Protein AF-A0A1B3JH79-F1 (afdb_monomer)

Foldseek 3Di:
DDPCLDDDPVLLLVLLVQWADPDLQKIKGDAFDQLVVLVCCCVPPVVVLCCQCPPPVVSVVVLVLLLCCLPPVPVSLVVVQVVQADPVDNQAGPVRDGSVRSSVVVVVVCVVVVRDSCPNVVSVVVVVVSLCVLQPFAAWMWMQGQVQQKIWIAGPNDIFMDRLQQALDAPLLQWDDQLQWTKHFTDPDDQDDQPPSADPPDRIGTHGFCLRNVLVCCCPVVVPPPSSVSRCRLVVSLVSLLSNDPPHDPVSSVSSVVSSVDDDDPVSVVCCVVGVCSGGRNYYDDGPDPVVVVVVVVCCVVPPVVVRNHDWGKEADEPVQDDPPDDRYRIDTHDPVNSVVVVSPDGPHPCRSAQAQDHPHAYPPGPGSCASRGDPNRD

Radius of gyration: 28.55 Å; Cα contacts (8 Å, |Δi|>4): 579; chains: 1; bounding box: 72×48×88 Å

Solvent-accessible surface area (backbone atoms only — not comparable to full-atom values): 20663 Å² total; per-residue (Å²): 139,81,91,69,70,67,79,49,80,65,55,40,50,52,49,47,70,40,42,39,67,76,52,99,49,26,40,33,39,60,41,18,64,42,24,66,61,34,50,50,46,41,63,71,48,48,50,53,48,51,40,41,48,69,64,37,67,74,47,17,54,50,48,52,49,37,33,43,43,41,78,39,42,66,63,49,46,52,52,56,46,65,77,40,47,22,94,88,42,85,72,23,32,74,82,73,35,43,65,67,56,48,47,49,52,54,48,53,54,39,47,73,73,70,52,54,75,52,50,23,54,52,61,51,46,52,54,54,50,52,49,49,60,46,41,44,55,29,72,42,46,38,37,41,31,37,84,80,35,34,40,37,38,59,47,96,94,41,80,33,57,34,58,59,66,27,24,34,55,28,53,48,65,54,50,40,54,70,41,32,19,37,38,34,70,38,41,81,86,62,93,48,59,91,93,43,46,53,53,60,79,69,55,53,46,55,38,25,39,73,63,8,34,51,23,35,45,32,33,71,75,67,62,36,82,72,31,39,75,70,22,45,29,47,58,54,50,48,52,54,46,52,62,53,34,86,87,50,59,67,68,44,52,50,50,55,54,53,38,45,69,50,79,78,52,72,70,54,52,51,51,46,62,74,45,34,39,44,16,25,10,77,46,65,48,76,68,76,60,65,69,62,48,51,52,52,51,52,49,38,58,72,66,50,46,81,75,56,78,63,49,62,51,60,32,54,44,43,66,94,59,47,53,94,86,74,79,40,38,53,60,40,78,38,49,62,69,56,39,36,75,75,66,36,68,52,69,41,22,91,56,32,74,43,53,40,86,70,56,80,53,57,35,85,90,43,100,58,44,50,55,50,42,22,67,84,50,69,134

Structure (mmCIF, N/CA/C/O backbone):
data_AF-A0A1B3JH79-F1
#
_entry.id   AF-A0A1B3JH79-F1
#
loop_
_atom_site.group_PDB
_atom_site.id
_atom_site.type_symbol
_atom_site.label_atom_id
_atom_site.label_alt_id
_atom_site.label_comp_id
_atom_site.label_asym_id
_atom_site.label_entity_id
_atom_site.label_seq_id
_atom_site.pdbx_PDB_ins_code
_atom_site.Cartn_x
_atom_site.Cartn_y
_atom_site.Cartn_z
_atom_site.occupancy
_atom_site.B_iso_or_equiv
_atom_site.auth_seq_id
_atom_site.auth_comp_id
_atom_site.auth_asym_id
_atom_site.auth_atom_id
_atom_site.pdbx_PDB_model_num
ATOM 1 N N . MET A 1 1 ? 4.845 17.216 31.112 1.00 31.28 1 MET A N 1
ATOM 2 C CA . MET A 1 1 ? 3.472 17.068 30.585 1.00 31.28 1 MET A CA 1
ATOM 3 C C . MET A 1 1 ? 3.297 18.073 29.457 1.00 31.28 1 MET A C 1
ATOM 5 O O . MET A 1 1 ? 3.173 19.253 29.737 1.00 31.28 1 MET A O 1
ATOM 9 N N . LEU A 1 2 ? 3.394 17.632 28.201 1.00 27.98 2 LEU A N 1
ATOM 10 C CA . LEU A 1 2 ? 3.091 18.451 27.024 1.00 27.98 2 LEU A CA 1
ATOM 11 C C . LEU A 1 2 ? 1.735 17.991 26.487 1.00 27.98 2 LEU A C 1
ATOM 13 O O . LEU A 1 2 ? 1.598 16.879 25.988 1.00 27.98 2 LEU A O 1
ATOM 17 N N . THR A 1 3 ? 0.730 18.843 26.635 1.00 37.00 3 THR A N 1
ATOM 18 C CA . THR A 1 3 ? -0.580 18.751 25.990 1.00 37.00 3 THR A CA 1
ATOM 19 C C . THR A 1 3 ? -0.436 19.086 24.506 1.00 37.00 3 THR A C 1
ATOM 21 O O . THR A 1 3 ? -0.839 20.156 24.066 1.00 37.00 3 THR A O 1
ATOM 24 N N . THR A 1 4 ? 0.173 18.215 23.705 1.00 44.91 4 THR A N 1
ATOM 25 C CA . THR A 1 4 ? 0.195 18.399 22.245 1.00 44.91 4 THR A CA 1
ATOM 26 C C . THR A 1 4 ? -0.927 17.581 21.619 1.00 44.91 4 THR A C 1
ATOM 28 O O . THR A 1 4 ? -0.701 16.511 21.060 1.00 44.91 4 THR A O 1
ATOM 31 N N . ASN A 1 5 ? -2.159 18.089 21.727 1.00 58.19 5 ASN A N 1
ATOM 32 C CA . ASN A 1 5 ? -3.257 17.629 20.868 1.00 58.19 5 ASN A CA 1
ATOM 33 C C . ASN A 1 5 ? -3.049 18.052 19.402 1.00 58.19 5 ASN A C 1
ATOM 35 O O . ASN A 1 5 ? -3.727 17.513 18.525 1.00 58.19 5 ASN A O 1
ATOM 39 N N . ASP A 1 6 ? -2.088 18.947 19.152 1.00 67.25 6 ASP A N 1
ATOM 40 C CA . ASP A 1 6 ? -1.808 19.537 17.851 1.00 67.25 6 ASP A CA 1
ATOM 41 C C . ASP A 1 6 ? -0.954 18.644 16.946 1.00 67.25 6 ASP A C 1
ATOM 43 O O . ASP A 1 6 ? 0.110 18.159 17.337 1.00 67.25 6 ASP A O 1
ATOM 47 N N . LEU A 1 7 ? -1.399 18.476 15.699 1.00 79.25 7 LEU A N 1
ATOM 48 C CA . LEU A 1 7 ? -0.638 17.796 14.649 1.00 79.25 7 LEU A CA 1
ATOM 49 C C . LEU A 1 7 ? 0.628 18.579 14.288 1.00 79.25 7 LEU A C 1
ATOM 51 O O . LEU A 1 7 ? 0.564 19.713 13.801 1.00 79.25 7 LEU A O 1
ATOM 55 N N . SER A 1 8 ? 1.791 17.941 14.415 1.00 85.44 8 SER A N 1
ATOM 56 C CA . SER A 1 8 ? 3.058 18.525 13.978 1.00 85.44 8 SER A CA 1
ATOM 57 C C . SER A 1 8 ? 3.074 18.761 12.462 1.00 85.44 8 SER A C 1
ATOM 59 O O . SER A 1 8 ? 2.478 18.013 11.683 1.00 85.44 8 SER A O 1
ATOM 61 N N . LYS A 1 9 ? 3.861 19.743 11.989 1.00 85.00 9 LYS A N 1
ATOM 62 C CA . LYS A 1 9 ? 4.043 19.991 10.540 1.00 85.00 9 LYS A CA 1
ATOM 63 C C . LYS A 1 9 ? 4.471 18.741 9.774 1.00 85.00 9 LYS A C 1
ATOM 65 O O . LYS A 1 9 ? 4.223 18.650 8.580 1.00 85.00 9 LYS A O 1
ATOM 70 N N . LYS A 1 10 ? 5.163 17.807 10.427 1.00 84.81 10 LYS A N 1
ATOM 71 C CA . LYS A 1 10 ? 5.582 16.548 9.816 1.00 84.81 10 LYS A CA 1
ATOM 72 C C . LYS A 1 10 ? 4.397 15.603 9.649 1.00 84.81 10 LYS A C 1
ATOM 74 O O . LYS A 1 10 ? 4.178 15.145 8.537 1.00 84.81 10 LYS A O 1
ATOM 79 N N . GLU A 1 11 ? 3.619 15.370 10.701 1.00 85.50 11 GLU A N 1
ATOM 80 C CA . GLU A 1 11 ? 2.418 14.524 10.645 1.00 85.50 11 GLU A CA 1
ATOM 81 C C . GLU A 1 11 ? 1.399 15.052 9.641 1.00 85.50 11 GLU A C 1
ATOM 83 O O . GLU A 1 11 ? 0.833 14.270 8.887 1.00 85.50 11 GLU A O 1
ATOM 88 N N . GLN A 1 12 ? 1.250 16.375 9.537 1.00 88.88 12 GLN A N 1
ATOM 89 C CA . GLN A 1 12 ? 0.385 16.988 8.532 1.00 88.88 12 GLN A CA 1
ATOM 90 C C . GLN A 1 12 ? 0.759 16.582 7.095 1.00 88.88 12 GLN A C 1
ATOM 92 O O . GLN A 1 12 ? -0.110 16.308 6.266 1.00 88.88 12 GLN A O 1
ATOM 97 N N . ARG A 1 13 ? 2.063 16.494 6.797 1.00 86.94 13 ARG A N 1
ATOM 98 C CA . ARG A 1 13 ? 2.562 16.026 5.490 1.00 86.94 13 ARG A CA 1
ATOM 99 C C . ARG A 1 13 ? 2.257 14.553 5.270 1.00 86.94 13 ARG A C 1
ATOM 101 O O . ARG A 1 13 ? 1.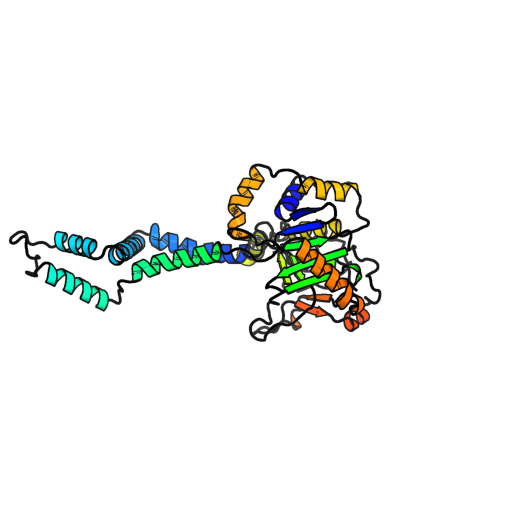856 14.177 4.171 1.00 86.94 13 ARG A O 1
ATOM 108 N N . GLU A 1 14 ? 2.441 13.732 6.303 1.00 88.50 14 GLU A N 1
ATOM 109 C CA . GLU A 1 14 ? 2.169 12.297 6.209 1.00 88.50 14 GLU A CA 1
ATOM 110 C C . GLU A 1 14 ? 0.672 12.033 5.985 1.00 88.50 14 GLU A C 1
ATOM 112 O O . GLU A 1 14 ? 0.310 11.228 5.126 1.00 88.50 14 GLU A O 1
ATOM 117 N N . LEU A 1 15 ? -0.205 12.785 6.658 1.00 90.56 15 LEU A N 1
ATOM 118 C CA . LEU A 1 15 ? -1.652 12.712 6.458 1.00 90.56 15 LEU A CA 1
ATOM 119 C C . LEU A 1 15 ? -2.047 13.017 5.008 1.00 90.56 15 LEU A C 1
ATOM 121 O O . LEU A 1 15 ? -2.715 12.198 4.380 1.00 90.56 15 LEU A O 1
ATOM 125 N N . ARG A 1 16 ? -1.572 14.131 4.430 1.00 89.44 16 ARG A N 1
ATOM 126 C CA . ARG A 1 16 ? -1.823 14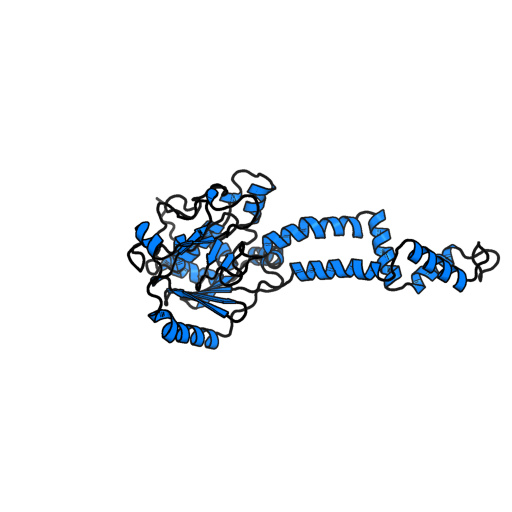.473 3.010 1.00 89.44 16 ARG A CA 1
ATOM 127 C C . ARG A 1 16 ? -1.267 13.446 2.025 1.00 89.44 16 ARG A C 1
ATOM 129 O O . ARG A 1 16 ? -1.721 13.354 0.878 1.00 89.44 16 ARG A O 1
ATOM 136 N N . ARG A 1 17 ? -0.242 12.697 2.435 1.00 86.31 17 ARG A N 1
ATOM 137 C CA . ARG A 1 17 ? 0.359 11.649 1.612 1.00 86.31 17 ARG A CA 1
ATOM 138 C C . ARG A 1 17 ? -0.520 10.403 1.555 1.00 86.31 17 ARG A C 1
ATOM 140 O O . ARG A 1 17 ? -0.618 9.805 0.484 1.00 86.31 17 ARG A O 1
ATOM 147 N N . TRP A 1 18 ? -1.130 10.009 2.670 1.00 88.75 18 TRP A N 1
ATOM 148 C CA . TRP A 1 18 ? -1.923 8.780 2.760 1.00 88.75 18 TRP A CA 1
ATOM 149 C C . TRP A 1 18 ? -3.402 8.984 2.463 1.00 88.75 18 TRP A C 1
ATOM 151 O O . TRP A 1 18 ? -4.029 8.099 1.884 1.00 88.75 18 TRP A O 1
ATOM 161 N N . PHE A 1 19 ? -3.953 10.137 2.830 1.00 91.94 19 PHE A N 1
ATOM 162 C CA . PHE A 1 19 ? -5.388 10.370 2.816 1.00 91.94 19 PHE A CA 1
ATOM 163 C C . PHE A 1 19 ? -5.824 11.378 1.758 1.00 91.94 19 PHE A C 1
ATOM 165 O O . PHE A 1 19 ? -5.044 12.142 1.182 1.00 91.94 19 PHE A O 1
ATOM 172 N N . THR A 1 20 ? -7.114 11.360 1.465 1.00 90.19 20 THR A N 1
ATOM 173 C CA . THR A 1 20 ? -7.822 12.387 0.706 1.00 90.19 20 THR A CA 1
ATOM 174 C C . THR A 1 20 ? -9.169 12.605 1.366 1.00 90.19 20 THR A C 1
ATOM 176 O O . THR A 1 20 ? -9.855 11.634 1.687 1.00 90.19 20 THR A O 1
ATOM 179 N N . LYS A 1 21 ? -9.519 13.869 1.609 1.00 92.19 21 LYS A N 1
ATOM 180 C CA . LYS A 1 21 ? -10.844 14.231 2.107 1.00 92.19 21 LYS A CA 1
ATOM 181 C C . LYS A 1 21 ? -11.865 13.962 1.003 1.00 92.19 21 LYS A C 1
ATOM 183 O O . LYS A 1 21 ? -11.636 14.350 -0.141 1.00 92.19 21 LYS A O 1
ATOM 188 N N . ILE A 1 22 ? -12.944 13.265 1.348 1.00 90.44 22 ILE A N 1
ATOM 189 C CA . ILE A 1 22 ? -14.124 13.144 0.486 1.00 90.44 22 ILE A CA 1
ATOM 190 C C . ILE A 1 22 ? -15.173 14.124 0.996 1.00 90.44 22 ILE A C 1
ATOM 192 O O . ILE A 1 22 ? -15.532 15.040 0.271 1.00 90.44 22 ILE A O 1
ATOM 196 N N . ASP A 1 23 ? -15.534 13.982 2.273 1.00 88.62 23 ASP A N 1
ATOM 197 C CA . ASP A 1 23 ? -16.482 14.830 2.999 1.00 88.62 23 ASP A CA 1
ATOM 198 C C . ASP A 1 23 ? -15.944 15.095 4.421 1.00 88.62 23 ASP A C 1
ATOM 200 O O . ASP A 1 23 ? -14.882 14.589 4.788 1.00 88.62 23 ASP A O 1
ATOM 204 N N . GLU A 1 24 ? -16.670 15.851 5.251 1.00 87.75 24 GLU A N 1
ATOM 205 C CA . GLU A 1 24 ? -16.281 16.130 6.650 1.00 87.75 24 GLU A CA 1
ATOM 206 C C . GLU A 1 24 ? -16.095 14.864 7.498 1.00 87.75 24 GLU A C 1
ATOM 208 O O . GLU A 1 24 ? -15.170 14.766 8.304 1.00 87.75 24 GLU A O 1
ATOM 213 N N . ASP A 1 25 ? -16.950 13.866 7.277 1.00 91.94 25 ASP A N 1
ATOM 214 C CA . ASP A 1 25 ? -16.960 12.620 8.044 1.00 91.94 25 ASP A CA 1
ATOM 215 C C . ASP A 1 25 ? -16.325 11.444 7.294 1.00 91.94 25 ASP A C 1
ATOM 217 O O . ASP A 1 25 ? -16.280 10.334 7.826 1.00 91.94 25 ASP A O 1
ATOM 221 N N . THR A 1 26 ? -15.835 11.656 6.065 1.00 92.69 26 THR A N 1
ATOM 222 C CA . THR A 1 26 ? -15.297 10.577 5.226 1.00 92.69 26 THR A CA 1
ATOM 223 C C . THR A 1 26 ? -13.916 10.902 4.673 1.00 92.69 26 THR A C 1
ATOM 225 O O . THR A 1 26 ? -13.741 11.831 3.881 1.00 92.69 26 THR A O 1
ATOM 228 N N . ILE A 1 27 ? -12.942 10.050 5.005 1.00 94.19 27 ILE A N 1
ATOM 229 C CA . ILE A 1 27 ? -11.604 10.071 4.402 1.00 94.19 27 ILE A CA 1
ATOM 230 C C . ILE A 1 27 ? -11.368 8.837 3.538 1.00 94.19 27 ILE A C 1
ATOM 232 O O . ILE A 1 27 ? -11.852 7.736 3.809 1.00 94.19 27 ILE A O 1
ATOM 236 N N . GLU A 1 28 ? -10.569 9.018 2.496 1.00 93.19 28 GLU A N 1
ATOM 237 C CA . GLU A 1 28 ? -10.132 7.960 1.599 1.00 93.19 28 GLU A CA 1
ATOM 238 C C . GLU A 1 28 ? -8.636 7.694 1.778 1.00 93.19 28 GLU A C 1
ATOM 240 O O . GLU A 1 28 ? -7.805 8.582 1.611 1.00 93.19 28 GLU A O 1
ATOM 245 N N . LEU A 1 29 ? -8.294 6.451 2.105 1.00 91.69 29 LEU A N 1
ATOM 246 C CA . LEU A 1 29 ? -6.933 5.950 2.228 1.00 91.69 29 LEU A CA 1
ATOM 247 C C . LEU A 1 29 ? -6.428 5.454 0.866 1.00 91.69 29 LEU A C 1
ATOM 249 O O . LEU A 1 29 ? -7.005 4.540 0.260 1.00 91.69 29 LEU A O 1
ATOM 253 N N . LYS A 1 30 ? -5.315 6.032 0.409 1.00 86.75 30 LYS A N 1
ATOM 254 C CA . LYS A 1 30 ? -4.588 5.614 -0.795 1.00 86.75 30 LYS A CA 1
ATOM 255 C C . LYS A 1 30 ? -3.779 4.366 -0.485 1.00 86.75 30 LYS A C 1
ATOM 257 O O . LYS A 1 30 ? -2.874 4.392 0.349 1.00 86.75 30 LYS A O 1
ATOM 262 N N . ILE A 1 31 ? -4.099 3.264 -1.156 1.00 81.25 31 ILE A N 1
ATOM 263 C CA . ILE A 1 31 ? -3.376 2.014 -0.942 1.00 81.25 31 ILE A CA 1
ATOM 264 C C . ILE A 1 31 ? -2.099 2.034 -1.770 1.00 81.25 31 ILE A C 1
ATOM 266 O O . ILE A 1 31 ? -2.115 1.937 -2.997 1.00 81.25 31 ILE A O 1
ATOM 270 N N . LYS A 1 32 ? -0.992 2.100 -1.043 1.00 81.56 32 LYS A N 1
ATOM 271 C CA . LYS A 1 32 ? 0.370 1.945 -1.537 1.00 81.56 32 LYS A CA 1
ATOM 272 C C . LYS A 1 32 ? 0.829 0.563 -1.127 1.00 81.56 32 LYS A C 1
ATOM 274 O O . LYS A 1 32 ? 0.743 0.227 0.044 1.00 81.56 32 LYS A O 1
ATOM 279 N N . GLY A 1 33 ? 1.204 -0.279 -2.073 1.00 73.81 33 GLY A N 1
ATOM 280 C CA . GLY A 1 33 ? 1.540 -1.672 -1.751 1.00 73.81 33 GLY A CA 1
ATOM 281 C C . GLY A 1 33 ? 2.504 -2.319 -2.727 1.00 73.81 33 GLY A C 1
ATOM 282 O O . GLY A 1 33 ? 2.930 -3.447 -2.500 1.00 73.81 33 GLY A O 1
ATOM 283 N N . LYS A 1 34 ? 2.858 -1.613 -3.806 1.00 79.94 34 LYS A N 1
ATOM 284 C CA . LYS A 1 34 ? 3.821 -2.087 -4.799 1.00 79.94 34 LYS A CA 1
ATOM 285 C C . LYS A 1 34 ? 5.241 -1.622 -4.515 1.00 79.94 34 LYS A C 1
ATOM 287 O O . LYS A 1 34 ? 6.152 -2.215 -5.073 1.00 79.94 34 LYS A O 1
ATOM 292 N N . GLY A 1 35 ? 5.432 -0.638 -3.632 1.00 82.38 35 GLY A N 1
ATOM 293 C CA . GLY A 1 35 ? 6.729 0.000 -3.401 1.00 82.38 35 GLY A CA 1
ATOM 294 C C . GLY A 1 35 ? 7.868 -0.987 -3.150 1.00 82.38 35 GLY A C 1
ATOM 295 O O . GLY A 1 35 ? 8.863 -0.950 -3.863 1.00 82.38 35 GLY A O 1
ATOM 296 N N . ILE A 1 36 ? 7.683 -1.949 -2.237 1.00 81.19 36 ILE A N 1
ATOM 297 C CA . ILE A 1 36 ? 8.684 -2.997 -1.958 1.00 81.19 36 ILE A CA 1
ATOM 298 C C . ILE A 1 36 ? 9.033 -3.793 -3.216 1.00 81.19 36 ILE A C 1
ATOM 300 O O . ILE A 1 36 ? 10.204 -3.934 -3.554 1.00 81.19 36 ILE A O 1
ATOM 304 N N . ILE A 1 37 ? 8.017 -4.314 -3.906 1.00 83.06 37 ILE A N 1
ATOM 305 C CA . ILE A 1 37 ? 8.198 -5.169 -5.086 1.00 83.06 37 ILE A CA 1
ATOM 306 C C . ILE A 1 37 ? 8.880 -4.375 -6.201 1.00 83.06 37 ILE A C 1
ATOM 308 O O . ILE A 1 37 ? 9.840 -4.852 -6.796 1.00 83.06 37 ILE A O 1
ATOM 312 N N . ASN A 1 38 ? 8.423 -3.149 -6.449 1.00 88.12 38 ASN A N 1
ATOM 313 C CA . ASN A 1 38 ? 8.977 -2.269 -7.467 1.00 88.12 38 ASN A CA 1
ATOM 314 C C . ASN A 1 38 ? 10.439 -1.916 -7.163 1.00 88.12 38 ASN A C 1
ATOM 316 O O . ASN A 1 38 ? 11.264 -1.985 -8.064 1.00 88.12 38 ASN A O 1
ATOM 320 N N . VAL A 1 39 ? 10.789 -1.608 -5.910 1.00 86.25 39 VAL A N 1
ATOM 321 C CA . VAL A 1 39 ? 12.184 -1.353 -5.511 1.00 86.25 39 VAL A CA 1
ATOM 322 C C . VAL A 1 39 ? 13.058 -2.585 -5.726 1.00 86.25 39 VAL A C 1
ATOM 324 O O . VAL A 1 39 ? 14.148 -2.459 -6.275 1.00 86.25 39 VAL A O 1
ATOM 327 N N . VAL A 1 40 ? 12.582 -3.776 -5.356 1.00 85.19 40 VAL A N 1
ATOM 328 C CA . VAL A 1 40 ? 13.315 -5.029 -5.595 1.00 85.19 40 VAL A CA 1
ATOM 329 C C . VAL A 1 40 ? 13.523 -5.266 -7.094 1.00 85.19 40 VAL A C 1
ATOM 331 O O . VAL A 1 40 ? 14.638 -5.577 -7.501 1.00 85.19 40 VAL A O 1
ATOM 334 N N . LEU A 1 41 ? 12.498 -5.057 -7.926 1.00 88.06 41 LEU A N 1
ATOM 335 C CA . LEU A 1 41 ? 12.611 -5.161 -9.386 1.00 88.06 41 LEU A CA 1
ATOM 336 C C . LEU A 1 41 ? 13.597 -4.137 -9.966 1.00 88.06 41 LEU A C 1
ATOM 338 O O . LEU A 1 41 ? 14.390 -4.472 -10.842 1.00 88.06 41 LEU A O 1
ATOM 342 N N . ILE A 1 42 ? 13.582 -2.901 -9.466 1.00 89.00 42 ILE A N 1
ATOM 343 C CA . ILE A 1 42 ? 14.513 -1.859 -9.905 1.00 89.00 42 ILE A CA 1
ATOM 344 C C . ILE A 1 42 ? 15.953 -2.251 -9.555 1.00 89.00 42 ILE A C 1
ATOM 346 O O . ILE A 1 42 ? 16.829 -2.177 -10.411 1.00 89.00 42 ILE A O 1
ATOM 350 N N . ILE A 1 43 ? 16.200 -2.695 -8.320 1.00 88.25 43 ILE A N 1
ATOM 351 C CA . ILE A 1 43 ? 17.549 -3.016 -7.836 1.00 88.25 43 ILE A CA 1
ATOM 352 C C . ILE A 1 43 ? 18.098 -4.297 -8.470 1.00 88.25 43 ILE A C 1
ATOM 354 O O . ILE A 1 43 ? 19.270 -4.327 -8.829 1.00 88.25 43 ILE A O 1
ATOM 358 N N . LEU A 1 44 ? 17.287 -5.352 -8.587 1.00 87.81 44 LEU A N 1
ATOM 359 C CA . LEU A 1 44 ? 17.763 -6.669 -9.026 1.00 87.81 44 LEU A CA 1
ATOM 360 C C . LEU A 1 44 ? 17.684 -6.887 -10.537 1.00 87.81 44 LEU A C 1
ATOM 362 O O . LEU A 1 44 ? 18.464 -7.678 -11.054 1.00 87.81 44 LEU A O 1
ATOM 366 N N . ALA A 1 45 ? 16.758 -6.228 -11.236 1.00 88.94 45 ALA A N 1
ATOM 367 C CA . ALA A 1 45 ? 16.585 -6.411 -12.676 1.00 88.94 45 ALA A CA 1
ATOM 368 C C . ALA A 1 45 ? 16.970 -5.152 -13.455 1.00 88.94 45 ALA A C 1
ATOM 370 O O . ALA A 1 45 ? 17.856 -5.201 -14.299 1.00 88.94 45 ALA A O 1
ATOM 371 N N . LEU A 1 46 ? 16.359 -4.003 -13.151 1.00 90.25 46 LEU A N 1
ATOM 372 C CA . LEU A 1 46 ? 16.527 -2.815 -13.993 1.00 90.25 46 LEU A CA 1
ATOM 373 C C . LEU A 1 46 ? 17.953 -2.245 -13.943 1.00 90.25 46 LEU A C 1
ATOM 375 O O . LEU A 1 46 ? 18.546 -2.014 -14.991 1.00 90.25 46 LEU A O 1
ATOM 379 N N . ILE A 1 47 ? 18.505 -2.008 -12.748 1.00 90.75 47 ILE A N 1
ATOM 380 C CA . ILE A 1 47 ? 19.832 -1.389 -12.587 1.00 90.75 47 ILE A CA 1
ATOM 381 C C . ILE A 1 47 ? 20.946 -2.255 -13.202 1.00 90.75 47 ILE A C 1
ATOM 383 O O . ILE A 1 47 ? 21.722 -1.707 -13.987 1.00 90.75 47 ILE A O 1
ATOM 387 N N . PRO A 1 48 ? 21.048 -3.570 -12.908 1.00 90.94 48 PRO A N 1
ATOM 388 C CA . PRO A 1 48 ? 22.084 -4.412 -13.497 1.00 90.94 48 PRO A CA 1
ATOM 389 C C . PRO A 1 48 ? 21.990 -4.448 -15.017 1.00 90.94 48 PRO A C 1
ATOM 391 O O . PRO A 1 48 ? 22.991 -4.219 -15.687 1.00 90.94 48 PRO A O 1
ATOM 394 N N . SER A 1 49 ? 20.794 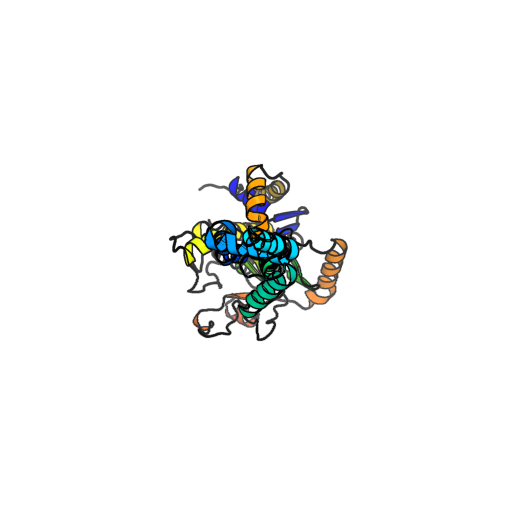-4.654 -15.565 1.00 89.56 49 SER A N 1
ATOM 395 C CA . SER A 1 49 ? 20.612 -4.680 -17.012 1.00 89.56 49 SER A CA 1
ATOM 396 C C . SER A 1 49 ? 20.951 -3.342 -17.663 1.00 89.56 49 SER A C 1
ATOM 398 O O . SER A 1 49 ? 21.682 -3.322 -18.637 1.00 89.56 49 SER A O 1
ATOM 400 N N . LEU A 1 50 ? 20.523 -2.202 -17.101 1.00 91.62 50 LEU A N 1
ATOM 401 C CA . LEU A 1 50 ? 20.935 -0.888 -17.617 1.00 91.62 50 LEU A CA 1
ATOM 402 C C . LEU A 1 50 ? 22.461 -0.711 -17.603 1.00 91.62 50 LEU A C 1
ATOM 404 O O . LEU A 1 50 ? 23.027 -0.132 -18.527 1.00 91.62 50 LEU A O 1
ATOM 408 N N . TYR A 1 51 ? 23.136 -1.214 -16.569 1.00 92.31 51 TYR A N 1
ATOM 409 C CA . TYR A 1 51 ? 24.592 -1.174 -16.505 1.00 92.31 51 TYR A CA 1
ATOM 410 C C . TYR A 1 51 ? 25.241 -2.027 -17.604 1.00 92.31 51 TYR A C 1
ATOM 412 O O . TYR A 1 51 ? 26.134 -1.539 -18.294 1.00 92.31 51 TYR A O 1
ATOM 420 N N . TYR A 1 52 ? 24.804 -3.271 -17.799 1.00 90.62 52 TYR A N 1
ATOM 421 C CA . TYR A 1 52 ? 25.376 -4.142 -18.829 1.00 90.62 52 TYR A CA 1
ATOM 422 C C . TYR A 1 52 ? 25.036 -3.672 -20.249 1.00 90.62 52 TYR A C 1
ATOM 424 O O . TYR A 1 52 ? 25.938 -3.596 -21.080 1.00 90.62 52 TYR A O 1
ATOM 432 N N . ASP A 1 53 ? 23.791 -3.278 -20.500 1.00 90.56 53 ASP A N 1
ATOM 433 C CA . ASP A 1 53 ? 23.286 -3.006 -21.850 1.00 90.56 53 ASP A CA 1
ATOM 434 C C . ASP A 1 53 ? 23.635 -1.592 -22.344 1.00 90.56 53 ASP A C 1
ATOM 436 O O . ASP A 1 53 ? 23.698 -1.364 -23.547 1.00 90.56 53 ASP A O 1
ATOM 440 N N . PHE A 1 54 ? 23.900 -0.631 -21.446 1.00 89.69 54 PHE A N 1
ATOM 441 C CA . PHE A 1 54 ? 24.206 0.754 -21.841 1.00 89.69 54 PHE A CA 1
ATOM 442 C C . PHE A 1 54 ? 25.571 1.266 -21.371 1.00 89.69 54 PHE A C 1
ATOM 444 O O . PHE A 1 54 ? 26.138 2.133 -22.036 1.00 89.69 54 PHE A O 1
ATOM 451 N N . ILE A 1 55 ? 26.113 0.770 -20.250 1.00 90.31 55 ILE A N 1
ATOM 452 C CA . ILE A 1 55 ? 27.327 1.336 -19.627 1.00 90.31 55 ILE A CA 1
ATOM 453 C C . ILE A 1 55 ? 28.564 0.467 -19.883 1.00 90.31 55 ILE A C 1
ATOM 455 O O . ILE A 1 55 ? 29.627 1.000 -20.203 1.00 90.31 55 ILE A O 1
ATOM 459 N N . LYS A 1 56 ? 28.467 -0.861 -19.742 1.00 92.44 56 LYS A N 1
ATOM 460 C CA . LYS A 1 56 ? 29.610 -1.766 -19.928 1.00 92.44 56 LYS A CA 1
ATOM 461 C C . LYS A 1 56 ? 29.963 -1.859 -21.423 1.00 92.44 56 LYS A C 1
ATOM 463 O O . LYS A 1 56 ? 29.151 -2.386 -22.178 1.00 92.44 56 LYS A O 1
ATOM 468 N N . PRO A 1 57 ? 31.171 -1.449 -21.861 1.00 87.56 57 PRO A N 1
ATOM 469 C CA . PRO A 1 57 ? 31.467 -1.249 -23.283 1.00 87.56 57 PRO A CA 1
ATOM 470 C C . PRO A 1 57 ? 31.181 -2.456 -24.189 1.00 87.56 57 PRO A C 1
ATOM 472 O O . PRO A 1 57 ? 30.449 -2.322 -25.162 1.00 87.56 57 PRO A O 1
ATOM 475 N N . SER A 1 58 ? 31.688 -3.646 -23.846 1.00 86.69 58 SER A N 1
ATOM 476 C CA . SER A 1 58 ? 31.537 -4.839 -24.694 1.00 86.69 58 SER A CA 1
ATOM 477 C C . SER A 1 58 ? 30.104 -5.371 -24.766 1.00 86.69 58 SER A C 1
ATOM 479 O O . SER A 1 58 ? 29.680 -5.885 -25.795 1.00 86.69 58 SER A O 1
ATOM 481 N N . SER A 1 59 ? 29.355 -5.255 -23.670 1.00 87.38 59 SER A N 1
ATOM 482 C CA . SER A 1 59 ? 27.957 -5.684 -23.602 1.00 87.38 59 SER A CA 1
ATOM 483 C C . SER A 1 59 ? 27.030 -4.673 -24.285 1.00 87.38 59 SER A C 1
ATOM 485 O O . SER A 1 59 ? 26.122 -5.075 -25.005 1.00 87.38 59 SER A O 1
ATOM 487 N N . SER A 1 60 ? 27.317 -3.378 -24.141 1.00 89.88 60 SER A N 1
ATOM 488 C CA . SER A 1 60 ? 26.584 -2.291 -24.795 1.00 89.88 60 SER A CA 1
ATOM 489 C C . SER A 1 60 ? 26.714 -2.345 -26.316 1.00 89.88 60 SER A C 1
ATOM 491 O O . SER A 1 60 ? 25.716 -2.260 -27.028 1.00 89.88 60 SER A O 1
ATOM 493 N N . GLU A 1 61 ? 27.920 -2.579 -26.838 1.00 88.50 61 GLU A N 1
ATOM 494 C CA . GLU A 1 61 ? 28.126 -2.736 -28.282 1.00 88.50 61 GLU A CA 1
ATOM 495 C C . GLU A 1 61 ? 27.320 -3.913 -28.853 1.00 88.50 61 GLU A C 1
ATOM 497 O O . GLU A 1 61 ? 26.686 -3.785 -29.901 1.00 88.50 61 GLU A O 1
ATOM 502 N N . LEU A 1 62 ? 27.293 -5.044 -28.144 1.00 86.56 62 LEU A N 1
ATOM 503 C CA . LEU A 1 62 ? 26.497 -6.208 -28.527 1.00 86.56 62 LEU A CA 1
ATOM 504 C C . LEU A 1 62 ? 24.992 -5.894 -28.521 1.00 86.56 62 LEU A C 1
ATOM 506 O O . LEU A 1 62 ? 24.322 -6.154 -29.518 1.00 86.56 62 LEU A O 1
ATOM 510 N N . PHE A 1 63 ? 24.490 -5.252 -27.463 1.00 88.69 63 PHE A N 1
ATOM 511 C CA . PHE A 1 63 ? 23.090 -4.835 -27.346 1.00 88.69 63 PHE A CA 1
ATOM 512 C C . PHE A 1 63 ? 22.657 -3.913 -28.498 1.00 88.69 63 PHE A C 1
ATOM 514 O O . PHE A 1 63 ? 21.644 -4.158 -29.159 1.00 88.69 63 PHE A O 1
ATOM 521 N N . TRP A 1 64 ? 23.445 -2.873 -28.794 1.00 89.00 64 TRP A N 1
ATOM 522 C CA . TRP A 1 64 ? 23.153 -1.958 -29.900 1.00 89.00 64 TRP A CA 1
ATOM 523 C C . TRP A 1 64 ? 23.246 -2.642 -31.260 1.00 89.00 64 TRP A C 1
ATOM 525 O O . TRP A 1 64 ? 22.402 -2.387 -32.121 1.00 89.00 64 TRP A O 1
ATOM 535 N N . ASN A 1 65 ? 24.216 -3.536 -31.458 1.00 86.88 65 ASN A N 1
ATOM 536 C CA . ASN A 1 65 ? 24.319 -4.315 -32.688 1.00 86.88 65 ASN A CA 1
ATOM 537 C C . ASN A 1 65 ? 23.084 -5.199 -32.896 1.00 86.88 65 ASN A C 1
ATOM 539 O O . ASN A 1 65 ? 22.526 -5.205 -33.990 1.00 86.88 65 ASN A O 1
ATOM 543 N N . GLU A 1 66 ? 22.610 -5.896 -31.863 1.00 86.75 66 GLU A N 1
ATOM 544 C CA . GLU A 1 66 ? 21.401 -6.728 -31.937 1.00 86.75 66 GLU A CA 1
ATOM 545 C C . GLU A 1 66 ? 20.152 -5.909 -32.287 1.00 86.75 66 GLU A C 1
ATOM 547 O O . GLU A 1 66 ? 19.354 -6.323 -33.136 1.00 86.75 66 GLU A O 1
ATOM 552 N N . ILE A 1 67 ? 20.005 -4.712 -31.708 1.00 89.38 67 ILE A N 1
ATOM 553 C CA . ILE A 1 67 ? 18.932 -3.773 -32.067 1.00 89.38 67 ILE A CA 1
ATOM 554 C C . ILE A 1 67 ? 19.065 -3.335 -33.529 1.00 89.38 67 ILE A C 1
ATOM 556 O O . ILE A 1 67 ? 18.097 -3.422 -34.286 1.00 89.38 67 ILE A O 1
ATOM 560 N N . HIS A 1 68 ? 20.250 -2.897 -33.958 1.00 87.88 68 HIS A N 1
ATOM 561 C CA . HIS A 1 68 ? 20.473 -2.447 -35.333 1.00 87.88 68 HIS A CA 1
ATOM 562 C C . HIS A 1 68 ? 20.183 -3.542 -36.360 1.00 87.88 68 HIS A C 1
ATOM 564 O O . HIS A 1 68 ? 19.522 -3.269 -37.360 1.00 87.88 68 HIS A O 1
ATOM 570 N N . ILE A 1 69 ? 20.616 -4.774 -36.095 1.00 86.88 69 ILE A N 1
ATOM 571 C CA . ILE A 1 69 ? 20.364 -5.933 -36.958 1.00 86.88 69 ILE A CA 1
ATOM 572 C C . ILE A 1 69 ? 18.870 -6.238 -37.037 1.00 86.88 69 ILE A C 1
ATOM 574 O O . ILE A 1 69 ? 18.359 -6.527 -38.113 1.00 86.88 69 ILE A O 1
ATOM 578 N N . SER A 1 70 ? 18.156 -6.153 -35.917 1.00 88.50 70 SER A N 1
ATOM 579 C CA . SER A 1 70 ? 16.733 -6.496 -35.866 1.00 88.50 70 SER A CA 1
ATOM 580 C C . SER A 1 70 ? 15.858 -5.463 -36.589 1.00 88.50 70 SER A C 1
ATOM 582 O O . SER A 1 70 ? 14.934 -5.833 -37.316 1.00 88.50 70 SER A O 1
ATOM 584 N N . PHE A 1 71 ? 16.148 -4.166 -36.420 1.00 87.75 71 PHE A N 1
ATOM 585 C CA . PHE A 1 71 ? 15.359 -3.076 -37.012 1.00 87.75 71 PHE A CA 1
ATOM 586 C C . PHE A 1 71 ? 15.801 -2.696 -38.429 1.00 87.75 71 PHE A C 1
ATOM 588 O O . PHE A 1 71 ? 14.963 -2.309 -39.238 1.00 87.75 71 PHE A O 1
ATOM 595 N N . ASN A 1 72 ? 17.097 -2.794 -38.740 1.00 88.06 72 ASN A N 1
ATOM 596 C CA . ASN A 1 72 ? 17.680 -2.388 -40.023 1.00 88.06 72 ASN A CA 1
ATOM 597 C C . ASN A 1 72 ? 18.719 -3.413 -40.530 1.00 88.06 72 ASN A C 1
ATOM 599 O O . ASN A 1 72 ? 19.879 -3.049 -40.758 1.00 88.06 72 ASN A O 1
ATOM 603 N N . PRO A 1 73 ? 18.323 -4.682 -40.753 1.00 84.25 73 PRO A N 1
ATOM 604 C CA . PRO A 1 73 ? 19.253 -5.755 -41.112 1.00 84.25 73 PRO A CA 1
ATOM 605 C C . PRO A 1 73 ? 20.058 -5.423 -42.371 1.00 84.25 73 PRO A C 1
ATOM 607 O O . PRO A 1 73 ? 21.281 -5.519 -42.370 1.00 84.25 73 PRO A O 1
ATOM 610 N N . ASN A 1 74 ? 19.396 -4.939 -43.427 1.00 84.06 74 ASN A N 1
ATOM 611 C CA . ASN A 1 74 ? 20.050 -4.640 -44.704 1.00 84.06 74 ASN A CA 1
ATOM 612 C C . ASN A 1 74 ? 21.144 -3.574 -44.565 1.00 84.06 74 ASN A C 1
ATOM 614 O O . ASN A 1 74 ? 22.229 -3.738 -45.108 1.00 84.06 74 ASN A O 1
ATOM 618 N N . VAL A 1 75 ? 20.889 -2.509 -43.797 1.00 85.25 75 VAL A N 1
ATOM 619 C CA . VAL A 1 75 ? 21.873 -1.437 -43.571 1.00 85.25 75 VAL A CA 1
ATOM 620 C C . VAL A 1 75 ? 23.086 -1.976 -42.819 1.00 85.25 75 VAL A C 1
ATOM 622 O O . VAL A 1 75 ? 24.219 -1.669 -43.184 1.00 85.25 75 VAL A O 1
ATOM 625 N N . TYR A 1 76 ? 22.855 -2.811 -41.804 1.00 84.25 76 TYR A N 1
ATOM 626 C CA . TYR A 1 76 ? 23.928 -3.456 -41.057 1.00 84.25 76 TYR A CA 1
ATOM 627 C C . TYR A 1 76 ? 24.788 -4.349 -41.965 1.00 84.25 76 TYR A C 1
ATOM 629 O O . TYR A 1 76 ? 26.011 -4.216 -41.987 1.00 84.25 76 TYR A O 1
ATOM 637 N N . PHE A 1 77 ? 24.169 -5.216 -42.770 1.00 84.38 77 PHE A N 1
ATOM 638 C CA . PHE A 1 77 ? 24.907 -6.111 -43.665 1.00 84.38 77 PHE A CA 1
ATOM 639 C C . PHE A 1 77 ? 25.628 -5.376 -44.790 1.00 84.38 77 PHE A C 1
ATOM 641 O O . PHE A 1 77 ? 26.748 -5.742 -45.139 1.00 84.38 77 PHE A O 1
ATOM 648 N N . GLU A 1 78 ? 25.051 -4.296 -45.313 1.00 84.94 78 GLU A N 1
ATOM 649 C CA . GLU A 1 78 ? 25.737 -3.433 -46.272 1.00 84.94 78 GLU A CA 1
ATOM 650 C C . GLU A 1 78 ? 26.960 -2.743 -45.670 1.00 84.94 78 GLU A C 1
ATOM 652 O O . GLU A 1 78 ? 27.975 -2.611 -46.351 1.00 84.94 78 GLU A O 1
ATOM 657 N N . GLN A 1 79 ? 26.899 -2.319 -44.405 1.00 85.38 79 GLN A N 1
ATOM 658 C CA . GLN A 1 79 ? 28.061 -1.771 -43.705 1.00 85.38 79 GLN A CA 1
ATOM 659 C C . GLN A 1 79 ? 29.149 -2.830 -43.513 1.00 85.38 79 GLN A C 1
ATOM 661 O O . GLN A 1 79 ? 30.316 -2.553 -43.787 1.00 85.38 79 GLN A O 1
ATOM 666 N N . GLN A 1 80 ? 28.778 -4.052 -43.120 1.00 83.62 80 GLN A N 1
ATOM 667 C CA . GLN A 1 80 ? 29.736 -5.155 -43.018 1.00 83.62 80 GLN A CA 1
ATOM 668 C C . GLN A 1 80 ? 30.357 -5.491 -44.377 1.00 83.62 80 GLN A C 1
ATOM 670 O O . GLN A 1 80 ? 31.565 -5.685 -44.448 1.00 83.62 80 GLN A O 1
ATOM 675 N N . TYR A 1 81 ? 29.567 -5.488 -45.457 1.00 85.06 81 TYR A N 1
ATOM 676 C CA . TYR A 1 81 ? 30.065 -5.682 -46.820 1.00 85.06 81 TYR A CA 1
ATOM 677 C C . TYR A 1 81 ? 31.055 -4.582 -47.220 1.00 85.06 81 TYR A C 1
ATOM 679 O O . TYR A 1 81 ? 32.139 -4.891 -47.702 1.00 85.06 81 TYR A O 1
ATOM 687 N N . ARG A 1 82 ? 30.738 -3.302 -46.958 1.00 84.31 82 ARG A N 1
ATOM 688 C CA . ARG A 1 82 ? 31.622 -2.154 -47.256 1.00 84.31 82 ARG A CA 1
ATOM 689 C C . ARG A 1 82 ? 33.004 -2.281 -46.612 1.00 84.31 82 ARG A C 1
ATOM 691 O O . ARG A 1 82 ? 33.982 -1.845 -47.212 1.00 84.31 82 ARG A O 1
ATOM 698 N N . ASN A 1 83 ? 33.089 -2.902 -45.438 1.00 84.81 83 ASN A N 1
ATOM 699 C CA . ASN A 1 83 ? 34.352 -3.115 -44.731 1.00 84.81 83 ASN A CA 1
ATOM 700 C C . ASN A 1 83 ? 35.227 -4.217 -45.354 1.00 84.81 83 ASN A C 1
ATOM 702 O O . ASN A 1 83 ? 36.418 -4.281 -45.055 1.00 84.81 83 ASN A O 1
ATOM 706 N N . VAL A 1 84 ? 34.662 -5.070 -46.215 1.00 86.12 84 VAL A N 1
ATOM 707 C CA . VAL A 1 84 ? 35.338 -6.238 -46.807 1.00 86.12 84 VAL A CA 1
ATOM 708 C C . VAL A 1 84 ? 35.392 -6.194 -48.338 1.00 86.12 84 VAL A C 1
ATOM 710 O O . VAL A 1 84 ? 35.771 -7.185 -48.963 1.00 86.12 84 VAL A O 1
ATOM 713 N N . VAL A 1 85 ? 35.020 -5.069 -48.963 1.00 85.12 85 VAL A N 1
ATOM 714 C CA . VAL A 1 85 ? 35.077 -4.894 -50.426 1.00 85.12 85 VAL A CA 1
ATOM 715 C C . VAL A 1 85 ? 36.519 -4.996 -50.917 1.00 85.12 85 VAL A C 1
ATOM 717 O O . VAL A 1 85 ? 37.435 -4.388 -50.358 1.00 85.12 85 VAL A O 1
ATOM 720 N N . SER A 1 86 ? 36.724 -5.752 -51.994 1.00 80.06 86 SER A N 1
ATOM 721 C CA . SER A 1 86 ? 38.028 -5.906 -52.628 1.00 80.06 86 SER A CA 1
ATOM 722 C C . SER A 1 86 ? 38.501 -4.594 -53.259 1.00 80.06 86 SER A C 1
ATOM 724 O O . SER A 1 86 ? 37.766 -3.926 -53.985 1.00 80.06 86 SER A O 1
ATOM 726 N N . LYS A 1 87 ? 39.779 -4.252 -53.054 1.00 78.06 87 LYS A N 1
ATOM 727 C CA . LYS A 1 87 ? 40.412 -3.096 -53.717 1.00 78.06 87 LYS A CA 1
ATOM 728 C C . LYS A 1 87 ? 40.528 -3.273 -55.235 1.00 78.06 87 LYS A C 1
ATOM 730 O O . LYS A 1 87 ? 40.613 -2.281 -55.949 1.00 78.06 87 LYS A O 1
ATOM 735 N N . ASN A 1 88 ? 40.535 -4.520 -55.712 1.00 78.12 88 ASN A N 1
ATOM 736 C CA . ASN A 1 88 ? 40.735 -4.852 -57.124 1.00 78.12 88 ASN A CA 1
ATOM 737 C C . ASN A 1 88 ? 39.410 -4.973 -57.892 1.00 78.12 88 ASN A C 1
ATOM 739 O O . ASN A 1 88 ? 39.386 -4.743 -59.097 1.00 78.12 88 ASN A O 1
ATOM 743 N N . ASN A 1 89 ? 38.313 -5.329 -57.212 1.00 78.00 89 ASN A N 1
ATOM 744 C CA . ASN A 1 89 ? 36.982 -5.422 -57.809 1.00 78.00 89 ASN A CA 1
ATOM 745 C C . ASN A 1 89 ? 35.916 -4.890 -56.828 1.00 78.00 89 ASN A C 1
ATOM 747 O O . ASN A 1 89 ? 35.581 -5.591 -55.873 1.00 78.00 89 ASN A O 1
ATOM 751 N N . PRO A 1 90 ? 35.339 -3.696 -57.070 1.00 75.56 90 PRO A N 1
ATOM 752 C CA . PRO A 1 90 ? 34.358 -3.074 -56.172 1.00 75.56 90 PRO A CA 1
ATOM 753 C C . PRO A 1 90 ? 33.066 -3.884 -55.970 1.00 75.56 90 PRO A C 1
ATOM 755 O O . PRO A 1 90 ? 32.327 -3.650 -55.012 1.00 75.56 90 PRO A O 1
ATOM 758 N N . ASN A 1 91 ? 32.780 -4.829 -56.871 1.00 78.94 91 ASN A N 1
ATOM 759 C CA . ASN A 1 91 ? 31.570 -5.652 -56.841 1.00 78.94 91 ASN A CA 1
ATOM 760 C C . ASN A 1 91 ? 31.760 -6.988 -56.103 1.00 78.94 91 ASN A C 1
ATOM 762 O O . ASN A 1 91 ? 30.823 -7.786 -56.057 1.00 78.94 91 ASN A O 1
ATOM 766 N N . MET A 1 92 ? 32.953 -7.246 -55.558 1.00 82.69 92 MET A N 1
ATOM 767 C CA . MET A 1 92 ? 33.279 -8.483 -54.850 1.00 82.69 92 MET A CA 1
ATOM 768 C C . MET A 1 92 ? 33.940 -8.205 -53.500 1.00 82.69 92 MET A C 1
ATOM 770 O O . MET A 1 92 ? 34.603 -7.183 -53.304 1.00 82.69 92 MET A O 1
ATOM 774 N N . THR A 1 93 ? 33.790 -9.141 -52.567 1.00 84.25 93 THR A N 1
ATOM 775 C CA . THR A 1 93 ? 34.534 -9.130 -51.301 1.00 84.25 93 THR A CA 1
ATOM 776 C C . THR A 1 93 ? 35.992 -9.554 -51.505 1.00 84.25 93 THR A C 1
ATOM 778 O O . THR A 1 93 ? 36.372 -10.084 -52.551 1.00 84.25 93 THR A O 1
ATOM 781 N N . ILE A 1 94 ? 36.832 -9.369 -50.483 1.00 82.00 94 ILE A N 1
ATOM 782 C CA . ILE A 1 94 ? 38.199 -9.923 -50.425 1.00 82.00 94 ILE A CA 1
ATOM 783 C C . ILE A 1 94 ? 38.252 -11.459 -50.534 1.00 82.00 94 ILE A C 1
ATOM 785 O O . ILE A 1 94 ? 39.325 -12.009 -50.774 1.00 82.00 94 ILE A O 1
ATOM 789 N N . TRP A 1 95 ? 37.112 -12.139 -50.387 1.00 82.81 95 TRP A N 1
ATOM 790 C CA . TRP A 1 95 ? 36.958 -13.589 -50.529 1.00 82.81 95 TRP A CA 1
ATOM 791 C C . TRP A 1 95 ? 36.368 -14.008 -51.885 1.00 82.81 95 TRP A C 1
ATOM 793 O O . TRP A 1 95 ? 36.029 -15.172 -52.061 1.00 82.81 95 TRP A O 1
ATOM 803 N N . ASN A 1 96 ? 36.277 -13.084 -52.852 1.00 84.62 96 ASN A N 1
ATOM 804 C CA . ASN A 1 96 ? 35.666 -13.292 -54.173 1.00 84.62 96 ASN A CA 1
ATOM 805 C C . ASN A 1 96 ? 34.177 -13.678 -54.133 1.00 84.62 96 ASN A C 1
ATOM 807 O O . ASN A 1 96 ? 33.673 -14.280 -55.078 1.00 84.62 96 ASN A O 1
ATOM 811 N N . GLU A 1 97 ? 33.462 -13.300 -53.077 1.00 85.62 97 GLU A N 1
ATOM 812 C CA . GLU A 1 97 ? 32.012 -13.485 -52.997 1.00 85.62 97 GLU A CA 1
ATOM 813 C C . GLU A 1 97 ? 31.299 -12.258 -53.567 1.00 85.62 97 GLU A C 1
ATOM 815 O O . GLU A 1 97 ? 31.761 -11.115 -53.434 1.00 85.62 97 GLU A O 1
ATOM 820 N N . THR A 1 98 ? 30.140 -12.483 -54.183 1.00 86.94 98 THR A N 1
ATOM 821 C CA . THR A 1 98 ? 29.244 -11.381 -54.555 1.00 86.94 98 THR A CA 1
ATOM 822 C C . THR A 1 98 ? 28.611 -10.755 -53.307 1.00 86.94 98 THR A C 1
ATOM 824 O O . THR A 1 98 ? 28.539 -11.378 -52.248 1.00 86.94 98 THR A O 1
ATOM 827 N N . LYS A 1 99 ? 28.107 -9.516 -53.414 1.00 84.00 99 LYS A N 1
ATOM 828 C CA . LYS A 1 99 ? 27.400 -8.846 -52.305 1.00 84.00 99 LYS A CA 1
ATOM 829 C C . LYS A 1 99 ? 26.265 -9.703 -51.732 1.00 84.00 99 LYS A C 1
ATOM 831 O O . LYS A 1 99 ? 26.123 -9.783 -50.518 1.00 84.00 99 LYS A O 1
ATOM 836 N N . GLU A 1 100 ? 25.459 -10.320 -52.589 1.00 85.44 100 GLU A N 1
ATOM 837 C CA . GLU A 1 100 ? 24.313 -11.133 -52.165 1.00 85.44 100 GLU A CA 1
ATOM 838 C C . GLU A 1 100 ? 24.755 -12.422 -51.465 1.00 85.44 100 GLU A C 1
ATOM 840 O O . GLU A 1 100 ? 24.213 -12.770 -50.417 1.00 85.44 100 GLU A O 1
ATOM 845 N N . GLU A 1 101 ? 25.787 -13.079 -51.995 1.00 86.06 101 GLU A N 1
ATOM 846 C CA . GLU A 1 101 ? 26.365 -14.296 -51.424 1.00 86.06 101 GLU A CA 1
ATOM 847 C C . GLU A 1 101 ? 26.994 -14.040 -50.050 1.00 86.06 101 GLU A C 1
ATOM 849 O O . GLU A 1 101 ? 26.678 -14.744 -49.093 1.00 86.06 101 GLU A O 1
ATOM 854 N N . TYR A 1 102 ? 27.773 -12.962 -49.911 1.00 86.56 102 TYR A N 1
ATOM 855 C CA . TYR A 1 102 ? 28.358 -12.563 -48.629 1.00 86.56 102 TYR A CA 1
ATOM 856 C C . TYR A 1 102 ? 27.290 -12.277 -47.565 1.00 86.56 102 TYR A C 1
ATOM 858 O O . TYR A 1 102 ? 27.388 -12.752 -46.434 1.00 86.56 102 TYR A O 1
ATOM 866 N N . ILE A 1 103 ? 26.243 -11.517 -47.912 1.00 85.94 103 ILE A N 1
ATOM 867 C CA . ILE A 1 103 ? 25.163 -11.182 -46.971 1.00 85.94 103 ILE A CA 1
ATOM 868 C C . ILE A 1 103 ? 24.405 -12.446 -46.540 1.00 85.94 103 ILE A C 1
ATOM 870 O O . ILE A 1 103 ? 24.106 -12.599 -45.355 1.00 85.94 103 ILE A O 1
ATOM 874 N N . ASN A 1 104 ? 24.129 -13.365 -47.470 1.00 86.94 104 ASN A N 1
ATOM 875 C CA . ASN A 1 104 ? 23.451 -14.625 -47.167 1.00 86.94 104 ASN A CA 1
ATOM 876 C C . ASN A 1 104 ? 24.311 -15.541 -46.277 1.00 86.94 104 ASN A C 1
ATOM 878 O O . ASN A 1 104 ? 23.818 -16.065 -45.278 1.00 86.94 104 ASN A O 1
ATOM 882 N N . ASN A 1 105 ? 25.608 -15.669 -46.574 1.00 85.69 105 ASN A N 1
ATOM 883 C CA . ASN A 1 105 ? 26.552 -16.445 -45.764 1.00 85.69 105 ASN A CA 1
ATOM 884 C C . ASN A 1 105 ? 26.653 -15.887 -44.339 1.00 85.69 105 ASN A C 1
ATOM 886 O O . ASN A 1 105 ? 26.623 -16.638 -43.363 1.00 85.69 105 ASN A O 1
ATOM 890 N N . LEU A 1 106 ? 26.706 -14.561 -44.202 1.00 82.94 106 LEU A N 1
ATOM 891 C CA . LEU A 1 106 ? 26.795 -13.903 -42.902 1.00 82.94 106 LEU A CA 1
ATOM 892 C C . LEU A 1 106 ? 25.497 -14.041 -42.091 1.00 82.94 106 LEU A C 1
ATOM 894 O O . LEU A 1 106 ? 25.545 -14.158 -40.863 1.00 82.94 106 LEU A O 1
ATOM 898 N N . TRP A 1 107 ? 24.345 -14.081 -42.766 1.00 83.00 107 TRP A N 1
ATOM 899 C CA . TRP A 1 107 ? 23.058 -14.389 -42.145 1.00 83.00 107 TRP A CA 1
ATOM 900 C C . TRP A 1 107 ? 23.007 -15.830 -41.624 1.00 83.00 107 TRP A C 1
ATOM 902 O O . TRP A 1 107 ? 22.730 -16.040 -40.445 1.00 83.00 107 TRP A O 1
ATOM 912 N N . GLN A 1 108 ? 23.355 -16.812 -42.461 1.00 84.69 108 GLN A N 1
ATOM 913 C CA . GLN A 1 108 ? 23.368 -18.231 -42.081 1.00 84.69 108 GLN A CA 1
ATOM 914 C C . GLN A 1 108 ? 24.352 -18.523 -40.948 1.00 84.69 108 GLN A C 1
ATOM 916 O O . GLN A 1 108 ? 24.036 -19.266 -40.021 1.00 84.69 108 GLN A O 1
ATOM 921 N N . TRP A 1 109 ? 25.537 -17.912 -40.990 1.00 82.50 109 TRP A N 1
ATOM 922 C CA . TRP A 1 109 ? 26.524 -18.040 -39.923 1.00 82.50 109 TRP A CA 1
ATOM 923 C C . TRP A 1 109 ? 25.989 -17.505 -38.587 1.00 82.50 109 TRP A C 1
ATOM 925 O O . TRP A 1 109 ? 26.156 -18.152 -37.553 1.00 82.50 109 TRP A O 1
ATOM 935 N N . ARG A 1 110 ? 25.285 -16.364 -38.600 1.00 78.62 110 ARG A N 1
ATOM 936 C CA . ARG A 1 110 ? 24.635 -15.808 -37.402 1.00 78.62 110 ARG A CA 1
ATOM 937 C C . ARG A 1 110 ? 23.516 -16.706 -36.879 1.00 78.62 110 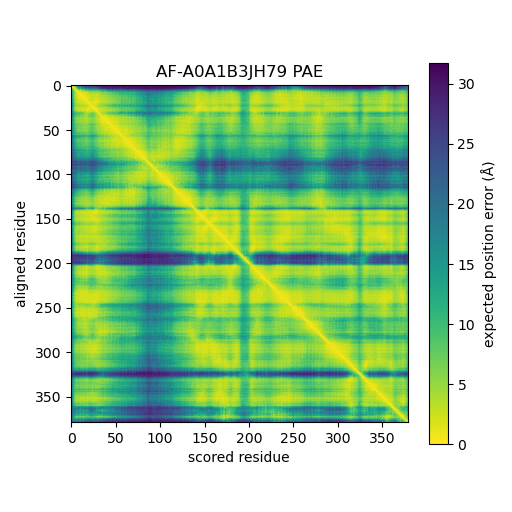ARG A C 1
ATOM 939 O O . ARG A 1 110 ? 23.500 -16.994 -35.684 1.00 78.62 110 ARG A O 1
ATOM 946 N N . GLU A 1 111 ? 22.629 -17.187 -37.748 1.00 80.19 111 GLU A N 1
ATOM 947 C CA . GLU A 1 111 ? 21.576 -18.134 -37.352 1.00 80.19 111 GLU A CA 1
ATOM 948 C C . GLU A 1 111 ? 22.174 -19.424 -36.761 1.00 80.19 111 GLU A C 1
ATOM 950 O O . GLU A 1 111 ? 21.692 -19.924 -35.743 1.00 80.19 111 GLU A O 1
ATOM 955 N N . GLY A 1 112 ? 23.282 -19.920 -37.326 1.00 77.56 112 GLY A N 1
ATOM 956 C CA . GLY A 1 112 ? 24.023 -21.081 -36.822 1.00 77.56 112 GLY A CA 1
ATOM 957 C C . GLY A 1 112 ? 24.679 -20.875 -35.450 1.00 77.56 112 GLY A C 1
ATOM 958 O O . GLY A 1 112 ? 24.866 -21.840 -34.711 1.00 77.56 112 GLY A O 1
ATOM 959 N N . LEU A 1 113 ? 24.973 -19.629 -35.067 1.00 73.69 113 LEU A N 1
ATOM 960 C CA . LEU A 1 113 ? 25.431 -19.256 -33.721 1.00 73.69 113 LEU A CA 1
ATOM 961 C C . LEU A 1 113 ? 24.282 -19.084 -32.715 1.00 73.69 113 LEU A C 1
ATOM 963 O O . LEU A 1 113 ? 24.516 -18.675 -31.578 1.00 73.69 113 LEU A O 1
ATOM 967 N N . GLY A 1 114 ? 23.046 -19.384 -33.122 1.00 69.88 114 GLY A N 1
ATOM 968 C CA . GLY A 1 114 ? 21.855 -19.246 -32.291 1.00 69.88 114 GLY A CA 1
ATOM 969 C C . GLY A 1 114 ? 21.316 -17.818 -32.206 1.00 69.88 114 GLY A C 1
ATOM 970 O O . GLY A 1 114 ? 20.411 -17.581 -31.411 1.00 69.88 114 GLY A O 1
ATOM 971 N N . TRP A 1 115 ? 21.840 -16.883 -33.007 1.00 69.88 115 TRP A N 1
ATOM 972 C CA . TRP A 1 115 ? 21.316 -15.519 -33.068 1.00 69.88 115 TRP A CA 1
ATOM 973 C C . TRP A 1 115 ? 20.043 -15.496 -33.901 1.00 69.88 115 TRP A C 1
ATOM 975 O O . TRP A 1 115 ? 20.015 -15.951 -35.046 1.00 69.88 115 TRP A O 1
ATOM 985 N N . ASN A 1 116 ? 18.988 -14.921 -33.342 1.00 74.12 116 ASN A N 1
ATOM 986 C CA . ASN A 1 116 ? 17.708 -14.766 -33.998 1.00 74.12 116 ASN A CA 1
ATOM 987 C C . ASN A 1 116 ? 17.519 -13.309 -34.429 1.00 74.12 116 ASN A C 1
ATOM 989 O O . ASN A 1 116 ? 17.823 -12.369 -33.696 1.00 74.12 116 ASN A O 1
ATOM 993 N N . LYS A 1 117 ? 16.895 -13.093 -35.591 1.00 78.69 117 LYS A N 1
ATOM 994 C CA . LYS A 1 117 ? 16.460 -11.758 -36.049 1.00 78.69 117 LYS A CA 1
ATOM 995 C C . LYS A 1 117 ? 15.539 -11.029 -35.065 1.00 78.69 117 LYS A C 1
ATOM 997 O O . LYS A 1 117 ? 15.252 -9.848 -35.243 1.00 78.69 117 LYS A O 1
ATOM 1002 N N . TRP A 1 118 ? 15.018 -11.758 -34.080 1.00 82.38 118 TRP A N 1
ATOM 1003 C CA . TRP A 1 118 ? 14.145 -11.250 -33.036 1.00 82.38 118 TRP A CA 1
ATOM 1004 C C . TRP A 1 118 ? 14.880 -10.757 -31.785 1.00 82.38 118 TRP A C 1
ATOM 1006 O O . TRP A 1 118 ? 14.248 -10.084 -30.975 1.00 82.38 118 TRP A O 1
ATOM 1016 N N . ASP A 1 119 ? 16.175 -11.034 -31.619 1.00 84.12 119 ASP A N 1
ATOM 1017 C CA . ASP A 1 119 ? 16.884 -10.805 -30.351 1.00 84.12 119 ASP A CA 1
ATOM 1018 C C . ASP A 1 119 ? 16.886 -9.330 -29.935 1.00 84.12 119 ASP A C 1
ATOM 1020 O O . ASP A 1 119 ? 16.535 -9.007 -28.802 1.00 84.12 119 ASP A O 1
ATOM 1024 N N . GLY A 1 120 ? 17.115 -8.401 -30.870 1.00 86.31 120 GLY A N 1
ATOM 1025 C CA . GLY A 1 120 ? 17.015 -6.966 -30.588 1.00 86.31 120 GLY A CA 1
ATOM 1026 C C . GLY A 1 120 ? 15.599 -6.518 -30.199 1.00 86.31 120 GLY A C 1
ATOM 1027 O O . GLY A 1 120 ? 15.436 -5.650 -29.338 1.00 86.31 120 GLY A O 1
ATOM 1028 N N . TYR A 1 121 ? 14.556 -7.133 -30.772 1.00 88.44 121 TYR A N 1
ATOM 1029 C CA . TYR A 1 121 ? 13.170 -6.870 -30.366 1.00 88.44 121 TYR A CA 1
ATOM 1030 C C . TYR A 1 121 ? 12.877 -7.424 -28.971 1.00 88.44 121 TYR A C 1
ATOM 1032 O O . TYR A 1 121 ? 12.224 -6.746 -28.182 1.00 88.44 121 TYR A O 1
ATOM 1040 N N . LEU A 1 122 ? 13.356 -8.629 -28.653 1.00 88.88 122 LEU A N 1
ATOM 1041 C CA . LEU A 1 122 ? 13.178 -9.262 -27.343 1.00 88.88 122 LEU A CA 1
ATOM 1042 C C . LEU A 1 122 ? 13.915 -8.486 -26.244 1.00 88.88 122 LEU A C 1
ATOM 1044 O O . LEU A 1 122 ? 13.343 -8.245 -25.176 1.00 88.88 122 LEU A O 1
ATOM 1048 N N . ASN A 1 123 ? 15.125 -8.011 -26.546 1.00 86.31 123 ASN A N 1
ATOM 1049 C CA . ASN A 1 123 ? 15.923 -7.152 -25.679 1.00 86.31 123 ASN A CA 1
ATOM 1050 C C . ASN A 1 123 ? 15.215 -5.833 -25.352 1.00 86.31 123 ASN A C 1
ATOM 1052 O O . ASN A 1 123 ? 15.194 -5.406 -24.206 1.00 86.31 123 ASN A O 1
ATOM 1056 N N . LEU A 1 124 ? 14.552 -5.190 -26.311 1.00 89.94 124 LEU A N 1
ATOM 1057 C CA . LEU A 1 124 ? 13.750 -4.000 -26.002 1.00 89.94 124 LEU A CA 1
ATOM 1058 C C . LEU A 1 124 ? 12.413 -4.349 -25.331 1.00 89.94 124 LEU A C 1
ATOM 1060 O O . LEU A 1 124 ? 11.950 -3.629 -24.441 1.00 89.94 124 LEU A O 1
ATOM 1064 N N . ALA A 1 125 ? 11.785 -5.456 -25.728 1.00 91.31 125 ALA A N 1
ATOM 1065 C CA . ALA A 1 125 ? 10.486 -5.865 -25.212 1.00 91.31 125 ALA A CA 1
ATOM 1066 C C . ALA A 1 125 ? 10.527 -6.146 -23.707 1.00 91.31 125 ALA A C 1
ATOM 1068 O O . ALA A 1 125 ? 9.586 -5.771 -23.005 1.00 91.31 125 ALA A O 1
ATOM 1069 N N . TRP A 1 126 ? 11.598 -6.751 -23.180 1.00 89.94 126 TRP A N 1
ATOM 1070 C CA . TRP A 1 126 ? 11.673 -7.022 -21.744 1.00 89.94 126 TRP A CA 1
ATOM 1071 C C . TRP A 1 126 ? 11.735 -5.727 -20.918 1.00 89.94 126 TRP A C 1
ATOM 1073 O O . TRP A 1 126 ? 11.070 -5.659 -19.882 1.00 89.94 126 TRP A O 1
ATOM 1083 N N . TYR A 1 127 ? 12.422 -4.675 -21.390 1.00 91.69 127 TYR A N 1
ATOM 1084 C CA . TYR A 1 127 ? 12.400 -3.355 -20.745 1.00 91.69 127 TYR A CA 1
ATOM 1085 C C . TYR A 1 127 ? 10.984 -2.778 -20.720 1.00 91.69 127 TYR A C 1
ATOM 1087 O O . TYR A 1 127 ? 10.520 -2.312 -19.679 1.00 91.69 127 TYR A O 1
ATOM 1095 N N . VAL A 1 128 ? 10.267 -2.846 -21.846 1.00 92.06 128 VAL A N 1
ATOM 1096 C CA . VAL A 1 128 ? 8.877 -2.372 -21.942 1.00 92.06 128 VAL A CA 1
ATOM 1097 C C . VAL A 1 128 ? 7.962 -3.157 -21.001 1.00 92.06 128 VAL A C 1
ATOM 1099 O O . VAL A 1 128 ? 7.138 -2.559 -20.308 1.00 92.06 128 VAL A O 1
ATOM 1102 N N . ILE A 1 129 ? 8.122 -4.480 -20.920 1.00 92.12 129 ILE A N 1
ATOM 1103 C CA . ILE A 1 129 ? 7.363 -5.338 -20.003 1.00 92.12 129 ILE A CA 1
ATOM 1104 C C . ILE A 1 129 ? 7.684 -4.981 -18.550 1.00 92.12 129 ILE A C 1
ATOM 1106 O O . ILE A 1 129 ? 6.763 -4.805 -17.752 1.00 92.12 129 ILE A O 1
ATOM 1110 N N . LEU A 1 130 ? 8.964 -4.828 -18.198 1.00 90.12 130 LEU A N 1
ATOM 1111 C CA . LEU A 1 130 ? 9.388 -4.498 -16.839 1.00 90.12 130 LEU A CA 1
ATOM 1112 C C . LEU A 1 130 ? 8.853 -3.130 -16.406 1.00 90.12 130 LEU A C 1
ATOM 1114 O O . LEU A 1 130 ? 8.267 -3.011 -15.329 1.00 90.12 130 LEU A O 1
ATOM 1118 N N . LEU A 1 131 ? 8.987 -2.112 -17.260 1.00 90.31 131 LEU A N 1
ATOM 1119 C CA . LEU A 1 131 ? 8.404 -0.793 -17.023 1.00 90.31 131 LEU A CA 1
ATOM 1120 C C . LEU A 1 131 ? 6.880 -0.885 -16.927 1.00 90.31 131 LEU A C 1
ATOM 1122 O O . LEU A 1 131 ? 6.296 -0.317 -16.008 1.00 90.31 131 LEU A O 1
ATOM 1126 N N . GLY A 1 132 ? 6.237 -1.663 -17.799 1.00 88.75 132 GLY A N 1
ATOM 1127 C CA . GLY A 1 132 ? 4.806 -1.948 -17.742 1.00 88.75 132 GLY A CA 1
ATOM 1128 C C . GLY A 1 132 ? 4.376 -2.541 -16.398 1.00 88.75 132 GLY A C 1
ATOM 1129 O O . GLY A 1 132 ? 3.378 -2.099 -15.833 1.00 88.75 132 GLY A O 1
ATOM 1130 N N . ILE A 1 133 ? 5.149 -3.480 -15.839 1.00 86.62 133 ILE A N 1
ATOM 1131 C CA . ILE A 1 133 ? 4.914 -4.080 -14.517 1.00 86.62 133 ILE A CA 1
ATOM 1132 C C . ILE A 1 133 ? 5.085 -3.042 -13.407 1.00 86.62 133 ILE A C 1
ATOM 1134 O O . ILE A 1 133 ? 4.202 -2.920 -12.552 1.00 86.62 133 ILE A O 1
ATOM 1138 N N . ILE A 1 134 ? 6.186 -2.285 -13.413 1.00 86.69 134 ILE A N 1
ATOM 1139 C CA . ILE A 1 134 ? 6.505 -1.270 -12.397 1.00 86.69 134 ILE A CA 1
ATOM 1140 C C . ILE A 1 134 ? 5.411 -0.197 -12.367 1.00 86.69 134 ILE A C 1
ATOM 1142 O O . ILE A 1 134 ? 4.793 0.044 -11.321 1.00 86.69 134 ILE A O 1
ATOM 1146 N N . PHE A 1 135 ? 5.096 0.357 -13.536 1.00 86.94 135 PHE A N 1
ATOM 1147 C CA . PHE A 1 135 ? 4.128 1.430 -13.738 1.00 86.94 135 PHE A CA 1
ATOM 1148 C C . PHE A 1 135 ? 2.667 0.985 -13.677 1.00 86.94 135 PHE A C 1
ATOM 1150 O O . PHE A 1 135 ? 1.779 1.839 -13.590 1.00 86.94 135 PHE A O 1
ATOM 1157 N N . TRP A 1 136 ? 2.396 -0.325 -13.665 1.00 84.25 136 TRP A N 1
ATOM 1158 C CA . TRP A 1 136 ? 1.033 -0.841 -13.596 1.00 84.25 136 TRP A CA 1
ATOM 1159 C C . TRP A 1 136 ? 0.278 -0.280 -12.377 1.00 84.25 136 TRP A C 1
ATOM 1161 O O . TRP A 1 136 ? 0.774 -0.403 -11.251 1.00 84.25 136 TRP A O 1
ATOM 1171 N N . PRO A 1 137 ? -0.935 0.269 -12.551 1.00 75.62 137 PRO A N 1
ATOM 1172 C CA . PRO A 1 137 ? -1.645 0.988 -11.495 1.00 75.62 137 PRO A CA 1
ATOM 1173 C C . PRO A 1 137 ? -2.031 0.095 -10.308 1.00 75.62 137 PRO A C 1
ATOM 1175 O O . PRO A 1 137 ? -2.470 -1.054 -10.481 1.00 75.62 137 PRO A O 1
ATOM 1178 N N . THR A 1 138 ? -1.961 0.637 -9.089 1.00 72.12 138 THR A N 1
ATOM 1179 C CA . THR A 1 138 ? -2.545 -0.003 -7.903 1.00 72.12 138 THR A CA 1
ATOM 1180 C C . THR A 1 138 ? -4.077 0.040 -7.963 1.00 72.12 138 THR A C 1
ATOM 1182 O O . THR A 1 138 ? -4.723 1.028 -8.322 1.00 72.12 138 THR A O 1
ATOM 1185 N N . LYS A 1 139 ? -4.705 -1.097 -7.640 1.00 64.75 139 LYS A N 1
ATOM 1186 C CA . LYS A 1 139 ? -6.147 -1.320 -7.858 1.00 64.75 139 LYS A CA 1
ATOM 1187 C C . LYS A 1 139 ? -7.042 -0.964 -6.661 1.00 64.75 139 LYS A C 1
ATOM 1189 O O . LYS A 1 139 ? -8.176 -1.439 -6.643 1.00 64.75 139 LYS A O 1
ATOM 1194 N N . ARG A 1 140 ? -6.572 -0.252 -5.627 1.00 72.94 140 ARG A N 1
ATOM 1195 C CA . ARG A 1 140 ? -7.302 -0.222 -4.346 1.00 72.94 140 ARG A CA 1
ATOM 1196 C C . ARG A 1 140 ? -7.321 1.157 -3.673 1.00 72.94 140 ARG A C 1
ATOM 1198 O O . ARG A 1 140 ? -6.296 1.814 -3.558 1.00 72.94 140 ARG A O 1
ATOM 1205 N N . ARG A 1 141 ? -8.496 1.546 -3.173 1.00 83.94 141 ARG A N 1
ATOM 1206 C CA . ARG A 1 141 ? -8.704 2.627 -2.195 1.00 83.94 141 ARG A CA 1
ATOM 1207 C C . ARG A 1 141 ? -9.694 2.148 -1.145 1.00 83.94 141 ARG A C 1
ATOM 1209 O O . ARG A 1 141 ? -10.546 1.313 -1.452 1.00 83.94 141 ARG A O 1
ATOM 1216 N N . VAL A 1 142 ? -9.579 2.639 0.079 1.00 90.56 142 VAL A N 1
ATOM 1217 C CA . VAL A 1 142 ? -10.488 2.285 1.181 1.00 90.56 142 VAL A CA 1
ATOM 1218 C C . VAL A 1 142 ? -11.016 3.563 1.784 1.00 90.56 142 VAL A C 1
ATOM 1220 O O . VAL A 1 142 ? -10.253 4.506 1.969 1.00 90.56 142 VAL A O 1
ATOM 1223 N N . ARG A 1 143 ? -12.306 3.592 2.095 1.00 93.62 143 ARG A N 1
ATOM 1224 C CA . ARG A 1 143 ? -12.933 4.730 2.753 1.00 93.62 143 ARG A CA 1
ATOM 1225 C C . ARG A 1 143 ? -13.287 4.400 4.185 1.00 93.62 143 ARG A C 1
ATOM 1227 O O . ARG A 1 143 ? -13.674 3.275 4.497 1.00 93.62 143 ARG A O 1
ATOM 1234 N N . PHE A 1 144 ? -13.137 5.417 5.011 1.00 95.50 144 PHE A N 1
ATOM 1235 C CA . PHE A 1 144 ? -13.445 5.427 6.424 1.00 95.50 144 PHE A CA 1
ATOM 1236 C C . PHE A 1 144 ? -14.515 6.491 6.607 1.00 95.50 144 PHE A C 1
ATOM 1238 O O . PHE A 1 144 ? -14.244 7.661 6.355 1.00 95.50 144 PHE A O 1
ATOM 1245 N N . ASP A 1 145 ? -15.721 6.067 6.970 1.00 95.06 145 ASP A N 1
ATOM 1246 C CA . ASP A 1 145 ? -16.857 6.944 7.246 1.00 95.06 145 ASP A CA 1
ATOM 1247 C C . ASP A 1 145 ? -17.116 6.909 8.750 1.00 95.06 145 ASP A C 1
ATOM 1249 O O . ASP A 1 145 ? -17.574 5.907 9.315 1.00 95.06 145 ASP A O 1
ATOM 1253 N N . ARG A 1 146 ? -16.762 8.020 9.391 1.00 93.12 146 ARG A N 1
ATOM 1254 C CA . ARG A 1 146 ? -16.844 8.223 10.832 1.00 93.12 146 ARG A CA 1
ATOM 1255 C C . ARG A 1 146 ? -18.290 8.298 11.302 1.00 93.12 146 ARG A C 1
ATOM 1257 O O . ARG A 1 146 ? -18.628 7.687 12.312 1.00 93.12 146 ARG A O 1
ATOM 1264 N N . LYS A 1 147 ? -19.149 9.008 10.567 1.00 92.06 147 LYS A N 1
ATOM 1265 C CA . LYS A 1 147 ? -20.550 9.248 10.941 1.00 92.06 147 LYS A CA 1
ATOM 1266 C C . LYS A 1 147 ? -21.340 7.949 11.019 1.00 92.06 147 LYS A C 1
ATOM 1268 O O . LYS A 1 147 ? -22.125 7.758 11.944 1.00 92.06 147 LYS A O 1
ATOM 1273 N N . ARG A 1 148 ? -21.133 7.054 10.051 1.00 92.12 148 ARG A N 1
ATOM 1274 C CA . ARG A 1 148 ? -21.785 5.736 10.016 1.00 92.12 148 ARG A CA 1
ATOM 1275 C C . ARG A 1 148 ? -20.993 4.659 10.763 1.00 92.12 148 ARG A C 1
ATOM 1277 O O . ARG A 1 148 ? -21.523 3.574 10.985 1.00 92.12 148 ARG A O 1
ATOM 1284 N N . GLY A 1 149 ? -19.741 4.930 11.138 1.00 93.31 149 GLY A N 1
ATOM 1285 C CA . GLY A 1 149 ? -18.861 3.959 11.789 1.00 93.31 149 GLY A CA 1
ATOM 1286 C C . GLY A 1 149 ? -18.538 2.766 10.886 1.00 93.31 149 GLY A C 1
ATOM 1287 O O . GLY A 1 149 ? -18.544 1.623 11.349 1.00 93.31 149 GLY A O 1
ATOM 1288 N N . ILE A 1 150 ? -18.297 3.012 9.593 1.00 95.19 150 ILE A N 1
ATOM 1289 C CA . ILE A 1 150 ? -18.046 1.965 8.592 1.00 95.19 150 ILE A CA 1
ATOM 1290 C C . ILE A 1 150 ? -16.712 2.152 7.872 1.00 95.19 150 ILE A C 1
ATOM 1292 O O . ILE A 1 150 ? -16.242 3.264 7.640 1.00 95.19 150 ILE A O 1
ATOM 1296 N N . ILE A 1 151 ? -16.119 1.032 7.463 1.00 95.00 151 ILE A N 1
ATOM 1297 C CA . ILE A 1 151 ? -14.920 0.989 6.622 1.00 95.00 151 ILE A CA 1
ATOM 1298 C C . ILE A 1 151 ? -15.241 0.146 5.398 1.00 95.00 151 ILE A C 1
ATOM 1300 O O . ILE A 1 151 ? -15.674 -0.997 5.541 1.00 95.00 151 ILE A O 1
ATOM 1304 N N . TYR A 1 152 ? -15.042 0.681 4.195 1.00 93.19 152 TYR A N 1
ATOM 1305 C CA . TYR A 1 152 ? -15.471 -0.006 2.979 1.00 93.19 152 TYR A CA 1
ATOM 1306 C C . TYR A 1 152 ? -14.534 0.179 1.788 1.00 93.19 152 TYR A C 1
ATOM 1308 O O . TYR A 1 152 ? -13.766 1.135 1.676 1.00 93.19 152 TYR A O 1
ATOM 1316 N N . THR A 1 153 ? -14.604 -0.776 0.864 1.00 91.19 153 THR A N 1
ATOM 1317 C CA . THR A 1 153 ? -13.863 -0.757 -0.397 1.00 91.19 153 THR A CA 1
ATOM 1318 C C . THR A 1 153 ? -14.609 -1.525 -1.482 1.00 91.19 153 THR A C 1
ATOM 1320 O O . THR A 1 153 ? -15.497 -2.336 -1.216 1.00 91.19 153 THR A O 1
ATOM 1323 N N . TYR A 1 154 ? -14.224 -1.283 -2.730 1.00 86.25 154 TYR A N 1
ATOM 1324 C CA . TYR A 1 154 ? -14.723 -2.001 -3.889 1.00 86.25 154 TYR A CA 1
ATOM 1325 C C . TYR A 1 154 ? -13.545 -2.528 -4.702 1.00 86.25 154 TYR A C 1
ATOM 1327 O O . TYR A 1 154 ? -12.789 -1.762 -5.300 1.00 86.25 154 TYR A O 1
ATOM 1335 N N . ILE A 1 155 ? -13.379 -3.848 -4.720 1.00 79.81 155 ILE A N 1
ATOM 1336 C CA . ILE A 1 155 ? -12.231 -4.522 -5.333 1.00 79.81 155 ILE A CA 1
ATOM 1337 C C . ILE A 1 155 ? -12.748 -5.664 -6.200 1.00 79.81 155 ILE A C 1
ATOM 1339 O O . ILE A 1 155 ? -13.600 -6.438 -5.778 1.00 79.81 155 ILE A O 1
ATOM 1343 N N . ASN A 1 156 ? -12.219 -5.795 -7.421 1.00 77.06 156 ASN A N 1
ATOM 1344 C CA . ASN A 1 156 ? -12.539 -6.903 -8.333 1.00 77.06 156 ASN A CA 1
ATOM 1345 C C . ASN A 1 156 ? -14.050 -7.129 -8.520 1.00 77.06 156 ASN A C 1
ATOM 1347 O O . ASN A 1 156 ? -14.532 -8.259 -8.481 1.00 77.06 156 ASN A O 1
ATOM 1351 N N . LYS A 1 157 ? -14.792 -6.035 -8.722 1.00 82.00 157 LYS A N 1
ATOM 1352 C CA . LYS A 1 157 ? -16.255 -6.027 -8.870 1.00 82.00 157 LYS A CA 1
ATOM 1353 C C . LYS A 1 157 ? -17.042 -6.493 -7.630 1.00 82.00 157 LYS A C 1
ATOM 1355 O O . LYS A 1 157 ? -18.220 -6.811 -7.751 1.00 82.00 157 LYS A O 1
ATOM 1360 N N . LYS A 1 158 ? -16.417 -6.527 -6.450 1.00 85.19 158 LYS A N 1
ATOM 1361 C CA . LYS A 1 158 ? -17.041 -6.913 -5.178 1.00 85.19 158 LYS A CA 1
ATOM 1362 C C . LYS A 1 158 ? -16.943 -5.779 -4.166 1.00 85.19 158 LYS A C 1
ATOM 1364 O O . LYS A 1 158 ? -15.902 -5.131 -4.057 1.00 85.19 158 LYS A O 1
ATOM 1369 N N . PHE A 1 159 ? -18.034 -5.561 -3.443 1.00 88.69 159 PHE A N 1
ATOM 1370 C CA . PHE A 1 159 ? -18.126 -4.590 -2.362 1.00 88.69 159 PHE A CA 1
ATOM 1371 C C . PHE A 1 159 ? -17.823 -5.265 -1.024 1.00 88.69 159 PHE A C 1
ATOM 1373 O O . PHE A 1 159 ? -18.308 -6.366 -0.765 1.00 88.69 159 PHE A O 1
ATOM 1380 N N . TYR A 1 160 ? -17.016 -4.608 -0.199 1.00 89.94 160 TYR A N 1
ATOM 1381 C CA . TYR A 1 160 ? -16.637 -5.072 1.130 1.00 89.94 160 TYR A CA 1
ATOM 1382 C C . TYR A 1 160 ? -16.859 -3.939 2.122 1.00 89.94 160 TYR A C 1
ATOM 1384 O O . TYR A 1 160 ? -16.445 -2.810 1.854 1.00 89.94 160 TYR A O 1
ATOM 1392 N N . LEU A 1 161 ? -17.489 -4.242 3.253 1.00 92.69 161 LEU A N 1
ATOM 1393 C CA . LEU A 1 161 ? -17.859 -3.264 4.270 1.00 92.69 161 LEU A CA 1
ATOM 1394 C C . LEU A 1 161 ? -17.722 -3.890 5.655 1.00 92.69 161 LEU A C 1
ATOM 1396 O O . LEU A 1 161 ? -18.136 -5.024 5.873 1.00 92.69 161 LEU A O 1
ATOM 1400 N N . MET A 1 162 ? -17.131 -3.139 6.575 1.00 92.69 162 MET A N 1
ATOM 1401 C CA . MET A 1 162 ? -16.970 -3.488 7.977 1.00 92.69 162 MET A CA 1
ATOM 1402 C C . MET A 1 162 ? -17.674 -2.451 8.845 1.00 92.69 162 MET A C 1
ATOM 1404 O O . MET A 1 162 ? -17.411 -1.259 8.706 1.00 92.69 162 MET A O 1
ATOM 1408 N N . GLU A 1 163 ? -18.535 -2.905 9.750 1.00 94.38 163 GLU A N 1
ATOM 1409 C CA . GLU A 1 163 ? -19.167 -2.063 10.768 1.00 94.38 163 GLU A CA 1
ATOM 1410 C C . GLU A 1 163 ? -18.321 -2.085 12.042 1.00 94.38 163 GLU A C 1
ATOM 1412 O O . GLU A 1 163 ? -18.165 -3.131 12.675 1.00 94.38 163 GLU A O 1
ATOM 1417 N N . VAL A 1 164 ? -17.789 -0.930 12.441 1.00 93.50 164 VAL A N 1
ATOM 1418 C CA . VAL A 1 164 ? -16.904 -0.810 13.611 1.00 93.50 164 VAL A CA 1
ATOM 1419 C C . VAL A 1 164 ? -17.648 -1.171 14.903 1.00 93.50 164 VAL A C 1
ATOM 1421 O O . VAL A 1 164 ? -17.100 -1.845 15.771 1.00 93.50 164 VAL A O 1
ATOM 1424 N N . ASN A 1 165 ? -18.943 -0.856 14.989 1.00 92.69 165 ASN A N 1
ATOM 1425 C CA . ASN A 1 165 ? -19.783 -1.172 16.152 1.00 92.69 165 ASN A CA 1
ATOM 1426 C C . ASN A 1 165 ? -20.095 -2.672 16.324 1.00 92.69 165 ASN A C 1
ATOM 1428 O O . ASN A 1 165 ? -20.700 -3.064 17.319 1.00 92.69 165 ASN A O 1
ATOM 1432 N N . LYS A 1 166 ? -19.691 -3.526 15.377 1.00 93.00 166 LYS A N 1
ATOM 1433 C CA . LYS A 1 166 ? -19.857 -4.987 15.467 1.00 93.00 166 LYS A CA 1
ATOM 1434 C C . LYS A 1 166 ? -18.574 -5.718 15.845 1.00 93.00 166 LYS A C 1
ATOM 1436 O O . LYS A 1 166 ? -18.548 -6.951 15.856 1.00 93.00 166 LYS A O 1
ATOM 1441 N N . LEU A 1 167 ? -17.506 -4.981 16.136 1.00 91.81 167 LEU A N 1
ATOM 1442 C CA . LEU A 1 167 ? -16.238 -5.552 16.560 1.00 91.81 167 LEU A CA 1
ATOM 1443 C C . LEU A 1 167 ? -16.323 -6.032 18.014 1.00 91.81 167 LEU A C 1
ATOM 1445 O O . LEU A 1 167 ? -16.729 -5.292 18.910 1.00 91.81 167 LEU A O 1
ATOM 1449 N N . ALA A 1 168 ? -15.901 -7.278 18.241 1.00 90.25 168 ALA A N 1
ATOM 1450 C CA . ALA A 1 168 ? -15.716 -7.834 19.585 1.00 90.25 168 ALA A CA 1
ATOM 1451 C C . ALA A 1 168 ? -14.421 -7.347 20.256 1.00 90.25 168 ALA A C 1
ATOM 1453 O O . ALA A 1 168 ? -14.308 -7.354 21.479 1.00 90.25 168 ALA A O 1
ATOM 1454 N N . ARG A 1 169 ? -13.448 -6.912 19.451 1.00 90.44 169 ARG A N 1
ATOM 1455 C CA . ARG A 1 169 ? -12.142 -6.412 19.889 1.00 90.44 169 ARG A CA 1
ATOM 1456 C C . ARG A 1 169 ? -11.993 -4.923 19.593 1.00 90.44 169 ARG A C 1
ATOM 1458 O O . ARG A 1 169 ? -12.721 -4.415 18.737 1.00 90.44 169 ARG A O 1
ATOM 1465 N N . PRO A 1 170 ? -11.035 -4.236 20.234 1.00 92.25 170 PRO A N 1
ATOM 1466 C CA . PRO A 1 170 ? -10.741 -2.848 19.916 1.00 92.25 170 PRO A CA 1
ATOM 1467 C C . PRO A 1 170 ? -10.378 -2.663 18.435 1.00 92.25 170 PRO A C 1
ATOM 1469 O O . PRO A 1 170 ? -9.662 -3.472 17.840 1.00 92.25 170 PRO A O 1
ATOM 1472 N N . LEU A 1 171 ? -10.825 -1.562 17.835 1.00 93.12 171 LEU A N 1
ATOM 1473 C CA . LEU A 1 171 ? -10.506 -1.159 16.467 1.00 93.12 171 LEU A CA 1
ATOM 1474 C C . LEU A 1 171 ? -8.989 -1.106 16.198 1.00 93.12 171 LEU A C 1
ATOM 1476 O O . LEU A 1 171 ? -8.579 -1.568 15.129 1.00 93.12 171 LEU A O 1
ATOM 1480 N N . PRO A 1 172 ? -8.121 -0.642 17.125 1.00 91.69 172 PRO A N 1
ATOM 1481 C CA . PRO A 1 172 ? -6.676 -0.736 16.933 1.00 91.69 172 PRO A CA 1
ATOM 1482 C C . PRO A 1 172 ? -6.172 -2.163 16.687 1.00 91.69 172 PRO A C 1
ATOM 1484 O O . PRO A 1 172 ? -5.182 -2.326 15.980 1.00 91.69 172 PRO A O 1
ATOM 1487 N N . GLU A 1 173 ? -6.828 -3.203 17.214 1.00 88.94 173 GLU A N 1
ATOM 1488 C CA . GLU A 1 173 ? -6.463 -4.596 16.920 1.00 88.94 173 GLU A CA 1
ATOM 1489 C C . GLU A 1 173 ? -6.875 -5.033 15.514 1.00 88.94 173 GLU A C 1
ATOM 1491 O O . GLU A 1 173 ? -6.319 -5.989 14.989 1.00 88.94 173 GLU A O 1
ATOM 1496 N N . CYS A 1 174 ? -7.784 -4.331 14.843 1.00 88.94 174 CYS A N 1
ATOM 1497 C CA . CYS A 1 174 ? -8.052 -4.608 13.433 1.00 88.94 174 CYS A CA 1
ATOM 1498 C C . CYS A 1 174 ? -6.874 -4.155 12.552 1.00 88.94 174 CYS A C 1
ATOM 1500 O O . CYS A 1 174 ? -6.583 -4.769 11.529 1.00 88.94 174 CYS A O 1
ATOM 1502 N N . PHE A 1 175 ? -6.143 -3.111 12.938 1.00 90.69 175 PHE A N 1
ATOM 1503 C CA . PHE A 1 175 ? -4.996 -2.627 12.169 1.00 90.69 175 PHE A CA 1
ATOM 1504 C C . PHE A 1 175 ? -3.698 -3.271 12.654 1.00 90.69 175 PHE A C 1
ATOM 1506 O O . PHE A 1 175 ? -3.147 -2.900 13.689 1.00 90.69 175 PHE A O 1
ATOM 1513 N N . ILE A 1 176 ? -3.165 -4.209 11.882 1.00 86.81 176 ILE A N 1
ATOM 1514 C CA . ILE A 1 176 ? -1.898 -4.871 12.185 1.00 86.81 176 ILE A CA 1
ATOM 1515 C C . ILE A 1 176 ? -0.759 -3.974 11.725 1.00 86.81 176 ILE A C 1
ATOM 1517 O O . ILE A 1 176 ? -0.591 -3.761 10.526 1.00 86.81 176 ILE A O 1
ATOM 1521 N N . ASN A 1 177 ? 0.044 -3.470 12.659 1.00 86.81 177 ASN A N 1
ATOM 1522 C CA . ASN A 1 177 ? 1.303 -2.823 12.317 1.00 86.81 177 ASN A CA 1
ATOM 1523 C C . ASN A 1 177 ? 2.402 -3.881 12.166 1.00 86.81 177 ASN A C 1
ATOM 1525 O O . ASN A 1 177 ? 2.684 -4.603 13.120 1.00 86.81 177 ASN A O 1
ATOM 1529 N N . THR A 1 178 ? 3.026 -3.955 10.990 1.00 78.69 178 THR A N 1
ATOM 1530 C CA . THR A 1 178 ? 4.116 -4.900 10.704 1.00 78.69 178 THR A CA 1
ATOM 1531 C C . THR A 1 178 ? 5.501 -4.250 10.726 1.00 78.69 178 THR A C 1
ATOM 1533 O O . THR A 1 178 ? 6.475 -4.895 10.351 1.00 78.69 178 THR A O 1
ATOM 1536 N N . GLY A 1 179 ? 5.603 -2.962 11.072 1.00 76.62 179 GLY A N 1
ATOM 1537 C CA . GLY A 1 179 ? 6.819 -2.160 10.893 1.00 76.62 179 GLY A CA 1
ATOM 1538 C C . GLY A 1 179 ? 6.944 -1.639 9.461 1.00 76.62 179 GLY A C 1
ATOM 1539 O O . GLY A 1 179 ? 6.958 -0.429 9.246 1.00 76.62 179 GLY A O 1
ATOM 1540 N N . GLY A 1 180 ? 6.920 -2.531 8.471 1.00 80.38 180 GLY A N 1
ATOM 1541 C CA . GLY A 1 180 ? 6.939 -2.172 7.047 1.00 80.38 180 GLY A CA 1
ATOM 1542 C C . GLY A 1 180 ? 5.620 -1.642 6.475 1.00 80.38 180 GLY A C 1
ATOM 1543 O O . GLY A 1 180 ? 5.610 -1.153 5.348 1.00 80.38 180 GLY A O 1
ATOM 1544 N N . GLY A 1 181 ? 4.514 -1.714 7.215 1.00 87.50 181 GLY A N 1
ATOM 1545 C CA . GLY A 1 181 ? 3.207 -1.232 6.770 1.00 87.50 181 GLY A CA 1
ATOM 1546 C C . GLY A 1 181 ? 2.081 -1.552 7.749 1.00 87.50 181 GLY A C 1
ATOM 1547 O O . GLY A 1 181 ? 2.315 -2.068 8.844 1.00 87.50 181 GLY A O 1
ATOM 1548 N N . ILE A 1 182 ? 0.851 -1.251 7.333 1.00 89.25 182 ILE A N 1
ATOM 1549 C CA . ILE A 1 182 ? -0.376 -1.638 8.033 1.00 89.25 182 ILE A CA 1
ATOM 1550 C C . ILE A 1 182 ? -1.145 -2.650 7.192 1.00 89.25 182 ILE A C 1
ATOM 1552 O O . ILE A 1 182 ? -1.426 -2.401 6.018 1.00 89.25 182 ILE A O 1
ATOM 1556 N N . VAL A 1 183 ? -1.533 -3.762 7.812 1.00 87.25 183 VAL A N 1
ATOM 1557 C CA . VAL A 1 183 ? -2.417 -4.776 7.229 1.00 87.25 183 VAL A CA 1
ATOM 1558 C C . VAL A 1 183 ? -3.748 -4.769 7.972 1.00 87.25 183 VAL A C 1
ATOM 1560 O O . VAL A 1 183 ? -3.781 -4.784 9.199 1.00 87.25 183 VAL A O 1
ATOM 1563 N N . PHE A 1 184 ? -4.859 -4.790 7.245 1.00 88.38 184 PHE A N 1
ATOM 1564 C CA . PHE A 1 184 ? -6.172 -5.086 7.815 1.00 88.38 184 PHE A CA 1
ATOM 1565 C C . PHE A 1 184 ? -7.062 -5.798 6.800 1.00 88.38 184 PHE A C 1
ATOM 1567 O O . PHE A 1 184 ? -6.774 -5.805 5.607 1.00 88.38 184 PHE A O 1
ATOM 1574 N N . TRP A 1 185 ? -8.137 -6.433 7.252 1.00 86.31 185 TRP A N 1
ATOM 1575 C CA . TRP A 1 185 ? -8.975 -7.290 6.427 1.00 86.31 185 TRP A CA 1
ATOM 1576 C C . TRP A 1 185 ? -10.451 -6.955 6.637 1.00 86.31 185 TRP A C 1
ATOM 1578 O O . TRP A 1 185 ? -10.953 -6.979 7.755 1.00 86.31 185 TRP A O 1
ATOM 1588 N N . LEU A 1 186 ? -11.144 -6.624 5.544 1.00 86.56 186 LEU A N 1
ATOM 1589 C CA . LEU A 1 186 ? -12.581 -6.360 5.552 1.00 86.56 186 LEU A CA 1
ATOM 1590 C C . LEU A 1 186 ? -13.384 -7.657 5.317 1.00 86.56 186 LEU A C 1
ATOM 1592 O O . LEU A 1 186 ? -12.982 -8.487 4.493 1.00 86.56 186 LEU A O 1
ATOM 1596 N N . PRO A 1 187 ? -14.525 -7.853 5.995 1.00 80.75 187 PRO A N 1
ATOM 1597 C CA . PRO A 1 187 ? -15.358 -9.037 5.823 1.00 80.75 187 PRO A CA 1
ATOM 1598 C C . PRO A 1 187 ? -16.095 -9.029 4.462 1.00 80.75 187 PRO A C 1
ATOM 1600 O O . PRO A 1 187 ? -16.231 -7.973 3.838 1.00 80.75 187 PRO A O 1
ATOM 1603 N N . PRO A 1 188 ? -16.593 -10.189 3.983 1.00 72.38 188 PRO A N 1
ATOM 1604 C CA . PRO A 1 188 ? -16.498 -11.508 4.608 1.00 72.38 188 PRO A CA 1
ATOM 1605 C C . PRO A 1 188 ? -15.089 -12.101 4.496 1.00 72.38 188 PRO A C 1
ATOM 1607 O O . PRO A 1 188 ? -14.470 -12.085 3.429 1.00 72.38 188 PRO A O 1
ATOM 1610 N N . PHE A 1 189 ? -14.605 -12.670 5.599 1.00 67.88 189 PHE A N 1
ATOM 1611 C CA . PHE A 1 189 ? -13.327 -13.369 5.635 1.00 67.88 189 PHE A CA 1
ATOM 1612 C C . PHE A 1 189 ? -13.466 -14.695 4.884 1.00 67.88 189 PHE A C 1
ATOM 1614 O O . PHE A 1 189 ? -14.222 -15.576 5.289 1.00 67.88 189 PHE A O 1
ATOM 1621 N N . LYS A 1 190 ? -12.780 -14.825 3.749 1.00 59.72 190 LYS A N 1
ATOM 1622 C CA . LYS A 1 190 ? -12.721 -16.071 2.978 1.00 59.72 190 LYS A CA 1
ATOM 1623 C C . LYS A 1 190 ? -11.271 -16.512 2.856 1.00 59.72 190 LYS A C 1
ATOM 1625 O O . LYS A 1 190 ? -10.453 -15.770 2.320 1.00 59.72 190 LYS A O 1
ATOM 1630 N N . ASN A 1 191 ? -10.978 -17.740 3.274 1.00 47.91 191 ASN A N 1
ATOM 1631 C CA . ASN A 1 191 ? -9.733 -18.413 2.913 1.00 47.91 191 ASN A CA 1
ATOM 1632 C C . ASN A 1 191 ? -9.832 -18.817 1.437 1.00 47.91 191 ASN A C 1
ATOM 1634 O O . ASN A 1 191 ? -10.410 -19.850 1.108 1.00 47.91 191 ASN A O 1
ATOM 1638 N N . THR A 1 192 ? -9.360 -17.980 0.515 1.00 43.88 192 THR A N 1
ATOM 1639 C CA . THR A 1 192 ? -9.403 -18.312 -0.915 1.00 43.88 192 THR A CA 1
ATOM 1640 C C . THR A 1 192 ? -8.199 -19.151 -1.343 1.00 43.88 192 THR A C 1
ATOM 1642 O O . THR A 1 192 ? -7.068 -18.688 -1.259 1.00 43.88 192 THR A O 1
ATOM 1645 N N . THR A 1 193 ? -8.509 -20.326 -1.911 1.00 40.38 193 THR A N 1
ATOM 1646 C CA . THR A 1 193 ? -7.737 -21.203 -2.827 1.00 40.38 193 THR A CA 1
ATOM 1647 C C . THR A 1 193 ? -6.400 -21.821 -2.364 1.00 40.38 193 THR A C 1
ATOM 1649 O O . THR A 1 193 ? -5.541 -21.107 -1.857 1.00 40.38 193 THR A O 1
ATOM 1652 N N . PRO A 1 194 ? -6.155 -23.130 -2.629 1.00 44.88 194 PRO A N 1
ATOM 1653 C CA . PRO A 1 194 ? -4.995 -23.884 -2.123 1.00 44.88 194 PRO A CA 1
ATOM 1654 C C . PRO A 1 194 ? -3.609 -23.324 -2.460 1.00 44.88 194 PRO A C 1
ATOM 1656 O O . PRO A 1 194 ? -2.705 -23.456 -1.644 1.00 44.88 194 PRO A O 1
ATOM 1659 N N . PHE A 1 195 ? -3.446 -22.696 -3.628 1.00 38.03 195 PHE A N 1
ATOM 1660 C CA . PHE A 1 195 ? -2.136 -22.291 -4.160 1.00 38.03 195 PHE A CA 1
ATOM 1661 C C . PHE A 1 195 ? -1.668 -20.903 -3.675 1.00 38.03 195 PHE A C 1
ATOM 1663 O O . PHE A 1 195 ? -0.489 -20.584 -3.745 1.00 38.03 195 PHE A O 1
ATOM 1670 N N . LEU A 1 196 ? -2.592 -20.080 -3.159 1.00 41.97 196 LEU A N 1
ATOM 1671 C CA . LEU A 1 196 ? -2.353 -18.717 -2.649 1.00 41.97 196 LEU A CA 1
ATOM 1672 C C . LEU A 1 196 ? -2.862 -18.557 -1.201 1.00 41.97 196 LEU A C 1
ATOM 1674 O O . LEU A 1 196 ? -3.138 -17.442 -0.761 1.00 41.97 196 LEU A O 1
ATOM 1678 N N . LYS A 1 197 ? -2.966 -19.667 -0.448 1.00 42.72 197 LYS A N 1
ATOM 1679 C CA . LYS A 1 197 ? -3.425 -19.729 0.961 1.00 42.72 197 LYS A CA 1
ATOM 1680 C C . LYS A 1 197 ? -2.728 -18.724 1.892 1.00 42.72 197 LYS A C 1
ATOM 1682 O O . LYS A 1 197 ? -3.266 -18.383 2.941 1.00 42.72 197 LYS A O 1
ATOM 1687 N N . HIS A 1 198 ? -1.547 -18.253 1.511 1.00 45.19 198 HIS A N 1
ATOM 1688 C CA . HIS A 1 198 ? -0.675 -17.390 2.303 1.00 45.19 198 HIS A CA 1
ATOM 1689 C C . HIS A 1 198 ? -1.001 -15.901 2.164 1.00 45.19 198 HIS A C 1
ATOM 1691 O O . HIS A 1 198 ? -0.669 -15.128 3.057 1.00 45.19 198 HIS A O 1
ATOM 1697 N N . PHE A 1 199 ? -1.683 -15.498 1.087 1.00 40.88 199 PHE A N 1
ATOM 1698 C CA . PHE A 1 199 ? -2.090 -14.115 0.842 1.00 40.88 199 PHE A CA 1
ATOM 1699 C C . PHE A 1 199 ? -3.585 -14.085 0.528 1.00 40.88 199 PHE A C 1
ATOM 1701 O O . PHE A 1 199 ? -3.960 -14.393 -0.605 1.00 40.88 199 PHE A O 1
ATOM 1708 N N . PRO A 1 200 ? -4.465 -13.711 1.477 1.00 45.09 200 PRO A N 1
ATOM 1709 C CA . PRO A 1 200 ? -5.892 -13.619 1.195 1.00 45.09 200 PRO A CA 1
ATOM 1710 C C . PRO A 1 200 ? -6.137 -12.592 0.077 1.00 45.09 200 PRO A C 1
ATOM 1712 O O . PRO A 1 200 ? -6.091 -11.372 0.260 1.00 45.09 200 PRO A O 1
ATOM 1715 N N . LEU A 1 201 ? -6.362 -13.110 -1.130 1.00 49.88 201 LEU A N 1
ATOM 1716 C CA . LEU A 1 201 ? -6.683 -12.348 -2.325 1.00 49.88 201 LEU A CA 1
ATOM 1717 C C . LEU A 1 201 ? -8.134 -11.880 -2.223 1.00 49.88 201 LEU A C 1
ATOM 1719 O O . LEU A 1 201 ? -9.073 -12.657 -2.365 1.00 49.88 201 LEU A O 1
ATOM 1723 N N . GLY A 1 202 ? -8.328 -10.584 -1.992 1.00 65.12 202 GLY A N 1
ATOM 1724 C CA . GLY A 1 202 ? -9.659 -9.985 -1.969 1.00 65.12 202 GLY A CA 1
ATOM 1725 C C . GLY A 1 202 ? -9.701 -8.720 -1.130 1.00 65.12 202 GLY A C 1
ATOM 1726 O O . GLY A 1 202 ? -9.174 -7.688 -1.541 1.00 65.12 202 GLY A O 1
ATOM 1727 N N . SER A 1 203 ? -10.330 -8.826 0.037 1.00 72.31 203 SER A N 1
ATOM 1728 C CA . SER A 1 203 ? -10.647 -7.726 0.951 1.00 72.31 203 SER A CA 1
ATOM 1729 C C . SER A 1 203 ? -9.561 -7.383 1.968 1.00 72.31 203 SER A C 1
ATOM 1731 O O . SER A 1 203 ? -9.767 -6.500 2.803 1.00 72.31 203 SER A O 1
ATOM 1733 N N . MET A 1 204 ? -8.410 -8.058 1.915 1.00 80.31 204 MET A N 1
ATOM 1734 C CA . MET A 1 204 ? -7.238 -7.641 2.675 1.00 80.31 204 MET A CA 1
ATOM 1735 C C . MET A 1 204 ? -6.663 -6.360 2.071 1.00 80.31 204 MET A C 1
ATOM 1737 O O . MET A 1 204 ? -6.451 -6.244 0.862 1.00 80.31 204 MET A O 1
ATOM 1741 N N . VAL A 1 205 ? -6.382 -5.401 2.932 1.00 84.88 205 VAL A N 1
ATOM 1742 C CA . VAL A 1 205 ? -5.783 -4.116 2.624 1.00 84.88 205 VAL A CA 1
ATOM 1743 C C . VAL A 1 205 ? -4.399 -4.095 3.251 1.00 84.88 205 VAL A C 1
ATOM 1745 O O . VAL A 1 205 ? -4.253 -4.304 4.450 1.00 84.88 205 VAL A O 1
ATOM 1748 N N . PHE A 1 206 ? -3.388 -3.835 2.429 1.00 85.50 206 PHE A N 1
ATOM 1749 C CA . PHE A 1 206 ? -2.023 -3.606 2.879 1.00 85.50 206 PHE A CA 1
ATOM 1750 C C . PHE A 1 206 ? -1.584 -2.226 2.414 1.00 85.50 206 PHE A C 1
ATOM 1752 O O . PHE A 1 206 ? -1.593 -1.966 1.212 1.00 85.50 206 PHE A O 1
ATOM 1759 N N . VAL A 1 207 ? -1.233 -1.357 3.359 1.00 88.31 207 VAL A N 1
ATOM 1760 C CA . VAL A 1 207 ? -0.726 -0.011 3.089 1.00 88.31 207 VAL A CA 1
ATOM 1761 C C . VAL A 1 207 ? 0.712 0.085 3.570 1.00 88.31 207 VAL A C 1
ATOM 1763 O O . VAL A 1 207 ? 1.002 -0.081 4.751 1.00 88.31 207 VAL A O 1
ATOM 1766 N N . SER A 1 208 ? 1.608 0.351 2.633 1.00 87.75 208 SER A N 1
ATOM 1767 C CA . SER A 1 208 ? 3.046 0.432 2.806 1.00 87.75 208 SER A CA 1
ATOM 1768 C C . SER A 1 208 ? 3.626 1.344 1.729 1.00 87.75 208 SER A C 1
ATOM 1770 O O . SER A 1 208 ? 3.509 1.082 0.531 1.00 87.75 208 SER A O 1
ATOM 1772 N N . ASP A 1 209 ? 4.232 2.441 2.165 1.00 88.62 209 ASP A N 1
ATOM 1773 C CA . ASP A 1 209 ? 4.904 3.402 1.297 1.00 88.62 209 ASP A CA 1
ATOM 1774 C C . ASP A 1 209 ? 6.371 3.559 1.676 1.00 88.62 209 ASP A C 1
ATOM 1776 O O . ASP A 1 209 ? 6.830 2.940 2.642 1.00 88.62 209 ASP A O 1
ATOM 1780 N N . TYR A 1 210 ? 7.110 4.379 0.926 1.00 87.12 210 TYR A N 1
ATOM 1781 C CA . TYR A 1 210 ? 8.553 4.525 1.128 1.00 87.12 210 TYR A CA 1
ATOM 1782 C C . TYR A 1 210 ? 8.930 4.901 2.570 1.00 87.12 210 TYR A C 1
ATOM 1784 O O . TYR A 1 210 ? 10.001 4.539 3.047 1.00 87.12 210 TYR A O 1
ATOM 1792 N N . SER A 1 211 ? 8.046 5.576 3.312 1.00 87.38 211 SER A N 1
ATOM 1793 C CA . SER A 1 211 ? 8.286 5.953 4.710 1.00 87.38 211 SER A CA 1
ATOM 1794 C C . SER A 1 211 ? 8.085 4.814 5.716 1.00 87.38 211 SER A C 1
ATOM 1796 O O . SER A 1 211 ? 8.301 5.007 6.915 1.00 87.38 211 SER A O 1
ATOM 1798 N N . MET A 1 212 ? 7.638 3.651 5.246 1.00 89.06 212 MET A N 1
ATOM 1799 C CA . MET A 1 212 ? 7.440 2.440 6.035 1.00 89.06 212 MET A CA 1
ATOM 1800 C C . MET A 1 212 ? 8.376 1.343 5.535 1.00 89.06 212 MET A C 1
ATOM 1802 O O . MET A 1 212 ? 9.231 0.879 6.289 1.00 89.06 212 MET A O 1
ATOM 1806 N N . TYR A 1 213 ? 8.291 0.970 4.254 1.00 86.69 213 TYR A N 1
ATOM 1807 C CA . TYR A 1 213 ? 9.036 -0.189 3.777 1.00 86.69 213 TYR A CA 1
ATOM 1808 C C . TYR A 1 213 ? 10.538 0.028 3.645 1.00 86.69 213 TYR A C 1
ATOM 1810 O O . TYR A 1 213 ? 11.280 -0.936 3.801 1.00 86.69 213 TYR A O 1
ATOM 1818 N N . LEU A 1 214 ? 11.019 1.250 3.384 1.00 86.38 214 LEU A N 1
ATOM 1819 C CA . LEU A 1 214 ? 12.468 1.481 3.311 1.00 86.38 214 LEU A CA 1
ATOM 1820 C C . LEU A 1 214 ? 13.130 1.212 4.661 1.00 86.38 214 LEU A C 1
ATOM 1822 O O . LEU A 1 214 ? 14.251 0.718 4.711 1.00 86.38 214 LEU A O 1
ATOM 1826 N N . PHE A 1 215 ? 12.428 1.490 5.759 1.00 83.69 215 PHE A N 1
ATOM 1827 C CA . PHE A 1 215 ? 12.924 1.199 7.100 1.00 83.69 215 PHE A CA 1
ATOM 1828 C C . PHE A 1 215 ? 12.867 -0.291 7.436 1.00 83.69 215 PHE A C 1
ATOM 1830 O O . PHE A 1 215 ? 13.733 -0.765 8.167 1.00 83.69 215 PHE A O 1
ATOM 1837 N N . GLU A 1 216 ? 11.904 -1.024 6.874 1.00 79.56 216 GLU A N 1
ATOM 1838 C CA . GLU A 1 216 ? 11.839 -2.485 6.985 1.00 79.56 216 GLU A CA 1
ATOM 1839 C C . GLU A 1 216 ? 12.934 -3.172 6.157 1.00 79.56 216 GLU A C 1
ATOM 1841 O O . GLU A 1 216 ? 13.575 -4.109 6.624 1.00 79.56 216 GLU A O 1
ATOM 1846 N N . LEU A 1 217 ? 13.212 -2.676 4.947 1.00 80.56 217 LEU A N 1
ATOM 1847 C CA . LEU A 1 217 ? 14.361 -3.118 4.152 1.00 80.56 217 LEU A CA 1
ATOM 1848 C C . LEU A 1 217 ? 15.673 -2.771 4.863 1.00 80.56 217 LEU A C 1
ATOM 1850 O O . LEU A 1 217 ? 16.558 -3.613 4.978 1.00 80.56 217 LEU A O 1
ATOM 1854 N N . GLY A 1 218 ? 15.777 -1.554 5.402 1.00 79.19 218 GLY A N 1
ATOM 1855 C CA . GLY A 1 218 ? 16.907 -1.102 6.209 1.00 79.19 218 GLY A CA 1
ATOM 1856 C C . GLY A 1 218 ? 17.199 -2.029 7.386 1.00 79.19 218 GLY A C 1
ATOM 1857 O O . GLY A 1 218 ? 18.348 -2.401 7.594 1.00 79.19 218 GLY A O 1
ATOM 1858 N N . SER A 1 219 ? 16.169 -2.431 8.135 1.00 77.31 219 SER A N 1
ATOM 1859 C CA . SER A 1 219 ? 16.335 -3.303 9.301 1.00 77.31 219 SER A CA 1
ATOM 1860 C C . SER A 1 219 ? 16.622 -4.759 8.931 1.00 77.31 219 SER A C 1
ATOM 1862 O O . SER A 1 219 ? 17.482 -5.368 9.557 1.00 77.31 219 SER A O 1
ATOM 1864 N N . ARG A 1 220 ? 15.920 -5.329 7.940 1.00 75.50 220 ARG A N 1
ATOM 1865 C CA . ARG A 1 220 ? 16.004 -6.768 7.624 1.00 75.50 220 ARG A CA 1
ATOM 1866 C C . ARG A 1 220 ? 17.063 -7.128 6.594 1.00 75.50 220 ARG A C 1
ATOM 1868 O O . ARG A 1 220 ? 17.696 -8.165 6.727 1.00 75.50 220 ARG A O 1
ATOM 1875 N N . VAL A 1 221 ? 17.214 -6.312 5.555 1.00 78.12 221 VAL A N 1
ATOM 1876 C CA . VAL A 1 221 ? 18.127 -6.592 4.434 1.00 78.12 221 VAL A CA 1
ATOM 1877 C C . VAL A 1 221 ? 19.486 -5.965 4.700 1.00 78.12 221 VAL A C 1
ATOM 1879 O O . VAL A 1 221 ? 20.508 -6.623 4.555 1.00 78.12 221 VAL A O 1
ATOM 1882 N N . PHE A 1 222 ? 19.496 -4.707 5.141 1.00 78.50 222 PHE A N 1
ATOM 1883 C CA . PHE A 1 222 ? 20.733 -3.968 5.404 1.00 78.50 222 PHE A CA 1
ATOM 1884 C C . PHE A 1 222 ? 21.190 -4.037 6.870 1.00 78.50 222 PHE A C 1
ATOM 1886 O O . PHE A 1 222 ? 22.174 -3.393 7.225 1.00 78.50 222 PHE A O 1
ATOM 1893 N N . LEU A 1 223 ? 20.484 -4.801 7.717 1.00 79.75 223 LEU A N 1
ATOM 1894 C CA . LEU A 1 223 ? 20.803 -5.031 9.134 1.00 79.75 223 LEU A CA 1
ATOM 1895 C C . LEU A 1 223 ? 21.034 -3.745 9.950 1.00 79.75 223 LEU A C 1
ATOM 1897 O O . LEU A 1 223 ? 21.758 -3.756 10.943 1.00 79.75 223 LEU A O 1
ATOM 1901 N N . ILE A 1 224 ? 20.407 -2.629 9.561 1.00 81.94 224 ILE A N 1
ATOM 1902 C CA . ILE A 1 224 ? 20.531 -1.343 10.253 1.00 81.94 224 ILE A CA 1
ATOM 1903 C C . ILE A 1 224 ? 19.729 -1.416 11.561 1.00 81.94 224 ILE A C 1
ATOM 1905 O O . ILE A 1 224 ? 18.487 -1.448 11.523 1.00 81.94 224 ILE A O 1
ATOM 1909 N N . PRO A 1 225 ? 20.388 -1.388 12.736 1.00 78.75 225 PRO A N 1
ATOM 1910 C CA . PRO A 1 225 ? 19.698 -1.542 14.009 1.00 78.75 225 PRO A CA 1
ATOM 1911 C C . PRO A 1 225 ? 18.657 -0.439 14.217 1.00 78.75 225 PRO A C 1
ATOM 1913 O O . PRO A 1 225 ? 18.893 0.732 13.919 1.00 78.75 225 PRO A O 1
ATOM 1916 N N . ASN A 1 226 ? 17.494 -0.802 14.767 1.00 78.62 226 ASN A N 1
ATOM 1917 C CA . ASN A 1 226 ? 16.405 0.125 15.105 1.00 78.62 226 ASN A CA 1
ATOM 1918 C C . ASN A 1 226 ? 15.817 0.941 13.932 1.00 78.62 226 ASN A C 1
ATOM 1920 O O . ASN A 1 226 ? 15.010 1.840 14.179 1.00 78.62 226 ASN A O 1
ATOM 1924 N N . ALA A 1 227 ? 16.151 0.644 12.668 1.00 81.25 227 ALA A N 1
ATOM 1925 C CA . ALA A 1 227 ? 15.594 1.371 11.524 1.00 81.25 227 ALA A CA 1
ATOM 1926 C C . ALA A 1 227 ? 14.054 1.327 11.503 1.00 81.25 227 ALA A C 1
ATOM 1928 O O . ALA A 1 227 ? 13.420 2.355 11.266 1.00 81.25 227 ALA A O 1
ATOM 1929 N N . TYR A 1 228 ? 13.454 0.190 11.876 1.00 76.50 228 TYR A N 1
ATOM 1930 C CA . TYR A 1 228 ? 12.000 0.001 11.956 1.00 76.50 228 TYR A CA 1
ATOM 1931 C C . TYR A 1 228 ? 11.290 1.011 12.878 1.00 76.50 228 TYR A C 1
ATOM 1933 O O . TYR A 1 228 ? 10.148 1.381 12.611 1.00 76.50 228 TYR A O 1
ATOM 1941 N N . LYS A 1 229 ? 11.962 1.536 13.918 1.00 79.12 229 LYS A N 1
ATOM 1942 C CA . LYS A 1 229 ? 11.392 2.556 14.823 1.00 79.12 229 LYS A CA 1
ATOM 1943 C C . LYS A 1 229 ? 11.142 3.891 14.120 1.00 79.12 229 LYS A C 1
ATOM 1945 O O . LYS A 1 229 ? 10.329 4.689 14.573 1.00 79.12 229 LYS A O 1
ATOM 1950 N N . LYS A 1 230 ? 11.826 4.145 12.998 1.00 85.06 230 LYS A N 1
ATOM 1951 C CA . LYS A 1 230 ? 11.628 5.346 12.173 1.00 85.06 230 LYS A CA 1
ATOM 1952 C C . LYS A 1 230 ? 10.439 5.217 11.215 1.00 85.06 230 LYS A C 1
ATOM 1954 O O . LYS A 1 230 ? 10.064 6.231 10.614 1.00 85.06 230 LYS A O 1
ATOM 1959 N N . SER A 1 231 ? 9.856 4.017 11.095 1.00 85.75 231 SER A N 1
ATOM 1960 C CA . SER A 1 231 ? 8.670 3.765 10.279 1.00 85.75 231 SER A CA 1
ATOM 1961 C C . SER A 1 231 ? 7.500 4.644 10.705 1.00 85.75 231 SER A C 1
ATOM 1963 O O . SER A 1 231 ? 7.265 4.893 11.889 1.00 85.75 231 SER A O 1
ATOM 1965 N N . ARG A 1 232 ? 6.733 5.098 9.714 1.00 89.25 232 ARG A N 1
ATOM 1966 C CA . ARG A 1 232 ? 5.532 5.916 9.911 1.00 89.25 232 ARG A CA 1
ATOM 1967 C C . ARG A 1 232 ? 4.245 5.098 10.047 1.00 89.25 232 ARG A C 1
ATOM 1969 O O . ARG A 1 232 ? 3.187 5.689 10.245 1.00 89.25 232 ARG A O 1
ATOM 1976 N N . ALA A 1 233 ? 4.325 3.767 10.006 1.00 88.06 233 ALA A N 1
ATOM 1977 C CA . ALA A 1 233 ? 3.171 2.884 10.183 1.00 88.06 233 ALA A CA 1
ATOM 1978 C C . ALA A 1 233 ? 2.406 3.112 11.511 1.00 88.06 233 ALA A C 1
ATOM 1980 O O . ALA A 1 233 ? 1.178 3.187 11.461 1.00 88.06 233 ALA A O 1
ATOM 1981 N N . PRO A 1 234 ? 3.059 3.334 12.676 1.00 87.38 234 PRO A N 1
ATOM 1982 C CA . PRO A 1 234 ? 2.337 3.654 13.911 1.00 87.38 234 PRO A CA 1
ATOM 1983 C C . PRO A 1 234 ? 1.526 4.952 13.818 1.00 87.38 234 PRO A C 1
ATOM 1985 O O . PRO A 1 234 ? 0.401 5.006 14.307 1.00 87.38 234 PRO A O 1
ATOM 1988 N N . ILE A 1 235 ? 2.074 5.980 13.156 1.00 89.06 235 ILE A N 1
ATOM 1989 C CA . ILE A 1 235 ? 1.400 7.273 12.974 1.00 89.06 235 ILE A CA 1
ATOM 1990 C C . ILE A 1 235 ? 0.168 7.087 12.094 1.00 89.06 235 ILE A C 1
ATOM 1992 O O . ILE A 1 235 ? -0.911 7.516 12.481 1.00 89.06 235 ILE A O 1
ATOM 1996 N N . LEU A 1 236 ? 0.301 6.387 10.961 1.00 91.56 236 LEU A N 1
ATOM 1997 C CA . LEU A 1 236 ? -0.842 6.083 10.098 1.00 91.56 236 LEU A CA 1
ATOM 1998 C C . LEU A 1 236 ? -1.938 5.340 10.877 1.00 91.56 236 LEU A C 1
ATOM 2000 O O . LEU A 1 236 ? -3.109 5.701 10.780 1.00 91.56 236 LEU A O 1
ATOM 2004 N N . LYS A 1 237 ? -1.565 4.331 11.674 1.00 92.00 237 LYS A N 1
ATOM 2005 C CA . LYS A 1 237 ? -2.514 3.557 12.483 1.00 92.00 237 LYS A CA 1
ATOM 2006 C C . LYS A 1 237 ? -3.239 4.448 13.486 1.00 92.00 237 LYS A C 1
ATOM 2008 O O . LYS A 1 237 ? -4.463 4.401 13.556 1.00 92.00 237 LYS A O 1
ATOM 2013 N N . LYS A 1 238 ? -2.488 5.273 14.219 1.00 89.94 238 LYS A N 1
ATOM 2014 C CA . LYS A 1 238 ? -3.038 6.230 15.180 1.00 89.94 238 LYS A CA 1
ATOM 2015 C C . LYS A 1 238 ? -4.005 7.190 14.501 1.00 89.94 238 LYS A C 1
ATOM 2017 O O . LYS A 1 238 ? -5.121 7.334 14.968 1.00 89.94 238 LYS A O 1
ATOM 2022 N N . SER A 1 239 ? -3.636 7.756 13.352 1.00 91.12 239 SER A N 1
ATOM 2023 C CA . SER A 1 239 ? -4.509 8.649 12.584 1.00 91.12 239 SER A CA 1
ATOM 2024 C C . SER A 1 239 ? -5.815 7.985 12.133 1.00 91.12 239 SER A C 1
ATOM 2026 O O . SER A 1 239 ? -6.855 8.633 12.165 1.00 91.12 239 SER A O 1
ATOM 2028 N N . LEU A 1 240 ? -5.785 6.705 11.741 1.00 93.50 240 LEU A N 1
ATOM 2029 C CA . LEU A 1 240 ? -6.993 5.948 11.387 1.00 93.50 240 LEU A CA 1
ATOM 2030 C C . LEU A 1 240 ? -7.925 5.754 12.588 1.00 93.50 240 LEU A C 1
ATOM 2032 O O . LEU A 1 240 ? -9.132 5.958 12.470 1.00 93.50 240 LEU A O 1
ATOM 2036 N N . VAL A 1 241 ? -7.367 5.352 13.731 1.00 92.62 241 VAL A N 1
ATOM 2037 C CA . VAL A 1 241 ? -8.129 5.141 14.972 1.00 92.62 241 VAL A CA 1
ATOM 2038 C C . VAL A 1 241 ? -8.695 6.466 15.476 1.00 92.62 241 VAL A C 1
ATOM 2040 O O . VAL A 1 241 ? -9.885 6.546 15.764 1.00 92.62 241 VAL A O 1
ATOM 2043 N N . ASP A 1 242 ? -7.859 7.503 15.519 1.00 91.44 242 ASP A N 1
ATOM 2044 C CA . ASP A 1 242 ? -8.218 8.859 15.924 1.00 91.44 242 ASP A CA 1
ATOM 2045 C C . ASP A 1 242 ? -9.374 9.401 15.082 1.00 91.44 242 ASP A C 1
ATOM 2047 O O . ASP A 1 242 ? -10.364 9.883 15.627 1.00 91.44 242 ASP A O 1
ATOM 2051 N N . PHE A 1 243 ? -9.284 9.279 13.756 1.00 92.88 243 PHE A N 1
ATOM 2052 C CA . PHE A 1 243 ? -10.336 9.741 12.856 1.00 92.88 243 PHE A CA 1
ATOM 2053 C C . PHE A 1 243 ? -11.670 9.023 13.102 1.00 92.88 243 PHE A C 1
ATOM 2055 O O . PHE A 1 243 ? -12.719 9.660 13.122 1.00 92.88 243 PHE A O 1
ATOM 2062 N N . MET A 1 244 ? -11.641 7.706 13.323 1.00 94.44 244 MET A N 1
ATOM 2063 C CA . MET A 1 244 ? -12.855 6.920 13.565 1.00 94.44 244 MET A CA 1
ATOM 2064 C C . MET A 1 244 ? -13.433 7.110 14.972 1.00 94.44 244 MET A C 1
ATOM 2066 O O . MET A 1 244 ? -14.587 6.754 15.198 1.00 94.44 244 MET A O 1
ATOM 2070 N N . ASN A 1 245 ? -12.669 7.661 15.919 1.00 92.81 245 ASN A N 1
ATOM 2071 C CA . ASN A 1 245 ? -13.108 7.819 17.298 1.00 92.81 245 ASN A CA 1
ATOM 2072 C C . ASN A 1 245 ? -14.154 8.955 17.421 1.00 92.81 245 ASN A C 1
ATOM 2074 O O . ASN A 1 245 ? -13.858 10.120 17.123 1.00 92.81 245 ASN A O 1
ATOM 2078 N N . PRO A 1 246 ? -15.388 8.673 17.883 1.00 87.50 246 PRO A N 1
ATOM 2079 C CA . PRO A 1 246 ? -16.398 9.705 18.102 1.00 87.50 246 PRO A CA 1
ATOM 2080 C C . PRO A 1 246 ? -16.017 10.646 19.253 1.00 87.50 246 PRO A C 1
ATOM 2082 O O . PRO A 1 246 ? -16.354 11.825 19.201 1.00 87.50 246 PRO A O 1
ATOM 2085 N N . ASN A 1 247 ? -15.252 10.157 20.234 1.00 87.56 247 ASN A N 1
ATOM 2086 C CA . ASN A 1 247 ? -14.873 10.881 21.451 1.00 87.56 247 ASN A CA 1
ATOM 2087 C C . ASN A 1 247 ? -13.562 11.674 21.306 1.00 87.56 247 ASN A C 1
ATOM 2089 O O . ASN A 1 247 ? -13.034 12.183 22.295 1.00 87.56 247 ASN A O 1
ATOM 2093 N N . ILE A 1 248 ? -12.992 11.757 20.100 1.00 86.44 248 ILE A N 1
ATOM 2094 C CA . ILE A 1 248 ? -11.781 12.545 19.862 1.00 86.44 248 ILE A CA 1
ATOM 2095 C C . ILE A 1 248 ? -12.036 14.038 20.100 1.00 86.44 248 ILE A C 1
ATOM 2097 O O . ILE A 1 248 ? -13.113 14.557 19.803 1.00 86.44 248 ILE A O 1
ATOM 2101 N N . ALA A 1 249 ? -11.017 14.749 20.592 1.00 86.31 249 ALA A N 1
ATOM 2102 C CA . ALA A 1 249 ? -11.078 16.197 20.750 1.00 86.31 249 ALA A CA 1
ATOM 2103 C C . ALA A 1 249 ? -11.461 16.873 19.412 1.00 86.31 249 ALA A C 1
ATOM 2105 O O . ALA A 1 249 ? -10.766 16.655 18.412 1.00 86.31 249 ALA A O 1
ATOM 2106 N N . PRO A 1 250 ? -12.499 17.735 19.375 1.00 85.31 250 PRO A N 1
ATOM 2107 C CA . PRO A 1 250 ? -12.945 18.392 18.142 1.00 85.31 250 PRO A CA 1
ATOM 2108 C C . PRO A 1 250 ? -11.833 19.166 17.425 1.00 85.31 250 PRO A C 1
ATOM 2110 O O . PRO A 1 250 ? -11.773 19.176 16.199 1.00 85.31 250 PRO A O 1
ATOM 2113 N N . GLN A 1 251 ? -10.909 19.754 18.191 1.00 84.81 251 GLN A N 1
ATOM 2114 C CA . GLN A 1 251 ? -9.725 20.449 17.675 1.00 84.81 251 GLN A CA 1
ATOM 2115 C C . GLN A 1 251 ? -8.795 19.520 16.881 1.00 84.81 251 GLN A C 1
ATOM 2117 O O . GLN A 1 251 ? -8.273 19.901 15.840 1.00 84.81 251 GLN A O 1
ATOM 2122 N N . ARG A 1 252 ? -8.598 18.280 17.341 1.00 85.12 252 ARG A N 1
ATOM 2123 C CA . ARG A 1 252 ? -7.737 17.306 16.659 1.00 85.12 252 ARG A CA 1
ATOM 2124 C C . ARG A 1 252 ? -8.379 16.828 15.359 1.00 85.12 252 ARG A C 1
ATOM 2126 O O . ARG A 1 252 ? -7.696 16.713 14.345 1.00 85.12 252 ARG A O 1
ATOM 2133 N N . LEU A 1 253 ? -9.695 16.612 15.367 1.00 87.69 253 LEU A N 1
ATOM 2134 C CA . LEU A 1 253 ? -10.450 16.281 14.159 1.00 87.69 253 LEU A CA 1
ATOM 2135 C C . LEU A 1 253 ? -10.382 17.411 13.126 1.00 87.69 253 LEU A C 1
ATOM 2137 O O . LEU A 1 253 ? -10.043 17.152 11.974 1.00 87.69 253 LEU A O 1
ATOM 2141 N N . SER A 1 254 ? -10.662 18.653 13.533 1.00 87.31 254 SER A N 1
ATOM 2142 C CA . SER A 1 254 ? -10.624 19.793 12.613 1.00 87.31 254 SER A CA 1
ATOM 2143 C C . SER A 1 254 ? -9.227 19.998 12.035 1.00 87.31 254 SER A C 1
ATOM 2145 O O . SER A 1 254 ? -9.090 20.259 10.845 1.00 87.31 254 SER A O 1
ATOM 2147 N N . GLN A 1 255 ? -8.170 19.779 12.820 1.00 88.00 255 GLN A N 1
ATOM 2148 C CA . GLN A 1 255 ? -6.807 19.797 12.297 1.00 88.00 255 GLN A CA 1
ATOM 2149 C C . GLN A 1 255 ? -6.548 18.699 11.266 1.00 88.00 255 GLN A C 1
ATOM 2151 O O . GLN A 1 255 ? -5.907 18.990 10.257 1.00 88.00 255 GLN A O 1
ATOM 2156 N N . ILE A 1 256 ? -7.022 17.465 11.484 1.00 88.75 256 ILE A N 1
ATOM 2157 C CA . ILE A 1 256 ? -6.911 16.387 10.487 1.00 88.75 256 ILE A CA 1
ATOM 2158 C C . ILE A 1 256 ? -7.610 16.820 9.196 1.00 88.75 256 ILE A C 1
ATOM 2160 O O . ILE A 1 256 ? -6.990 16.792 8.137 1.00 88.75 256 ILE A O 1
ATOM 2164 N N . VAL A 1 257 ? -8.861 17.270 9.281 1.00 90.06 257 VAL A N 1
ATOM 2165 C CA . VAL A 1 257 ? -9.663 17.665 8.115 1.00 90.06 257 VAL A CA 1
ATOM 2166 C C 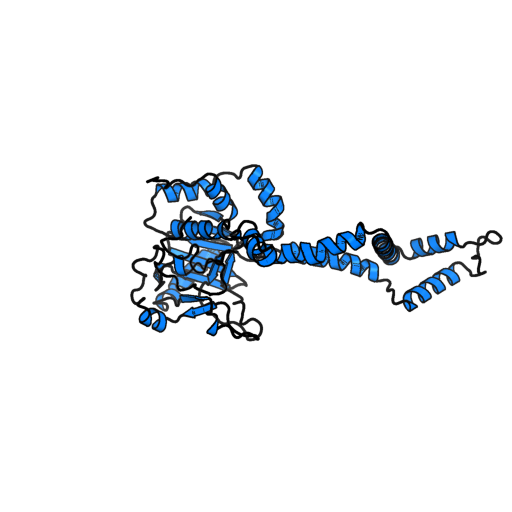. VAL A 1 257 ? -9.026 18.842 7.368 1.00 90.06 257 VAL A C 1
ATOM 2168 O O . VAL A 1 257 ? -8.727 18.714 6.181 1.00 90.06 257 VAL A O 1
ATOM 2171 N N . ASN A 1 258 ? -8.712 19.939 8.063 1.00 91.12 258 ASN A N 1
ATOM 2172 C CA . ASN A 1 258 ? -8.091 21.133 7.476 1.00 91.12 258 ASN A CA 1
ATOM 2173 C C . ASN A 1 258 ? -6.732 20.811 6.837 1.00 91.12 258 ASN A C 1
ATOM 2175 O O . ASN A 1 258 ? -6.359 21.355 5.799 1.00 91.12 258 ASN A O 1
ATOM 2179 N N . THR A 1 259 ? -5.976 19.890 7.440 1.00 90.88 259 THR A N 1
ATOM 2180 C CA . THR A 1 259 ? -4.697 19.422 6.894 1.00 90.88 259 THR A CA 1
ATOM 2181 C C . THR A 1 259 ? -4.864 18.750 5.536 1.00 90.88 259 THR A C 1
ATOM 2183 O O . THR A 1 259 ? -3.973 18.890 4.694 1.00 90.88 259 THR A O 1
ATOM 2186 N N . LEU A 1 260 ? -5.955 18.004 5.337 1.00 90.25 260 LEU A N 1
ATOM 2187 C CA . LEU A 1 260 ? -6.242 17.295 4.090 1.00 90.25 260 LEU A CA 1
ATOM 2188 C C . LEU A 1 260 ? -6.739 18.224 2.978 1.00 90.25 260 LEU A C 1
ATOM 2190 O O . LEU A 1 260 ? -6.548 17.895 1.810 1.00 90.25 260 LEU A O 1
ATOM 2194 N N . GLU A 1 261 ? -7.332 19.365 3.328 1.00 89.50 261 GLU A N 1
ATOM 2195 C CA . GLU A 1 261 ? -7.730 20.413 2.377 1.00 89.50 261 GLU A CA 1
ATOM 2196 C C . GLU A 1 261 ? -6.569 21.319 1.972 1.00 89.50 261 GLU A C 1
ATOM 2198 O O . GLU A 1 261 ? -6.531 21.833 0.854 1.00 89.50 261 GLU A O 1
ATOM 2203 N N . ALA A 1 262 ? -5.610 21.512 2.879 1.00 88.12 262 ALA A N 1
ATOM 2204 C CA . ALA A 1 262 ? -4.477 22.385 2.636 1.00 88.12 262 ALA A CA 1
ATOM 2205 C C . ALA A 1 262 ? -3.654 21.925 1.413 1.00 88.12 262 ALA A C 1
ATOM 2207 O O . ALA A 1 262 ? -3.356 20.730 1.266 1.00 88.12 262 ALA A O 1
ATOM 2208 N N . PRO A 1 263 ? -3.210 22.861 0.554 1.00 84.19 263 PRO A N 1
ATOM 2209 C CA . PRO A 1 263 ? -2.402 22.523 -0.605 1.00 84.19 263 PRO A CA 1
ATOM 2210 C C . PRO A 1 263 ? -1.059 21.923 -0.182 1.00 84.19 263 PRO A C 1
ATOM 2212 O O . PRO A 1 263 ? -0.439 22.319 0.811 1.00 84.19 263 PRO A O 1
ATOM 2215 N N . LYS A 1 264 ? -0.578 20.962 -0.973 1.00 85.19 264 LYS A N 1
ATOM 2216 C CA . LYS A 1 264 ? 0.733 20.346 -0.756 1.00 85.19 264 LYS A CA 1
ATOM 2217 C C . LYS A 1 264 ? 1.848 21.357 -1.020 1.00 85.19 264 LYS A C 1
ATOM 2219 O O . LYS A 1 264 ? 1.848 22.043 -2.039 1.00 85.19 264 LYS A O 1
ATOM 2224 N N . GLY A 1 265 ? 2.857 21.383 -0.152 1.00 84.62 265 GLY A N 1
ATOM 2225 C CA . GLY A 1 265 ? 4.057 22.192 -0.379 1.00 84.62 265 GLY A CA 1
ATOM 2226 C C . GLY A 1 265 ? 4.918 21.689 -1.550 1.00 84.62 265 GLY A C 1
ATOM 2227 O O . GLY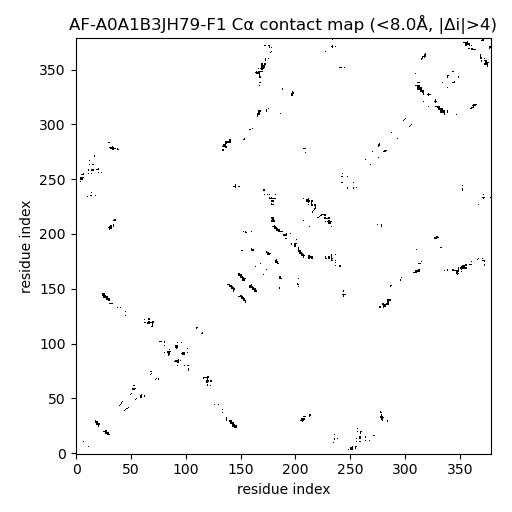 A 1 265 ? 4.765 20.564 -2.030 1.00 84.62 265 GLY A O 1
ATOM 2228 N N . LEU A 1 266 ? 5.898 22.490 -1.976 1.00 85.00 266 LEU A N 1
ATOM 2229 C CA . LEU A 1 266 ? 6.800 22.151 -3.091 1.00 85.00 266 LEU A CA 1
ATOM 2230 C C . LEU A 1 266 ? 7.621 20.874 -2.833 1.00 85.00 266 LEU A C 1
ATOM 2232 O O . LEU A 1 266 ? 7.709 19.998 -3.689 1.00 85.00 266 LEU A O 1
ATOM 2236 N N . LYS A 1 267 ? 8.161 20.711 -1.616 1.00 84.38 267 LYS A N 1
ATOM 2237 C CA . LYS A 1 267 ? 8.886 19.485 -1.225 1.00 84.38 267 LYS A CA 1
ATOM 2238 C C . LYS A 1 267 ? 7.991 18.242 -1.279 1.00 84.38 267 LYS A C 1
ATOM 2240 O O . LYS A 1 267 ? 8.459 17.173 -1.648 1.00 84.38 267 LYS A O 1
ATOM 2245 N N . GLU A 1 268 ? 6.715 18.374 -0.919 1.00 83.69 268 GLU A N 1
ATOM 2246 C CA . GLU A 1 268 ? 5.756 17.262 -0.975 1.00 83.69 268 GLU A CA 1
ATOM 2247 C C . GLU A 1 268 ? 5.475 16.844 -2.420 1.00 83.69 268 GLU A C 1
ATOM 2249 O O . GLU A 1 268 ? 5.423 15.648 -2.698 1.00 83.69 268 GLU A O 1
ATOM 2254 N N . HIS A 1 269 ? 5.355 17.805 -3.341 1.00 84.12 269 HIS A N 1
ATOM 2255 C CA . HIS A 1 269 ? 5.235 17.519 -4.771 1.00 84.12 269 HIS A CA 1
ATOM 2256 C C . HIS A 1 269 ? 6.460 16.775 -5.303 1.00 84.12 269 HIS A C 1
ATOM 2258 O O . HIS A 1 269 ? 6.300 15.756 -5.970 1.00 84.12 269 HIS A O 1
ATOM 2264 N N . LEU A 1 270 ? 7.670 17.214 -4.939 1.00 85.75 270 LEU A N 1
ATOM 2265 C CA . LEU A 1 270 ? 8.906 16.554 -5.361 1.00 85.75 270 LEU A CA 1
ATOM 2266 C C . LEU A 1 270 ? 8.988 15.104 -4.859 1.00 85.75 270 LEU A C 1
ATOM 2268 O O . LEU A 1 270 ? 9.224 14.195 -5.649 1.00 85.75 270 LEU A O 1
ATOM 2272 N N . TYR A 1 271 ? 8.742 14.858 -3.567 1.00 82.75 271 TYR A N 1
ATOM 2273 C CA . TYR A 1 271 ? 8.741 13.489 -3.032 1.00 82.75 271 TYR A CA 1
ATOM 2274 C C . TYR A 1 271 ? 7.639 12.625 -3.648 1.00 82.75 271 TYR A C 1
ATOM 2276 O O . TYR A 1 271 ? 7.864 11.450 -3.929 1.00 82.75 271 TYR A O 1
ATOM 2284 N N . SER A 1 272 ? 6.456 13.200 -3.880 1.00 80.44 272 SER A N 1
ATOM 2285 C CA . SER A 1 272 ? 5.356 12.507 -4.550 1.00 80.44 272 SER A CA 1
ATOM 2286 C C . SER A 1 272 ? 5.710 12.146 -5.991 1.00 80.44 272 SER A C 1
ATOM 2288 O O . SER A 1 272 ? 5.297 11.091 -6.451 1.00 80.44 272 SER A O 1
ATOM 2290 N N . PHE A 1 273 ? 6.468 12.986 -6.694 1.00 82.25 273 PHE A N 1
ATOM 2291 C CA . PHE A 1 273 ? 6.954 12.686 -8.036 1.00 82.25 273 PHE A CA 1
ATOM 2292 C C . PHE A 1 273 ? 8.024 11.588 -8.018 1.00 82.25 273 PHE A C 1
ATOM 2294 O O . PHE A 1 273 ? 7.928 10.640 -8.785 1.00 82.25 273 PHE A O 1
ATOM 2301 N N . LEU A 1 274 ? 9.000 11.660 -7.107 1.00 83.06 274 LEU A N 1
ATOM 2302 C CA . LEU A 1 274 ? 10.109 10.698 -7.041 1.00 83.06 274 LEU A CA 1
ATOM 2303 C C . LEU A 1 274 ? 9.676 9.295 -6.596 1.00 83.06 274 LEU A C 1
ATOM 2305 O O . LEU A 1 274 ? 10.134 8.311 -7.167 1.00 83.06 274 LEU A O 1
ATOM 2309 N N . PHE A 1 275 ? 8.805 9.198 -5.588 1.00 82.81 275 PHE A N 1
ATOM 2310 C CA . PHE A 1 275 ? 8.418 7.917 -4.982 1.00 82.81 275 PHE A CA 1
ATOM 2311 C C . PHE A 1 275 ? 6.991 7.479 -5.321 1.00 82.81 275 PHE A C 1
ATOM 2313 O O . PHE A 1 275 ? 6.648 6.313 -5.138 1.00 82.81 275 PHE A O 1
ATOM 2320 N N . GLY A 1 276 ? 6.138 8.377 -5.824 1.00 81.69 276 GLY A N 1
ATOM 2321 C CA . GLY A 1 276 ? 4.730 8.065 -6.083 1.00 81.69 276 GLY A CA 1
ATOM 2322 C C . GLY A 1 276 ? 4.547 6.949 -7.105 1.00 81.69 276 GLY A C 1
ATOM 2323 O O . GLY A 1 276 ? 3.778 6.028 -6.851 1.00 81.69 276 GLY A O 1
ATOM 2324 N N . TRP A 1 277 ? 5.302 6.966 -8.208 1.00 83.12 277 TRP A N 1
ATOM 2325 C CA . TRP A 1 277 ? 5.224 5.908 -9.223 1.00 83.12 277 TRP A CA 1
ATOM 2326 C C . TRP A 1 277 ? 5.791 4.570 -8.735 1.00 83.12 277 TRP A C 1
ATOM 2328 O O . TRP A 1 277 ? 5.327 3.515 -9.165 1.00 83.12 277 TRP A O 1
ATOM 2338 N N . ILE A 1 278 ? 6.747 4.599 -7.802 1.00 85.19 278 ILE A N 1
ATOM 2339 C CA . ILE A 1 278 ? 7.294 3.397 -7.162 1.00 85.19 278 ILE A CA 1
ATOM 2340 C C . ILE A 1 278 ? 6.225 2.766 -6.262 1.00 85.19 278 ILE A C 1
ATOM 2342 O O . ILE A 1 278 ? 6.009 1.556 -6.310 1.00 85.19 278 ILE A O 1
ATOM 2346 N N . ASP A 1 279 ? 5.513 3.582 -5.486 1.00 83.81 279 ASP A N 1
ATOM 2347 C CA . ASP A 1 279 ? 4.561 3.118 -4.475 1.00 83.81 279 ASP A CA 1
ATOM 2348 C C . ASP A 1 279 ? 3.167 2.770 -5.042 1.00 83.81 279 ASP A C 1
ATOM 2350 O O . ASP A 1 279 ? 2.545 1.788 -4.610 1.00 83.81 279 ASP A O 1
ATOM 2354 N N . GLU A 1 280 ? 2.674 3.571 -5.996 1.00 76.81 280 GLU A N 1
ATOM 2355 C CA . GLU A 1 280 ? 1.307 3.541 -6.551 1.00 76.81 280 GLU A CA 1
ATOM 2356 C C . GLU A 1 280 ? 1.239 3.112 -8.034 1.00 76.81 280 GLU A C 1
ATOM 2358 O O . GLU A 1 280 ? 0.164 2.759 -8.527 1.00 76.81 280 GLU A O 1
ATOM 2363 N N . GLY A 1 281 ? 2.361 3.101 -8.760 1.00 79.75 281 GLY A N 1
ATOM 2364 C CA . GLY A 1 281 ? 2.351 3.068 -10.228 1.00 79.75 281 GLY A CA 1
ATOM 2365 C C . GLY A 1 281 ? 1.936 4.422 -10.821 1.00 79.75 281 GLY A C 1
ATOM 2366 O O . GLY A 1 281 ? 1.969 5.443 -10.139 1.00 79.75 281 GLY A O 1
ATOM 2367 N N . LEU A 1 282 ? 1.530 4.457 -12.095 1.00 76.56 282 LEU A N 1
ATOM 2368 C CA . LEU A 1 282 ? 1.175 5.726 -12.762 1.00 76.56 282 LEU A CA 1
ATOM 2369 C C . LEU A 1 282 ? -0.062 6.410 -12.168 1.00 76.56 282 LEU A C 1
ATOM 2371 O O . LEU A 1 282 ? -0.163 7.633 -12.190 1.00 76.56 282 LEU A O 1
ATOM 2375 N N . TYR A 1 283 ? -1.020 5.630 -11.670 1.00 69.12 283 TYR A N 1
ATOM 2376 C CA . TYR A 1 283 ? -2.210 6.146 -11.004 1.00 69.12 283 TYR A CA 1
ATOM 2377 C C . TYR A 1 283 ? -2.851 5.077 -10.114 1.00 69.12 283 TYR A C 1
ATOM 2379 O O . TYR A 1 283 ? -2.721 3.878 -10.358 1.00 69.12 283 TYR A O 1
ATOM 2387 N N . THR A 1 284 ? -3.630 5.512 -9.124 1.00 70.31 284 THR A N 1
ATOM 2388 C CA . THR A 1 284 ? -4.456 4.623 -8.297 1.00 70.31 284 THR A CA 1
ATOM 2389 C C . THR A 1 284 ? -5.894 4.621 -8.818 1.00 70.31 284 THR A C 1
ATOM 2391 O O . THR A 1 284 ? -6.514 5.687 -8.908 1.00 70.31 284 THR A O 1
ATOM 2394 N N . ARG A 1 285 ? -6.468 3.444 -9.122 1.00 73.38 285 ARG A N 1
ATOM 2395 C CA . ARG A 1 285 ? -7.876 3.343 -9.571 1.00 73.38 285 ARG A CA 1
ATOM 2396 C C . ARG A 1 285 ? -8.837 3.934 -8.534 1.00 73.38 285 ARG A C 1
ATOM 2398 O O . ARG A 1 285 ? -8.726 3.637 -7.347 1.00 73.38 285 ARG A O 1
ATOM 2405 N N . ASN A 1 286 ? -9.796 4.731 -8.997 1.00 77.56 286 ASN A N 1
ATOM 2406 C CA . ASN A 1 286 ? -10.845 5.297 -8.149 1.00 77.56 286 ASN A CA 1
ATOM 2407 C C . ASN A 1 286 ? -11.874 4.230 -7.755 1.00 77.56 286 ASN A C 1
ATOM 2409 O O . ASN A 1 286 ? -12.076 3.242 -8.469 1.00 77.56 286 ASN A O 1
ATOM 2413 N N . LEU A 1 287 ? -12.552 4.456 -6.629 1.00 83.06 287 LEU A N 1
ATOM 2414 C CA . LEU A 1 287 ? -13.767 3.717 -6.296 1.00 83.06 287 LEU A CA 1
ATOM 2415 C C . LEU A 1 287 ? -14.890 4.037 -7.307 1.00 83.06 287 LEU A C 1
ATOM 2417 O O . LEU A 1 287 ? -14.801 5.033 -8.032 1.00 83.06 287 LEU A O 1
ATOM 2421 N N . PRO A 1 288 ? -15.942 3.197 -7.393 1.00 84.56 288 PRO A N 1
ATOM 2422 C CA . PRO A 1 288 ? -17.120 3.504 -8.200 1.00 84.56 288 PRO A CA 1
ATOM 2423 C C . PRO A 1 288 ? -17.739 4.863 -7.843 1.00 84.56 288 PRO A C 1
ATOM 2425 O O . PRO A 1 288 ? -17.494 5.398 -6.764 1.00 84.56 288 PRO A O 1
ATOM 2428 N N . LYS A 1 289 ? -18.578 5.400 -8.741 1.00 87.56 289 LYS A N 1
ATOM 2429 C CA . LYS A 1 289 ? -19.326 6.646 -8.498 1.00 87.56 289 LYS A CA 1
ATOM 2430 C C . LYS A 1 289 ? -20.068 6.595 -7.155 1.00 87.56 289 LYS A C 1
ATOM 2432 O O . LYS A 1 289 ? -20.589 5.538 -6.794 1.00 87.56 289 LYS A O 1
ATOM 2437 N N . GLN A 1 290 ? -20.155 7.742 -6.476 1.00 86.69 290 GLN A N 1
ATOM 2438 C CA . GLN A 1 290 ? -20.736 7.857 -5.133 1.00 86.69 290 GLN A CA 1
ATOM 2439 C C . GLN A 1 290 ? -22.139 7.253 -5.047 1.00 86.69 290 GLN A C 1
ATOM 2441 O O . GLN A 1 290 ? -22.384 6.420 -4.189 1.00 86.69 290 GLN A O 1
ATOM 2446 N N . GLU A 1 291 ? -23.020 7.583 -5.989 1.00 90.00 291 GLU A N 1
ATOM 2447 C CA . GLU A 1 291 ? -24.388 7.053 -6.058 1.00 90.00 291 GLU A CA 1
ATOM 2448 C C . GLU A 1 291 ? -24.430 5.516 -6.021 1.00 90.00 291 GLU A C 1
ATOM 2450 O O . GLU A 1 291 ? -25.178 4.904 -5.261 1.00 90.00 291 GLU A O 1
ATOM 2455 N N . ARG A 1 292 ? -23.547 4.865 -6.789 1.00 92.00 292 ARG A N 1
ATOM 2456 C CA . ARG A 1 292 ? -23.442 3.404 -6.794 1.00 92.00 292 ARG A CA 1
ATOM 2457 C C . ARG A 1 292 ? -22.950 2.872 -5.448 1.00 92.00 292 ARG A C 1
ATOM 2459 O O . ARG A 1 292 ? -23.401 1.810 -5.029 1.00 92.00 292 ARG A O 1
ATOM 2466 N N . LEU A 1 293 ? -22.009 3.561 -4.802 1.00 91.88 293 LEU A N 1
ATOM 2467 C CA . LEU A 1 293 ? -21.516 3.182 -3.475 1.00 91.88 293 LEU A CA 1
ATOM 2468 C C . LEU A 1 293 ? -22.620 3.306 -2.420 1.00 91.88 293 LEU A C 1
ATOM 2470 O O . LEU A 1 293 ? -22.815 2.357 -1.670 1.00 91.88 293 LEU A O 1
ATOM 2474 N N . GLU A 1 294 ? -23.380 4.400 -2.413 1.00 93.75 294 GLU A N 1
ATOM 2475 C CA . GLU A 1 294 ? -24.509 4.604 -1.493 1.00 93.75 294 GLU A CA 1
ATOM 2476 C C . GLU A 1 294 ? -25.595 3.537 -1.668 1.00 93.75 294 GLU A C 1
ATOM 2478 O O . GLU A 1 294 ? -26.079 2.982 -0.681 1.00 93.75 294 GLU A O 1
ATOM 2483 N N . ASN A 1 295 ? -25.917 3.161 -2.911 1.00 94.94 295 ASN A N 1
ATOM 2484 C CA . ASN A 1 295 ? -26.847 2.062 -3.184 1.00 94.94 295 ASN A CA 1
ATOM 2485 C C . ASN A 1 295 ? -26.332 0.723 -2.627 1.00 94.94 295 ASN A C 1
ATOM 2487 O O . ASN A 1 295 ? -27.096 -0.035 -2.030 1.00 94.94 295 ASN A O 1
ATOM 2491 N N . MET A 1 296 ? -25.030 0.435 -2.763 1.00 94.00 296 MET A N 1
ATOM 2492 C CA . MET A 1 296 ? -24.423 -0.779 -2.195 1.00 94.00 296 MET A CA 1
ATOM 2493 C C . MET A 1 296 ? -24.389 -0.757 -0.661 1.00 94.00 296 MET A C 1
ATOM 2495 O O . MET A 1 296 ? -24.636 -1.787 -0.036 1.00 94.00 296 MET A O 1
ATOM 2499 N N . ILE A 1 297 ? -24.119 0.401 -0.049 1.00 94.50 297 ILE A N 1
ATOM 2500 C CA . ILE A 1 297 ? -24.158 0.584 1.409 1.00 94.50 297 ILE A CA 1
ATOM 2501 C C . ILE A 1 297 ? -25.586 0.367 1.925 1.00 94.50 297 ILE A C 1
ATOM 2503 O O . ILE A 1 297 ? -25.796 -0.385 2.875 1.00 94.50 297 ILE A O 1
ATOM 2507 N N . THR A 1 298 ? -26.577 0.962 1.263 1.00 94.50 298 THR A N 1
ATOM 2508 C CA . THR A 1 298 ? -27.995 0.835 1.626 1.00 94.50 298 THR A CA 1
ATOM 2509 C C . THR A 1 298 ? -28.465 -0.613 1.513 1.00 94.50 298 THR A C 1
ATOM 2511 O O . THR A 1 298 ? -29.072 -1.142 2.445 1.00 94.50 298 THR A O 1
ATOM 2514 N N . GLY A 1 299 ? -28.119 -1.292 0.413 1.00 93.25 299 GLY A N 1
ATOM 2515 C CA . GLY A 1 299 ? -28.389 -2.720 0.239 1.00 93.25 299 GLY A CA 1
ATOM 2516 C C . GLY A 1 299 ? -27.741 -3.568 1.337 1.00 93.25 299 GLY A C 1
ATOM 2517 O O . GLY A 1 299 ? -28.402 -4.416 1.931 1.00 93.25 299 GLY A O 1
ATOM 2518 N N . TYR A 1 300 ? -26.484 -3.279 1.695 1.00 93.06 300 TYR A N 1
ATOM 2519 C CA . TYR A 1 300 ? -25.802 -3.962 2.796 1.00 93.06 300 TYR A CA 1
ATOM 2520 C C . TYR A 1 300 ? -26.553 -3.813 4.129 1.00 93.06 300 TYR A C 1
ATOM 2522 O O . TYR A 1 300 ? -26.748 -4.812 4.821 1.00 93.06 300 TYR A O 1
ATOM 2530 N N . PHE A 1 301 ? -27.006 -2.606 4.482 1.00 94.00 301 PHE A N 1
ATOM 2531 C CA . PHE A 1 301 ? -27.737 -2.381 5.733 1.00 94.00 301 PHE A CA 1
ATOM 2532 C C . PHE A 1 301 ? -29.131 -3.013 5.751 1.00 94.00 301 PHE A C 1
ATOM 2534 O O . PHE A 1 301 ? -29.596 -3.419 6.813 1.00 94.00 301 PHE A O 1
ATOM 2541 N N . LYS A 1 302 ? -29.779 -3.135 4.590 1.00 93.94 302 LYS A N 1
ATOM 2542 C CA . LYS A 1 302 ? -31.085 -3.786 4.463 1.00 93.94 302 LYS A CA 1
ATOM 2543 C C . LYS A 1 302 ? -30.986 -5.311 4.549 1.00 93.94 302 LYS A C 1
ATOM 2545 O O . LYS A 1 302 ? -31.812 -5.939 5.202 1.00 93.94 302 LYS A O 1
ATOM 2550 N N . GLU A 1 303 ? -29.995 -5.903 3.887 1.00 92.25 303 GLU A N 1
ATOM 2551 C CA . GLU A 1 303 ? -29.938 -7.354 3.663 1.00 92.25 303 GLU A CA 1
ATOM 2552 C C . GLU A 1 303 ? -28.947 -8.068 4.592 1.00 92.25 303 GLU A C 1
ATOM 2554 O O . GLU A 1 303 ? -29.289 -9.074 5.214 1.00 92.25 303 GLU A O 1
ATOM 2559 N N . ASN A 1 304 ? -27.724 -7.543 4.713 1.00 88.62 304 ASN A N 1
ATOM 2560 C CA . ASN A 1 304 ? -26.605 -8.239 5.354 1.00 88.62 304 ASN A CA 1
ATOM 2561 C C . ASN A 1 304 ? -26.430 -7.841 6.821 1.00 88.62 304 ASN A C 1
ATOM 2563 O O . ASN A 1 304 ? -26.199 -8.697 7.675 1.00 88.62 304 ASN A O 1
ATOM 2567 N N . ALA A 1 305 ? -26.545 -6.548 7.138 1.00 89.56 305 ALA A N 1
ATOM 2568 C CA . ALA A 1 305 ? -26.293 -6.046 8.484 1.00 89.56 305 ALA A CA 1
ATOM 2569 C C . ALA A 1 305 ? -27.167 -6.722 9.565 1.00 89.56 305 ALA A C 1
ATOM 2571 O O . ALA A 1 305 ? -26.599 -7.100 10.592 1.00 89.56 305 ALA A O 1
ATOM 2572 N N . PRO A 1 306 ? -28.481 -6.967 9.374 1.00 90.44 306 PRO A N 1
ATOM 2573 C CA . PRO A 1 306 ? -29.312 -7.605 10.402 1.00 90.44 306 PRO A CA 1
ATOM 2574 C C . PRO A 1 306 ? -28.880 -9.039 10.744 1.00 90.44 306 PRO A C 1
ATOM 2576 O O . PRO A 1 306 ? -29.102 -9.513 11.857 1.00 90.44 306 PRO A O 1
ATOM 2579 N N . GLN A 1 307 ? -28.235 -9.728 9.798 1.00 88.56 307 GLN A N 1
ATOM 2580 C CA . GLN A 1 307 ? -27.766 -11.106 9.965 1.00 88.56 307 GLN A CA 1
ATOM 2581 C C . GLN A 1 307 ? -26.437 -11.175 10.736 1.00 88.56 307 GLN A C 1
ATOM 2583 O O . GLN A 1 307 ? -26.113 -12.189 11.354 1.00 88.56 307 GLN A O 1
ATOM 2588 N N . ILE A 1 308 ? -25.660 -10.088 10.729 1.00 85.56 308 ILE A N 1
ATOM 2589 C CA . ILE A 1 308 ? -24.341 -10.021 11.358 1.00 85.56 308 ILE A CA 1
ATOM 2590 C C . ILE A 1 308 ? -24.487 -9.380 12.736 1.00 85.56 308 ILE A C 1
ATOM 2592 O O . ILE A 1 308 ? -24.603 -8.161 12.850 1.00 85.56 308 ILE A O 1
ATOM 2596 N N . ARG A 1 309 ? -24.436 -10.198 13.792 1.00 86.88 309 ARG A N 1
ATOM 2597 C CA . ARG A 1 309 ? -24.437 -9.711 15.185 1.00 86.88 309 ARG A CA 1
ATOM 2598 C C . ARG A 1 309 ? -23.045 -9.336 15.685 1.00 86.88 309 ARG A C 1
ATOM 2600 O O . ARG A 1 309 ? -22.899 -8.366 16.415 1.00 86.88 309 ARG A O 1
ATOM 2607 N N . VAL A 1 310 ? -22.032 -10.110 15.299 1.00 87.88 310 VAL A N 1
ATOM 2608 C CA . VAL A 1 310 ? -20.645 -9.936 15.744 1.00 87.88 310 VAL A CA 1
ATOM 2609 C C . VAL A 1 310 ? -19.707 -10.253 14.587 1.00 87.88 310 VAL A C 1
ATOM 2611 O O . VAL A 1 310 ? -19.875 -11.264 13.903 1.00 87.88 310 VAL A O 1
ATOM 2614 N N . LEU A 1 311 ? -18.703 -9.412 14.370 1.00 88.00 311 LEU A N 1
ATOM 2615 C CA . LEU A 1 311 ? -17.652 -9.689 13.402 1.00 88.00 311 LEU A CA 1
ATOM 2616 C C . LEU A 1 311 ? -16.580 -10.589 14.030 1.00 88.00 311 LEU A C 1
ATOM 2618 O O . LEU A 1 311 ? -16.162 -10.338 15.165 1.00 88.00 311 LEU A O 1
ATOM 2622 N N . PRO A 1 312 ? -16.113 -11.633 13.324 1.00 84.50 312 PRO A N 1
ATOM 2623 C CA . PRO A 1 312 ? -14.932 -12.357 13.764 1.00 84.50 312 PRO A CA 1
ATOM 2624 C C . PRO A 1 312 ? -13.700 -11.450 13.640 1.00 84.50 312 PRO A C 1
ATOM 2626 O O . PRO A 1 312 ? -13.700 -10.451 12.916 1.00 84.50 312 PRO A O 1
ATOM 2629 N N . SER A 1 313 ? -12.654 -11.800 14.373 1.00 86.25 313 SER A N 1
ATOM 2630 C CA . SER A 1 313 ? -11.387 -11.069 14.375 1.00 86.25 313 SER A CA 1
ATOM 2631 C C . SER A 1 313 ? -10.344 -11.838 13.570 1.00 86.25 313 SER A C 1
ATOM 2633 O O . SER A 1 313 ? -10.602 -12.938 13.086 1.00 86.25 313 SER A O 1
ATOM 2635 N N . TYR A 1 314 ? -9.151 -11.280 13.415 1.00 84.69 314 TYR A N 1
ATOM 2636 C CA . TYR A 1 314 ? -8.023 -12.004 12.841 1.00 84.69 314 TYR A CA 1
ATOM 2637 C C . TYR A 1 314 ? -6.733 -11.576 13.524 1.00 84.69 314 TYR A C 1
ATOM 2639 O O . TYR A 1 314 ? -6.631 -10.459 14.023 1.00 84.69 314 TYR A O 1
ATOM 2647 N N . ARG A 1 315 ? -5.752 -12.473 13.532 1.00 83.50 315 ARG A N 1
ATOM 2648 C CA . ARG A 1 315 ? -4.380 -12.209 13.980 1.00 83.50 315 ARG A CA 1
ATOM 2649 C C . ARG A 1 315 ? -3.381 -12.750 12.988 1.00 83.50 315 ARG A C 1
ATOM 2651 O O . ARG A 1 315 ? -3.730 -13.556 12.135 1.00 83.50 315 ARG A O 1
ATOM 2658 N N . MET A 1 316 ? -2.130 -12.348 13.136 1.00 78.00 316 MET A N 1
ATOM 2659 C CA . MET A 1 316 ? -1.043 -13.077 12.496 1.00 78.00 316 MET A CA 1
ATOM 2660 C C . MET A 1 316 ? -0.924 -14.493 13.069 1.00 78.00 316 MET A C 1
ATOM 2662 O O . MET A 1 316 ? -1.203 -14.719 14.253 1.00 78.00 316 MET A O 1
ATOM 2666 N N . ALA A 1 317 ? -0.529 -15.439 12.220 1.00 76.81 317 ALA A N 1
ATOM 2667 C CA . ALA A 1 317 ? -0.193 -16.787 12.665 1.00 76.81 317 ALA A CA 1
ATOM 2668 C C . ALA A 1 317 ? 1.003 -16.760 13.628 1.00 76.81 317 ALA A C 1
ATOM 2670 O O . ALA A 1 317 ? 1.955 -15.998 13.433 1.00 76.81 317 ALA A O 1
ATOM 2671 N N . TYR A 1 318 ? 0.943 -17.590 14.668 1.00 76.25 318 TYR A N 1
ATOM 2672 C CA . TYR A 1 318 ? 2.063 -17.793 15.586 1.00 76.25 318 TYR A CA 1
ATOM 2673 C C . TYR A 1 318 ? 3.120 -18.709 14.959 1.00 76.25 318 TYR A C 1
ATOM 2675 O O . TYR A 1 318 ? 2.829 -19.460 14.035 1.00 76.25 318 TYR A O 1
ATOM 2683 N N . GLU A 1 319 ? 4.359 -18.678 15.452 1.00 69.75 319 GLU A N 1
ATOM 2684 C CA . GLU A 1 319 ? 5.470 -19.450 14.868 1.00 69.75 319 GLU A CA 1
ATOM 2685 C C . GLU A 1 319 ? 5.200 -20.960 14.825 1.00 69.75 319 GLU A C 1
ATOM 2687 O O . GLU A 1 319 ? 5.488 -21.610 13.825 1.00 69.75 319 GLU A O 1
ATOM 2692 N N . ASN A 1 320 ? 4.572 -21.503 15.869 1.00 70.25 320 ASN A N 1
ATOM 2693 C CA . ASN A 1 320 ? 4.157 -22.905 15.934 1.00 70.25 320 ASN A CA 1
ATOM 2694 C C . ASN A 1 320 ? 3.022 -23.260 14.953 1.00 70.25 320 ASN A C 1
ATOM 2696 O O . ASN A 1 320 ? 2.814 -24.435 14.667 1.00 70.25 320 ASN A O 1
ATOM 2700 N N . GLU A 1 321 ? 2.307 -22.264 14.430 1.00 69.75 321 GLU A N 1
ATOM 2701 C CA . GLU A 1 321 ? 1.287 -22.418 13.387 1.00 69.75 321 GLU A CA 1
ATOM 2702 C C . GLU A 1 321 ? 1.880 -22.221 11.984 1.00 69.75 321 GLU A C 1
ATOM 2704 O O . GLU A 1 321 ? 1.285 -22.644 10.992 1.00 69.75 321 GLU A O 1
ATOM 2709 N N . VAL A 1 322 ? 3.065 -21.605 11.888 1.00 64.19 322 VAL A N 1
ATOM 2710 C CA . VAL A 1 322 ? 3.807 -21.406 10.642 1.00 64.19 322 VAL A CA 1
ATOM 2711 C C . VAL A 1 322 ? 4.689 -22.627 10.370 1.00 64.19 322 VAL A C 1
ATOM 2713 O O . VAL A 1 322 ? 5.856 -22.684 10.751 1.00 64.19 322 VAL A O 1
ATOM 2716 N N . HIS A 1 323 ? 4.150 -23.633 9.675 1.00 56.75 323 HIS A N 1
ATOM 2717 C CA . HIS A 1 323 ? 4.955 -24.781 9.247 1.00 56.75 323 HIS A CA 1
ATOM 2718 C C . HIS A 1 323 ? 6.100 -24.346 8.309 1.00 56.75 323 HIS A C 1
ATOM 2720 O O . HIS A 1 323 ? 5.867 -23.740 7.260 1.00 56.75 323 HIS A O 1
ATOM 2726 N N . LYS A 1 324 ? 7.339 -24.712 8.684 1.00 50.97 324 LYS A N 1
ATOM 2727 C CA . LYS A 1 324 ? 8.623 -24.308 8.065 1.00 50.97 324 LYS A CA 1
ATOM 2728 C C . LYS A 1 324 ? 8.764 -24.592 6.560 1.00 50.97 324 LYS A C 1
ATOM 2730 O O . LYS A 1 324 ? 9.670 -24.048 5.942 1.00 50.97 324 LYS A O 1
ATOM 2735 N N . PHE A 1 325 ? 7.897 -25.413 5.968 1.00 40.59 325 PHE A N 1
ATOM 2736 C CA . PHE A 1 325 ? 8.076 -25.947 4.613 1.00 40.59 325 PHE A CA 1
ATOM 2737 C C . PHE A 1 325 ? 6.848 -25.833 3.695 1.00 40.59 325 PHE A C 1
ATOM 2739 O O . PHE A 1 325 ? 6.730 -26.628 2.779 1.00 40.59 325 PHE A O 1
ATOM 2746 N N . TRP A 1 326 ? 6.019 -24.792 3.867 1.00 42.62 326 TRP A N 1
ATOM 2747 C CA . TRP A 1 326 ? 4.856 -24.384 3.039 1.00 42.62 326 TRP A CA 1
ATOM 2748 C C . TRP A 1 326 ? 3.508 -24.613 3.741 1.00 42.62 326 TRP A C 1
ATOM 2750 O O . TRP A 1 326 ? 3.151 -25.732 4.087 1.00 42.62 326 TRP A O 1
ATOM 2760 N N . GLY A 1 327 ? 2.686 -23.561 3.851 1.00 49.88 327 GLY A N 1
ATOM 2761 C CA . GLY A 1 327 ? 1.219 -23.721 3.850 1.00 49.88 327 GLY A CA 1
ATOM 2762 C C . GLY A 1 327 ? 0.428 -22.980 4.926 1.00 49.88 327 GLY A C 1
ATOM 2763 O O . GLY A 1 327 ? -0.800 -22.976 4.849 1.00 49.88 327 GLY A O 1
ATOM 2764 N N . ALA A 1 328 ? 1.081 -22.355 5.907 1.00 53.66 328 ALA A N 1
ATOM 2765 C CA . ALA A 1 328 ? 0.371 -21.632 6.956 1.00 53.66 328 ALA A CA 1
ATOM 2766 C C . ALA A 1 328 ? -0.159 -20.274 6.460 1.00 53.66 328 ALA A C 1
ATOM 2768 O O . ALA A 1 328 ? 0.574 -19.544 5.781 1.00 53.66 328 ALA A O 1
ATOM 2769 N N . PRO A 1 329 ? -1.412 -19.910 6.781 1.00 60.88 329 PRO A N 1
ATOM 2770 C CA . PRO A 1 329 ? -1.949 -18.612 6.406 1.00 60.88 329 PRO A CA 1
ATOM 2771 C C . PRO A 1 329 ? -1.237 -17.509 7.201 1.00 60.88 329 PRO A C 1
ATOM 2773 O O . PRO A 1 329 ? -1.068 -17.623 8.409 1.00 60.88 329 PRO A O 1
ATOM 2776 N N . PHE A 1 330 ? -0.847 -16.414 6.539 1.00 67.12 330 PHE A N 1
ATOM 2777 C CA . PHE A 1 330 ? -0.235 -15.260 7.216 1.00 67.12 330 PHE A CA 1
ATOM 2778 C C . PHE A 1 330 ? -1.174 -14.647 8.274 1.00 67.12 330 PHE A C 1
ATOM 2780 O O . PHE A 1 330 ? -0.714 -14.124 9.289 1.00 67.12 330 PHE A O 1
ATOM 2787 N N . LEU A 1 331 ? -2.491 -14.754 8.051 1.00 75.50 331 LEU A N 1
ATOM 2788 C CA . LEU A 1 331 ? -3.543 -14.325 8.969 1.00 75.50 331 LEU A CA 1
ATOM 2789 C C . LEU A 1 331 ? -4.456 -15.495 9.345 1.00 75.50 331 LEU A C 1
ATOM 2791 O O . LEU A 1 331 ? -4.983 -16.188 8.478 1.00 75.50 331 LEU A O 1
ATOM 2795 N N . VAL A 1 332 ? -4.701 -15.660 10.640 1.00 79.75 332 VAL A N 1
ATOM 2796 C CA . VAL A 1 332 ? -5.632 -16.628 11.222 1.00 79.75 332 VAL A CA 1
ATOM 2797 C C . VAL A 1 332 ? -6.917 -15.900 11.597 1.00 79.75 332 VAL A C 1
ATOM 2799 O O . VAL A 1 332 ? -6.878 -14.893 12.306 1.00 79.75 332 VAL A O 1
ATOM 2802 N N . ILE A 1 333 ? -8.058 -16.408 11.131 1.00 82.56 333 ILE A N 1
ATOM 2803 C CA . ILE A 1 333 ? -9.377 -15.899 11.520 1.00 82.56 333 ILE A CA 1
ATOM 2804 C C . ILE A 1 333 ? -9.703 -16.436 12.915 1.00 82.56 333 ILE A C 1
ATOM 2806 O O . ILE A 1 333 ? -9.718 -17.645 13.133 1.00 82.56 333 ILE A O 1
ATOM 2810 N N . VAL A 1 334 ? -10.004 -15.534 13.841 1.00 84.31 334 VAL A N 1
ATOM 2811 C CA . VAL A 1 334 ? -10.466 -15.843 15.193 1.00 84.31 334 VAL A CA 1
ATOM 2812 C C . VAL A 1 334 ? -11.985 -15.757 15.204 1.00 84.31 334 VAL A C 1
ATOM 2814 O O . VAL A 1 334 ? -12.571 -14.690 14.993 1.00 84.31 334 VAL A O 1
ATOM 2817 N N . ASN A 1 335 ? -12.634 -16.901 15.406 1.00 85.38 335 ASN A N 1
ATOM 2818 C CA . ASN A 1 335 ? -14.089 -16.976 15.420 1.00 85.38 335 ASN A CA 1
ATOM 2819 C C . ASN A 1 335 ? -14.684 -16.310 16.681 1.00 85.38 335 ASN A C 1
ATOM 2821 O O . ASN A 1 335 ? -13.985 -15.938 17.627 1.00 85.38 335 ASN A O 1
ATOM 2825 N N . GLN A 1 336 ? -16.007 -16.143 16.691 1.00 85.25 336 GLN A N 1
ATOM 2826 C CA . GLN A 1 336 ? -16.707 -15.474 17.792 1.00 85.25 336 GLN A CA 1
ATOM 2827 C C . GLN A 1 336 ? -16.579 -16.234 19.121 1.00 85.25 336 GLN A C 1
ATOM 2829 O O . GLN A 1 336 ? -16.456 -15.611 20.172 1.00 85.25 336 GLN A O 1
ATOM 2834 N N . GLU A 1 337 ? -16.599 -17.567 19.091 1.00 86.31 337 GLU A N 1
ATOM 2835 C CA . GLU A 1 337 ? -16.486 -18.396 20.295 1.00 86.31 337 GLU A CA 1
ATOM 2836 C C . GLU A 1 337 ? -15.118 -18.256 20.955 1.00 86.31 337 GLU A C 1
ATOM 2838 O O . GLU A 1 337 ? -15.026 -18.125 22.173 1.00 86.31 337 GLU A O 1
ATOM 2843 N N . GLN A 1 338 ? -14.057 -18.233 20.155 1.00 86.19 338 GLN A N 1
ATOM 2844 C CA . GLN A 1 338 ? -12.702 -18.039 20.636 1.00 86.19 338 GLN A CA 1
ATOM 2845 C C . GLN A 1 338 ? -12.520 -16.635 21.214 1.00 86.19 338 GLN A C 1
ATOM 2847 O O . GLN A 1 338 ? -11.989 -16.503 22.312 1.00 86.19 338 GLN A O 1
ATOM 2852 N N . ASN A 1 339 ? -13.046 -15.599 20.554 1.00 87.12 339 ASN A N 1
ATOM 2853 C CA . ASN A 1 339 ? -13.068 -14.250 21.126 1.00 87.12 339 ASN A CA 1
ATOM 2854 C C . ASN A 1 339 ? -13.758 -14.223 22.500 1.00 87.12 339 ASN A C 1
ATOM 2856 O O . ASN A 1 339 ? -13.223 -13.636 23.437 1.00 87.12 339 ASN A O 1
ATOM 2860 N N . ARG A 1 340 ? -14.893 -14.917 22.658 1.00 86.12 340 ARG A N 1
ATOM 2861 C CA . ARG A 1 340 ? -15.581 -15.031 23.956 1.00 86.12 340 ARG A CA 1
ATOM 2862 C C . ARG A 1 340 ? -14.745 -15.768 25.002 1.00 86.12 340 ARG A C 1
ATOM 2864 O O . ARG A 1 340 ? -14.695 -15.309 26.138 1.00 86.12 340 ARG A O 1
ATOM 2871 N N . LYS A 1 341 ? -14.076 -16.867 24.630 1.00 88.44 341 LYS A N 1
ATOM 2872 C CA . LYS A 1 341 ? -13.155 -17.605 25.520 1.00 88.44 341 LYS A CA 1
ATOM 2873 C C . LYS A 1 341 ? -11.996 -16.730 25.998 1.00 88.44 341 LYS A C 1
ATOM 2875 O O . LYS A 1 341 ? -11.575 -16.851 27.139 1.00 88.44 341 LYS A O 1
ATOM 2880 N N . GLU A 1 342 ? -11.524 -15.826 25.146 1.00 84.06 342 GLU A N 1
ATOM 2881 C CA . GLU A 1 342 ? -10.472 -14.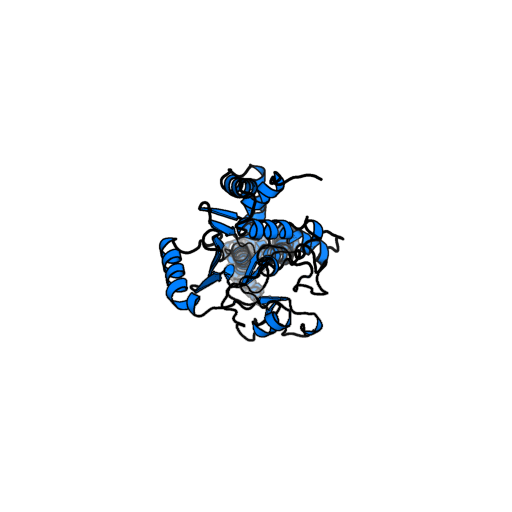855 25.462 1.00 84.06 342 GLU A CA 1
ATOM 2882 C C . GLU A 1 342 ? -10.997 -13.608 26.210 1.00 84.06 342 GLU A C 1
ATOM 2884 O O . GLU A 1 342 ? -10.246 -12.664 26.439 1.00 84.06 342 GLU A O 1
ATOM 2889 N N . GLY A 1 343 ? -12.274 -13.593 26.616 1.00 84.19 343 GLY A N 1
ATOM 2890 C CA . GLY A 1 343 ? -12.882 -12.526 27.422 1.00 84.19 343 GLY A CA 1
ATOM 2891 C C . GLY A 1 343 ? -13.567 -11.410 26.622 1.00 84.19 343 GLY A C 1
ATOM 2892 O O . GLY A 1 343 ? -14.183 -10.519 27.209 1.00 84.19 343 GLY A O 1
ATOM 2893 N N . PHE A 1 344 ? -13.547 -11.466 25.289 1.00 85.62 344 PHE A N 1
ATOM 2894 C CA . PHE A 1 344 ? -14.178 -10.480 24.403 1.00 85.62 344 PHE A CA 1
ATOM 2895 C C . PHE A 1 344 ? -15.647 -10.837 24.131 1.00 85.62 344 PHE A C 1
ATOM 2897 O O . PHE A 1 344 ? -16.018 -11.302 23.051 1.00 85.62 344 PHE A O 1
ATOM 2904 N N . ILE A 1 345 ? -16.488 -10.671 25.158 1.00 85.38 345 ILE A N 1
ATOM 2905 C CA . ILE A 1 345 ? -17.897 -11.108 25.150 1.00 85.38 345 ILE A CA 1
ATOM 2906 C C . ILE A 1 345 ? -18.853 -10.003 24.670 1.00 85.38 345 ILE A C 1
ATOM 2908 O O . ILE A 1 345 ? -19.830 -10.290 23.977 1.00 85.38 345 ILE A O 1
ATOM 2912 N N . LYS A 1 346 ? -18.593 -8.747 25.049 1.00 88.50 346 LYS A N 1
ATOM 2913 C CA . LYS A 1 346 ? -19.475 -7.603 24.763 1.00 88.50 346 LYS A CA 1
ATOM 2914 C C . LYS A 1 346 ? -19.236 -7.054 23.354 1.00 88.50 346 LYS A C 1
ATOM 2916 O O . LYS A 1 346 ? -18.092 -6.938 22.922 1.00 88.50 346 LYS A O 1
ATOM 2921 N N . VAL A 1 347 ? -20.324 -6.703 22.667 1.00 89.25 347 VAL A N 1
ATOM 2922 C CA . VAL A 1 347 ? -20.316 -6.111 21.321 1.00 89.25 347 VAL A CA 1
ATOM 2923 C C . VAL A 1 347 ? -21.301 -4.934 21.295 1.00 89.25 347 VAL A C 1
ATOM 2925 O O . VAL A 1 347 ? -22.466 -5.154 21.634 1.00 89.25 347 VAL A O 1
ATOM 2928 N N . PRO A 1 348 ? -20.877 -3.714 20.915 1.00 89.25 348 PRO A N 1
ATOM 2929 C CA . PRO A 1 348 ? -19.498 -3.325 20.594 1.00 89.25 348 PRO A CA 1
ATOM 2930 C C . PRO A 1 348 ? -18.535 -3.546 21.768 1.00 89.25 348 PRO A C 1
ATOM 2932 O O . PRO A 1 348 ? -18.946 -3.591 22.930 1.00 89.25 348 PRO A O 1
ATOM 2935 N N . CYS A 1 349 ? -17.247 -3.699 21.454 1.00 90.81 349 CYS A N 1
ATOM 2936 C CA . CYS A 1 349 ? -16.189 -3.689 22.459 1.00 90.81 349 CYS A CA 1
ATOM 2937 C C . CYS A 1 349 ? -16.323 -2.419 23.333 1.00 90.81 349 CYS A C 1
ATOM 2939 O O . CYS A 1 349 ? -16.423 -1.332 22.765 1.00 90.81 349 CYS A O 1
ATOM 2941 N N . PRO A 1 350 ? -16.337 -2.511 24.678 1.00 89.44 350 PRO A N 1
ATOM 2942 C CA . PRO A 1 350 ? -16.468 -1.332 25.542 1.00 89.44 350 PRO A CA 1
ATOM 2943 C C . PRO A 1 350 ? -15.370 -0.289 25.295 1.00 89.44 350 PRO A C 1
ATOM 2945 O O . PRO A 1 350 ? -15.653 0.901 25.205 1.00 89.44 350 PRO A O 1
ATOM 2948 N N . ASP A 1 351 ? -14.144 -0.762 25.072 1.00 90.44 351 ASP A N 1
ATOM 2949 C CA . ASP A 1 351 ? -12.957 0.060 24.838 1.00 90.44 351 ASP A CA 1
ATOM 2950 C C . ASP A 1 351 ? -12.618 0.123 23.337 1.00 90.44 351 ASP A C 1
ATOM 2952 O O . ASP A 1 351 ? -11.466 -0.014 22.928 1.00 90.44 351 ASP A O 1
ATOM 2956 N N . LEU A 1 352 ? -13.641 0.287 22.487 1.00 91.62 352 LEU A N 1
ATOM 2957 C CA . LEU A 1 352 ? -13.559 0.127 21.027 1.00 91.62 352 LEU A CA 1
ATOM 2958 C C . LEU A 1 352 ? -12.426 0.917 20.364 1.00 91.62 352 LEU A C 1
ATOM 2960 O O . LEU A 1 352 ? -11.849 0.450 19.388 1.00 91.62 352 LEU A O 1
ATOM 2964 N N . TYR A 1 353 ? -12.110 2.103 20.874 1.00 92.50 353 TYR A N 1
ATOM 2965 C CA . TYR A 1 353 ? -11.088 2.983 20.305 1.00 92.50 353 TYR A CA 1
ATOM 2966 C C . TYR A 1 353 ? -9.801 3.022 21.129 1.00 92.50 353 TYR A C 1
ATOM 2968 O O . TYR A 1 353 ? -8.842 3.673 20.719 1.00 92.50 353 TYR A O 1
ATOM 2976 N N . GLU A 1 354 ? -9.749 2.334 22.272 1.00 90.69 354 GLU A N 1
ATOM 2977 C CA . GLU A 1 354 ? -8.537 2.291 23.077 1.00 90.69 354 GLU A CA 1
ATOM 2978 C C . GLU A 1 354 ? -7.561 1.242 22.553 1.00 90.69 354 GLU A C 1
ATOM 2980 O O . GLU A 1 354 ? -7.932 0.154 22.106 1.00 90.69 354 GLU A O 1
ATOM 2985 N N . TYR A 1 355 ? -6.272 1.553 22.645 1.00 88.62 355 TYR A N 1
ATOM 2986 C CA . TYR A 1 355 ? -5.246 0.558 22.389 1.00 88.62 355 TYR A CA 1
ATOM 2987 C C . TYR A 1 355 ? -5.261 -0.506 23.492 1.00 88.62 355 TYR A C 1
ATOM 2989 O O . TYR A 1 355 ? -5.334 -0.168 24.679 1.00 88.62 355 TYR A O 1
ATOM 2997 N N . PRO A 1 356 ? -5.140 -1.795 23.136 1.00 86.88 356 PRO A N 1
ATOM 2998 C CA . PRO A 1 356 ? -5.085 -2.848 24.134 1.00 86.88 356 PRO A CA 1
ATOM 2999 C C . PRO A 1 356 ? -3.782 -2.755 24.941 1.00 86.88 356 PRO A C 1
ATOM 3001 O O . PRO A 1 356 ? -2.746 -2.291 24.456 1.00 86.88 356 PRO A O 1
ATOM 3004 N N . LYS A 1 357 ? -3.802 -3.247 26.184 1.00 84.50 357 LYS A N 1
ATOM 3005 C CA . LYS A 1 357 ? -2.573 -3.421 26.984 1.00 84.50 357 LYS A CA 1
ATOM 3006 C C . LYS A 1 357 ? -1.676 -4.521 26.410 1.00 84.50 357 LYS A C 1
ATOM 3008 O O . LYS A 1 357 ? -0.458 -4.434 26.491 1.00 84.50 357 LYS A O 1
ATOM 3013 N N . VAL A 1 358 ? -2.298 -5.546 25.833 1.00 81.56 358 VAL A N 1
ATOM 3014 C CA . VAL A 1 358 ? -1.658 -6.726 25.254 1.00 81.56 358 VAL A CA 1
ATOM 3015 C C . VAL A 1 358 ? -2.287 -6.969 23.892 1.00 81.56 358 VAL A C 1
ATOM 3017 O O . VAL A 1 358 ? -3.498 -7.134 23.811 1.00 81.56 358 VAL A O 1
ATOM 3020 N N . SER A 1 359 ? -1.478 -6.978 22.834 1.00 83.00 359 SER A N 1
ATOM 3021 C CA . SER A 1 359 ? -1.975 -7.223 21.479 1.00 83.00 359 SER A CA 1
ATOM 3022 C C . SER A 1 359 ? -2.028 -8.714 21.155 1.00 83.00 359 SER A C 1
ATOM 3024 O O . SER A 1 359 ? -1.111 -9.460 21.505 1.00 83.00 359 SER A O 1
ATOM 3026 N N . MET A 1 360 ? -3.043 -9.133 20.395 1.00 81.81 360 MET A N 1
ATOM 3027 C CA . MET A 1 360 ? -3.084 -10.470 19.782 1.00 81.81 360 MET A CA 1
ATOM 3028 C C . MET A 1 360 ? -2.047 -10.674 18.656 1.00 81.81 360 MET A C 1
ATOM 3030 O O . MET A 1 360 ? -1.764 -11.809 18.270 1.00 81.81 360 MET A O 1
ATOM 3034 N N . HIS A 1 361 ? -1.455 -9.591 18.138 1.00 79.19 361 HIS A N 1
ATOM 3035 C CA . HIS A 1 361 ? -0.522 -9.587 17.004 1.00 79.19 361 HIS A CA 1
ATOM 3036 C C . HIS A 1 361 ? 0.937 -9.704 17.441 1.00 79.19 361 HIS A C 1
ATOM 3038 O O . HIS A 1 361 ? 1.740 -8.829 17.133 1.00 79.19 361 HIS A O 1
ATOM 3044 N N . ARG A 1 362 ? 1.293 -10.787 18.139 1.00 69.38 362 ARG A N 1
ATOM 3045 C CA . ARG A 1 362 ? 2.664 -11.025 18.628 1.00 69.38 362 ARG A CA 1
ATOM 3046 C C . 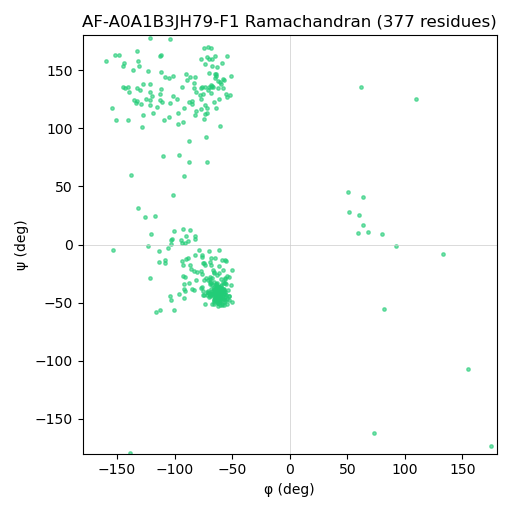ARG A 1 362 ? 3.378 -12.176 17.899 1.00 69.38 362 ARG A C 1
ATOM 3048 O O . ARG A 1 362 ? 3.506 -13.255 18.473 1.00 69.38 362 ARG A O 1
ATOM 3055 N N . PRO A 1 363 ? 3.866 -12.001 16.659 1.00 63.12 363 PRO A N 1
ATOM 3056 C CA . PRO A 1 363 ? 4.791 -12.957 16.069 1.00 63.12 363 PRO A CA 1
ATOM 3057 C C . PRO A 1 363 ? 6.192 -12.745 16.648 1.00 63.12 363 PRO A C 1
ATOM 3059 O O . PRO A 1 363 ? 6.695 -11.623 16.663 1.00 63.12 363 PRO A O 1
ATOM 3062 N N . THR A 1 364 ? 6.866 -13.828 17.023 1.00 57.72 364 THR A N 1
ATOM 3063 C CA . THR A 1 364 ? 8.299 -13.848 17.377 1.00 57.72 364 THR A CA 1
ATOM 3064 C C . THR A 1 364 ? 9.203 -13.351 16.241 1.00 57.72 364 THR A C 1
ATOM 3066 O O . THR A 1 364 ? 10.290 -12.846 16.495 1.00 57.72 364 THR A O 1
ATOM 3069 N N . ASN A 1 365 ? 8.725 -13.397 14.992 1.00 56.19 365 ASN A N 1
ATOM 3070 C CA . ASN A 1 365 ? 9.460 -12.978 13.791 1.00 56.19 365 ASN A CA 1
ATOM 3071 C C . ASN A 1 365 ? 9.333 -11.476 13.453 1.00 56.19 365 ASN A C 1
ATOM 3073 O O . ASN A 1 365 ? 9.657 -11.062 12.332 1.00 56.19 365 ASN A O 1
ATOM 3077 N N . MET A 1 366 ? 8.811 -10.653 14.369 1.00 60.94 366 MET A N 1
ATOM 3078 C CA . MET A 1 366 ? 8.764 -9.198 14.208 1.00 60.94 366 MET A CA 1
ATOM 3079 C C . MET A 1 366 ? 9.870 -8.491 14.998 1.00 60.94 366 MET A C 1
ATOM 3081 O O . MET A 1 366 ? 10.167 -8.911 16.112 1.00 60.94 366 MET A O 1
ATOM 3085 N N . PRO A 1 367 ? 10.435 -7.383 14.469 1.00 58.69 367 PRO A N 1
ATOM 3086 C CA . PRO A 1 367 ? 11.488 -6.627 15.156 1.00 58.69 367 PRO A CA 1
ATOM 3087 C C . PRO A 1 367 ? 11.068 -6.118 16.542 1.00 58.69 367 PRO A C 1
ATOM 3089 O O . PRO A 1 367 ? 11.901 -5.998 17.437 1.00 58.69 367 PRO A O 1
ATOM 3092 N N . ASP A 1 368 ? 9.779 -5.808 16.704 1.00 68.50 368 ASP A N 1
ATOM 3093 C CA . ASP A 1 368 ? 9.123 -5.576 17.988 1.00 68.50 368 ASP A CA 1
ATOM 3094 C C . ASP A 1 368 ? 7.636 -5.975 17.848 1.00 68.50 368 ASP A C 1
ATOM 3096 O O . ASP A 1 368 ? 6.880 -5.262 17.179 1.00 68.50 368 ASP A O 1
ATOM 3100 N N . PRO A 1 369 ? 7.201 -7.102 18.446 1.00 60.81 369 PRO A N 1
ATOM 3101 C CA . PRO A 1 369 ? 5.844 -7.636 18.296 1.00 60.81 369 PRO A CA 1
ATOM 3102 C C . PRO A 1 369 ? 4.743 -6.733 18.872 1.00 60.81 369 PRO A C 1
ATOM 3104 O O . PRO A 1 369 ? 3.561 -6.956 18.623 1.00 60.81 369 PRO A O 1
ATOM 3107 N N . GLU A 1 370 ? 5.092 -5.706 19.645 1.00 66.75 370 GLU A N 1
ATOM 3108 C CA . GLU A 1 370 ? 4.117 -4.831 20.304 1.00 66.75 370 GLU A CA 1
ATOM 3109 C C . GLU A 1 370 ? 4.142 -3.394 19.764 1.00 66.75 370 GLU A C 1
ATOM 3111 O O . GLU A 1 370 ? 3.301 -2.571 20.137 1.00 66.75 370 GLU A O 1
ATOM 3116 N N . TRP A 1 371 ? 5.084 -3.072 18.873 1.00 70.81 371 TRP A N 1
ATOM 3117 C CA . TRP A 1 371 ? 5.328 -1.707 18.411 1.00 70.81 371 TRP A CA 1
ATOM 3118 C C . TRP A 1 371 ? 4.136 -1.114 17.650 1.00 70.81 371 TRP A C 1
ATOM 3120 O O . TRP A 1 371 ? 3.732 -1.590 16.586 1.00 70.81 371 TRP A O 1
ATOM 3130 N N . GLY A 1 372 ? 3.555 -0.041 18.195 1.00 69.62 372 GLY A N 1
ATOM 3131 C CA . GLY A 1 372 ? 2.354 0.600 17.649 1.00 69.62 372 GLY A CA 1
ATOM 3132 C C . GLY A 1 372 ? 1.073 -0.244 17.748 1.00 69.62 372 GLY A C 1
ATOM 3133 O O . GLY A 1 372 ? 0.067 0.113 17.135 1.00 69.62 372 GLY A O 1
ATOM 3134 N N . ASN A 1 373 ? 1.089 -1.359 18.491 1.00 81.25 373 ASN A N 1
ATOM 3135 C CA . ASN A 1 373 ? -0.080 -2.218 18.710 1.00 81.25 373 ASN A CA 1
ATOM 3136 C C . ASN A 1 373 ? -0.649 -2.142 20.139 1.00 81.25 373 ASN A C 1
ATOM 3138 O O . ASN A 1 373 ? -1.777 -2.588 20.329 1.00 81.25 373 ASN A O 1
ATOM 3142 N N . VAL A 1 374 ? 0.071 -1.563 21.112 1.00 82.50 374 VAL A N 1
ATOM 3143 C CA . VAL A 1 374 ? -0.345 -1.492 22.531 1.00 82.50 374 VAL A CA 1
ATOM 3144 C C . VAL A 1 374 ? -0.222 -0.092 23.151 1.00 82.50 374 VAL A C 1
ATOM 3146 O O . VAL A 1 374 ? 0.593 0.717 22.710 1.00 82.50 374 VAL A O 1
ATOM 3149 N N . LYS A 1 375 ? -0.981 0.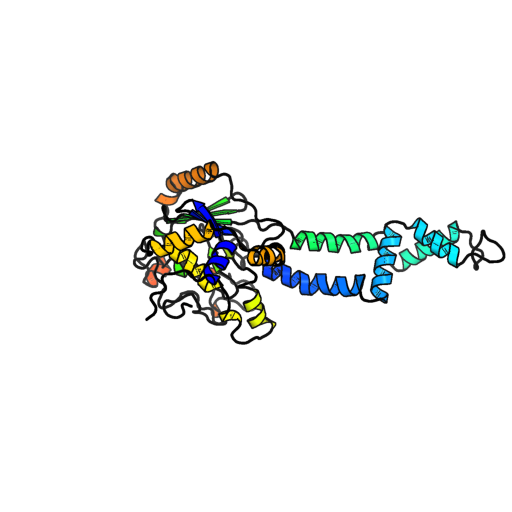146 24.235 1.00 71.81 375 LYS A N 1
ATOM 3150 C CA . LYS A 1 375 ? -1.203 1.441 24.929 1.00 71.81 375 LYS A CA 1
ATOM 3151 C C . LYS A 1 375 ? 0.043 2.129 25.533 1.00 71.81 375 LYS A C 1
ATOM 3153 O O . LYS A 1 375 ? -0.065 3.232 26.048 1.00 71.81 375 LYS A O 1
ATOM 3158 N N . GLY A 1 376 ? 1.226 1.512 25.499 1.00 63.19 376 GLY A N 1
ATOM 3159 C CA . GLY A 1 376 ? 2.452 2.040 26.129 1.00 63.19 376 GLY A CA 1
ATOM 3160 C C . GLY A 1 376 ? 3.651 2.221 25.195 1.00 63.19 376 GLY A C 1
ATOM 3161 O O . GLY A 1 376 ? 4.705 2.654 25.646 1.00 63.19 376 GLY A O 1
ATOM 3162 N N . LYS A 1 377 ? 3.511 1.878 23.909 1.00 64.06 377 LYS A N 1
ATOM 3163 C CA . LYS A 1 377 ? 4.570 2.015 22.890 1.00 64.06 377 LYS A CA 1
ATOM 3164 C C . LYS A 1 377 ? 4.177 3.000 21.783 1.00 64.06 377 LYS A C 1
ATOM 3166 O O . LYS A 1 377 ? 4.622 2.869 20.644 1.00 64.06 377 LYS A O 1
ATOM 3171 N N . GLU A 1 378 ? 3.277 3.930 22.097 1.00 53.94 378 GLU A N 1
ATOM 3172 C CA . GLU A 1 378 ? 2.910 5.013 21.185 1.00 53.94 378 GLU A CA 1
ATOM 3173 C C . GLU A 1 378 ? 4.071 6.010 21.031 1.00 53.94 378 GLU A C 1
ATOM 3175 O O . GLU A 1 378 ? 4.875 6.173 21.946 1.00 53.94 378 GLU A O 1
ATOM 3180 N N . VAL A 1 379 ? 4.170 6.600 19.835 1.00 50.34 379 VAL A N 1
ATOM 3181 C CA . VAL A 1 379 ? 5.279 7.452 19.357 1.00 50.34 379 VAL A CA 1
ATOM 3182 C C . VAL A 1 379 ? 5.447 8.721 20.178 1.00 50.34 379 VAL A C 1
ATOM 3184 O O . VAL A 1 379 ? 4.408 9.370 20.440 1.00 50.34 379 VAL A O 1
#

Nearest PDB structures (foldseek):
  8bqs-assembly1_Do  TM=2.489E-01  e=2.207E+00  Tetrahymena thermophila SB210

Mean predicted aligned error: 9.49 Å

Sequence (379 aa):
MLTTNDLSKKEQRELRRWFTKIDEDTIELKIKGKGIINVVLIILALIPSLYYDFIKPSSSELFWNEIHISFNPNVYFEQQYRNVVSKNNPNMTIWNETKEEYINNLWQWREGLGWNKWDGYLNLAWYVILLGIIFWPTKRRVRFDRKRGIIYTYINKKFYLMEVNKLARPLPECFINTGGGIVFWLPPFKNTTPFLKHFPLGSMVFVSDYSMYLFELGSRVFLIPNAYKKSRAPILKKSLVDFMNPNIAPQRLSQIVNTLEAPKGLKEHLYSFLFGWIDEGLYTRNLPKQERLENMITGYFKENAPQIRVLPSYRMAYENEVHKFWGAPFLVIVNQEQNRKEGFIKVPCPDLYEYPKVSMHRPTNMPDPEWGNVKGKEV

pLDDT: mean 82.1, std 12.22, range [27.98, 95.5]

Secondary structure (DSSP, 8-state):
-----SPPHHHHHHHHHHEEEEETTEEEEE---SHHHHHHHIIIIIHHHHIIIIISHHHHHHHHHHHHHHH-HHHHHHHHHHTTB-SS-TTBBTTS-BHHHHHHHHHHHHHHTT--TTHHHHHHHHHHHHHHHHHPPB--EEEEETTTTEEEEEETTEEEEEEGGGBSS-HHHHSEE-SS-EEEEPSS-----GGGTTS-TTTEEEE--HHHHHHHHHHHTS--TTGGGG-SHHHHHHHHHHHH-TTS-HHHHHHHHHHHHSPPPHHHHHHHHHHHHHHH-S-BPPPPPHHHHHHHHHHHHHHTGGG-SSB-EEEEPPGGGS-TTS---SEEEE-HHHHHHTT--SSS-TTTTSPPSS-S---TTSSSTTTTTSTT---